Protein AF-0000000077760529 (afdb_homodimer)

Nearest PDB structures (foldseek):
  2b4e-assembly1_A  TM=4.637E-01  e=2.299E-03  Mus musculus
  4ozu-assembly1_A  TM=4.510E-01  e=1.031E-02  Toxoplasma gondii
  7kyx-assembly1_A  TM=4.317E-01  e=1.961E-02  Homo sapiens
  5nqx-assembly5_E  TM=1.651E-01  e=1.280E-01  Neisseria meningitidis MC58
  5nqx-assembly1_C  TM=1.772E-01  e=2.187E-01  Neisseria meningitidis MC58

Structure (mmCIF, N/CA/C/O backbone):
data_AF-0000000077760529-model_v1
#
loop_
_entity.id
_entity.type
_entity.pdbx_description
1 polymer 'Uncharacterized protein LOC108826072'
#
loop_
_atom_site.group_PDB
_atom_site.id
_atom_site.type_symbol
_atom_site.label_atom_id
_atom_site.label_alt_id
_atom_site.label_comp_id
_atom_site.label_asym_id
_atom_site.label_entity_id
_atom_site.label_seq_id
_atom_site.pdbx_PDB_ins_code
_atom_site.Cartn_x
_atom_site.Cartn_y
_atom_site.Cartn_z
_atom_site.occupancy
_atom_site.B_iso_or_equiv
_atom_site.auth_seq_id
_atom_site.auth_comp_id
_atom_site.auth_asym_id
_atom_site.auth_atom_id
_atom_site.pdbx_PDB_model_num
ATOM 1 N N . MET A 1 1 ? 47.781 -31.703 43.75 1 24.3 1 MET A N 1
ATOM 2 C CA . MET A 1 1 ? 47.531 -32.375 42.5 1 24.3 1 MET A CA 1
ATOM 3 C C . MET A 1 1 ? 46.219 -31.922 41.875 1 24.3 1 MET A C 1
ATOM 5 O O . MET A 1 1 ? 45.156 -32.25 42.406 1 24.3 1 MET A O 1
ATOM 9 N N . SER A 1 2 ? 46.125 -30.688 41.312 1 25.41 2 SER A N 1
ATOM 10 C CA . SER A 1 2 ? 45.25 -29.609 40.844 1 25.41 2 SER A CA 1
ATOM 11 C C . SER A 1 2 ? 44.469 -30.016 39.625 1 25.41 2 SER A C 1
ATOM 13 O O . SER A 1 2 ? 45.031 -30.109 38.531 1 25.41 2 SER A O 1
ATOM 15 N N . GLN A 1 3 ? 43.594 -31 39.656 1 25.06 3 GLN A N 1
ATOM 16 C CA . GLN A 1 3 ? 42.969 -31.719 38.562 1 25.06 3 GLN A CA 1
ATOM 17 C C . GLN A 1 3 ? 42.094 -30.766 37.719 1 25.06 3 GLN A C 1
ATOM 19 O O . GLN A 1 3 ? 41.188 -30.125 38.25 1 25.06 3 GLN A O 1
ATOM 24 N N . LEU A 1 4 ? 42.625 -30.125 36.594 1 24.73 4 LEU A N 1
ATOM 25 C CA . LEU A 1 4 ? 42.188 -29.25 35.5 1 24.73 4 LEU A CA 1
ATOM 26 C C . LEU A 1 4 ? 40.969 -29.828 34.781 1 24.73 4 LEU A C 1
ATOM 28 O O . LEU A 1 4 ? 41.094 -30.844 34.094 1 24.73 4 LEU A O 1
ATOM 32 N N . LEU A 1 5 ? 39.844 -29.891 35.312 1 23.36 5 LEU A N 1
ATOM 33 C CA . LEU A 1 5 ? 38.625 -30.5 34.781 1 23.36 5 LEU A CA 1
ATOM 34 C C . LEU A 1 5 ? 38.219 -29.828 33.469 1 23.36 5 LEU A C 1
ATOM 36 O O . LEU A 1 5 ? 37.938 -28.625 33.438 1 23.36 5 LEU A O 1
ATOM 40 N N . ILE A 1 6 ? 38.75 -30.203 32.25 1 23.33 6 ILE A N 1
ATOM 41 C CA . ILE A 1 6 ? 38.625 -29.828 30.844 1 23.33 6 ILE A CA 1
ATOM 42 C C . ILE A 1 6 ? 37.156 -29.984 30.406 1 23.33 6 ILE A C 1
ATOM 44 O O . ILE A 1 6 ? 36.625 -31.094 30.375 1 23.33 6 ILE A O 1
ATOM 48 N N . ARG A 1 7 ? 36.219 -29.219 30.875 1 22.81 7 ARG A N 1
ATOM 49 C CA . ARG A 1 7 ? 34.812 -29.375 30.5 1 22.81 7 ARG A CA 1
ATOM 50 C C . ARG A 1 7 ? 34.656 -29.328 28.984 1 22.81 7 ARG A C 1
ATOM 52 O O . ARG A 1 7 ? 35.125 -28.406 28.328 1 22.81 7 ARG A O 1
ATOM 59 N N . LEU A 1 8 ? 34.406 -30.375 28.188 1 22.08 8 LEU A N 1
ATOM 60 C CA . LEU A 1 8 ? 34.125 -30.75 26.812 1 22.08 8 LEU A CA 1
ATOM 61 C C . LEU A 1 8 ? 32.969 -29.922 26.234 1 22.08 8 LEU A C 1
ATOM 63 O O . LEU A 1 8 ? 31.875 -29.953 26.75 1 22.08 8 LEU A O 1
ATOM 67 N N . SER A 1 9 ? 33.188 -28.703 25.594 1 21.62 9 SER A N 1
ATOM 68 C CA . SER A 1 9 ? 32.375 -27.734 24.875 1 21.62 9 SER A CA 1
ATOM 69 C C . SER A 1 9 ? 31.641 -28.406 23.719 1 21.62 9 SER A C 1
ATOM 71 O O . SER A 1 9 ? 32.25 -28.859 22.75 1 21.62 9 SER A O 1
ATOM 73 N N . LYS A 1 10 ? 30.516 -29.234 23.812 1 25.27 10 LYS A N 1
ATOM 74 C CA . LYS A 1 10 ? 29.766 -29.953 22.797 1 25.27 10 LYS A CA 1
ATOM 75 C C . LYS A 1 10 ? 29.297 -29.031 21.688 1 25.27 10 LYS A C 1
ATOM 77 O O . LYS A 1 10 ? 28.578 -28.062 21.938 1 25.27 10 LYS A O 1
ATOM 82 N N . LEU A 1 11 ? 29.938 -28.875 20.469 1 24.3 11 LEU A N 1
ATOM 83 C CA . LEU A 1 11 ? 29.812 -28.281 19.125 1 24.3 11 LEU A CA 1
ATOM 84 C C . LEU A 1 11 ? 28.453 -28.594 18.516 1 24.3 11 LEU A C 1
ATOM 86 O O . LEU A 1 11 ? 28.094 -29.766 18.359 1 24.3 11 LEU A O 1
ATOM 90 N N . SER A 1 12 ? 27.422 -27.859 18.75 1 26.03 12 SER A N 1
ATOM 91 C CA . SER A 1 12 ? 26.047 -28 18.312 1 26.03 12 SER A CA 1
ATOM 92 C C . SER A 1 12 ? 25.953 -28.203 16.797 1 26.03 12 SER A C 1
ATOM 94 O O . SER A 1 12 ? 26.688 -27.562 16.047 1 26.03 12 SER A O 1
ATOM 96 N N . SER A 1 13 ? 25.547 -29.391 16.203 1 23.69 13 SER A N 1
ATOM 97 C CA . SER A 1 13 ? 25.344 -29.953 14.875 1 23.69 13 SER A CA 1
ATOM 98 C C . SER A 1 13 ? 24.578 -28.984 13.977 1 23.69 13 SER A C 1
ATOM 100 O O . SER A 1 13 ? 23.422 -28.641 14.258 1 23.69 13 SER A O 1
ATOM 102 N N . ARG A 1 14 ? 25.141 -28.062 13.289 1 28.81 14 ARG A N 1
ATOM 103 C CA . ARG A 1 14 ? 24.781 -27.281 12.109 1 28.81 14 ARG A CA 1
ATOM 104 C C . ARG A 1 14 ? 24.125 -28.172 11.062 1 28.81 14 ARG A C 1
ATOM 106 O O . ARG A 1 14 ? 24.797 -28.938 10.375 1 28.81 14 ARG A O 1
ATOM 113 N N . ASN A 1 15 ? 22.891 -28.812 11.273 1 26.55 15 ASN A N 1
ATOM 114 C CA . ASN A 1 15 ? 22.156 -29.672 10.352 1 26.55 15 ASN A CA 1
ATOM 115 C C . ASN A 1 15 ? 22.125 -29.078 8.938 1 26.55 15 ASN A C 1
ATOM 117 O O . ASN A 1 15 ? 21.5 -28.047 8.703 1 26.55 15 ASN A O 1
ATOM 121 N N . ASN A 1 16 ? 23.172 -29.219 8.125 1 29.41 16 ASN A N 1
ATOM 122 C CA . ASN A 1 16 ? 23.359 -29.078 6.684 1 29.41 16 ASN A CA 1
ATOM 123 C C . ASN A 1 16 ? 22.25 -29.781 5.902 1 29.41 16 ASN A C 1
ATOM 125 O O . ASN A 1 16 ? 22.359 -30.969 5.59 1 29.41 16 ASN A O 1
ATOM 129 N N . ASN A 1 17 ? 21.031 -29.641 6.184 1 32.75 17 ASN A N 1
ATOM 130 C CA . ASN A 1 17 ? 19.984 -30.281 5.406 1 32.75 17 ASN A CA 1
ATOM 131 C C . ASN A 1 17 ? 20.141 -30 3.914 1 32.75 17 ASN A C 1
ATOM 133 O O . ASN A 1 17 ? 19.938 -28.859 3.473 1 32.75 17 ASN A O 1
ATOM 137 N N . VAL A 1 18 ? 21.016 -30.719 3.195 1 32.78 18 VAL A N 1
ATOM 138 C CA . VAL A 1 18 ? 21.312 -30.812 1.769 1 32.78 18 VAL A CA 1
ATOM 139 C C . VAL A 1 18 ? 20.031 -31.047 0.987 1 32.78 18 VAL A C 1
ATOM 141 O O . VAL A 1 18 ? 19.25 -31.938 1.319 1 32.78 18 VAL A O 1
ATOM 144 N N . PHE A 1 19 ? 19.578 -30.156 0.242 1 35.62 19 PHE A N 1
ATOM 145 C CA . PHE A 1 19 ? 18.516 -30.281 -0.746 1 35.62 19 PHE A CA 1
ATOM 146 C C . PHE A 1 19 ? 18.797 -31.453 -1.686 1 35.62 19 PHE A C 1
ATOM 148 O O . PHE A 1 19 ? 19.922 -31.609 -2.178 1 35.62 19 PHE A O 1
ATOM 155 N N . ILE A 1 20 ? 18.25 -32.594 -1.57 1 35.22 20 ILE A N 1
ATOM 156 C CA . ILE A 1 20 ? 18.328 -33.719 -2.525 1 35.22 20 ILE A CA 1
ATOM 157 C C . ILE A 1 20 ? 17.859 -33.219 -3.898 1 35.22 20 ILE A C 1
ATOM 159 O O . ILE A 1 20 ? 16.734 -32.75 -4.047 1 35.22 20 ILE A O 1
ATOM 163 N N . HIS A 1 21 ? 18.703 -32.875 -4.785 1 34.34 21 HIS A N 1
ATOM 164 C CA . HIS A 1 21 ? 18.484 -32.594 -6.191 1 34.34 21 HIS A CA 1
ATOM 165 C C . HIS A 1 21 ? 18.109 -33.844 -6.969 1 34.34 21 HIS A C 1
ATOM 167 O O . HIS A 1 21 ? 18.844 -34.812 -6.965 1 34.34 21 HIS A O 1
ATOM 173 N N . GLN A 1 22 ? 16.984 -34.344 -7.02 1 36.97 22 GLN A N 1
ATOM 174 C CA . GLN A 1 22 ? 16.656 -35.469 -7.914 1 36.97 22 GLN A CA 1
ATOM 175 C C . GLN A 1 22 ? 16.406 -34.969 -9.336 1 36.97 22 GLN A C 1
ATOM 177 O O . GLN A 1 22 ? 15.633 -34.031 -9.539 1 36.97 22 GLN A O 1
ATOM 182 N N . CYS A 1 23 ? 17.281 -35.25 -10.312 1 35.38 23 CYS A N 1
ATOM 183 C CA . CYS A 1 23 ? 17.234 -34.969 -11.742 1 35.38 23 CYS A CA 1
ATOM 184 C C . CYS A 1 23 ? 15.898 -35.406 -12.336 1 35.38 23 CYS A C 1
ATOM 186 O O . CYS A 1 23 ? 15.234 -34.594 -13.008 1 35.38 23 CYS A O 1
ATOM 188 N N . SER A 1 24 ? 15.945 -36.688 -13.086 1 38.25 24 SER A N 1
ATOM 189 C CA . SER A 1 24 ? 15.148 -37.125 -14.234 1 38.25 24 SER A CA 1
ATOM 190 C C . SER A 1 24 ? 13.695 -37.375 -13.844 1 38.25 24 SER A C 1
ATOM 192 O O . SER A 1 24 ? 13.062 -38.281 -14.359 1 38.25 24 SER A O 1
ATOM 194 N N . ARG A 1 25 ? 13.172 -37.062 -12.781 1 42.62 25 ARG A N 1
ATOM 195 C CA . ARG A 1 25 ? 11.891 -37.656 -12.414 1 42.62 25 ARG A CA 1
ATOM 196 C C . ARG A 1 25 ? 10.773 -37.188 -13.32 1 42.62 25 ARG A C 1
ATOM 198 O O . ARG A 1 25 ? 10.867 -36.094 -13.914 1 42.62 25 ARG A O 1
ATOM 205 N N . LEU A 1 26 ? 9.914 -38.125 -13.688 1 46.47 26 LEU A N 1
ATOM 206 C CA . LEU A 1 26 ? 8.539 -38.031 -14.172 1 46.47 26 LEU A CA 1
ATOM 207 C C . LEU A 1 26 ? 7.816 -36.844 -13.539 1 46.47 26 LEU A C 1
ATOM 209 O O . LEU A 1 26 ? 7.648 -36.812 -12.312 1 46.47 26 LEU A O 1
ATOM 213 N N . PHE A 1 27 ? 8.109 -35.781 -14.133 1 53.56 27 PHE A N 1
ATOM 214 C CA . PHE A 1 27 ? 7.387 -34.594 -13.648 1 53.56 27 PHE A CA 1
ATOM 215 C C . PHE A 1 27 ? 5.914 -34.938 -13.414 1 53.56 27 PHE A C 1
ATOM 217 O O . PHE A 1 27 ? 5.277 -35.562 -14.258 1 53.56 27 PHE A O 1
ATOM 224 N N . SER A 1 28 ? 5.539 -35.094 -12.188 1 59.34 28 SER A N 1
ATOM 225 C CA . SER A 1 28 ? 4.137 -35.188 -11.797 1 59.34 28 SER A CA 1
ATOM 226 C C . SER A 1 28 ? 3.354 -33.938 -12.18 1 59.34 28 SER A C 1
ATOM 228 O O . SER A 1 28 ? 3.945 -32.906 -12.461 1 59.34 28 SER A O 1
ATOM 230 N N . THR A 1 29 ? 2.078 -34.094 -12.539 1 71.19 29 THR A N 1
ATOM 231 C CA . THR A 1 29 ? 1.087 -33.094 -12.938 1 71.19 29 THR A CA 1
ATOM 232 C C . THR A 1 29 ? 0.796 -32.156 -11.781 1 71.19 29 THR A C 1
ATOM 234 O O . THR A 1 29 ? -0.229 -31.453 -11.781 1 71.19 29 THR A O 1
ATOM 237 N N . GLY A 1 30 ? 1.779 -32.062 -10.836 1 82.88 30 GLY A N 1
ATOM 238 C CA . GLY A 1 30 ? 1.445 -31.219 -9.688 1 82.88 30 GLY A CA 1
ATOM 239 C C . GLY A 1 30 ? 1.939 -29.781 -9.828 1 82.88 30 GLY A C 1
ATOM 240 O O . GLY A 1 30 ? 2.504 -29.422 -10.859 1 82.88 30 GLY A O 1
ATOM 241 N N . PRO A 1 31 ? 1.653 -28.953 -8.852 1 91.56 31 PRO A N 1
ATOM 242 C CA . PRO A 1 31 ? 2.139 -27.578 -8.852 1 91.56 31 PRO A CA 1
ATOM 243 C C . PRO A 1 31 ? 3.639 -27.484 -8.586 1 91.56 31 PRO A C 1
ATOM 245 O O . PRO A 1 31 ? 4.203 -28.328 -7.887 1 91.56 31 PRO A O 1
ATOM 248 N N . TYR A 1 32 ? 4.312 -26.516 -9.211 1 92.19 32 TYR A N 1
ATOM 249 C CA . TYR A 1 32 ? 5.727 -26.25 -9 1 92.19 32 TYR A CA 1
ATOM 250 C C . TYR A 1 32 ? 5.961 -24.766 -8.734 1 92.19 32 TYR A C 1
ATOM 252 O O . TYR A 1 32 ? 5.125 -23.922 -9.07 1 92.19 32 TYR A O 1
ATOM 260 N N . LEU A 1 33 ? 7.043 -24.516 -8.07 1 93.12 33 LEU A N 1
ATOM 261 C CA . LEU A 1 33 ? 7.512 -23.141 -7.898 1 93.12 33 LEU A CA 1
ATOM 262 C C . LEU A 1 33 ? 8.727 -22.875 -8.781 1 93.12 33 LEU A C 1
ATOM 264 O O . LEU A 1 33 ? 9.68 -23.656 -8.789 1 93.12 33 LEU A O 1
ATOM 268 N N . THR A 1 34 ? 8.633 -21.781 -9.508 1 91.88 34 THR A N 1
ATOM 269 C CA . THR A 1 34 ? 9.781 -21.406 -10.328 1 91.88 34 THR A CA 1
ATOM 270 C C . THR A 1 34 ? 10.914 -20.875 -9.453 1 91.88 34 THR A C 1
ATOM 272 O O . THR A 1 34 ? 10.672 -20.078 -8.539 1 91.88 34 THR A O 1
ATOM 275 N N . LEU A 1 35 ? 12.094 -21.297 -9.742 1 88.38 35 LEU A N 1
ATOM 276 C CA . LEU A 1 35 ? 13.234 -20.828 -8.969 1 88.38 35 LEU A CA 1
ATOM 277 C C . LEU A 1 35 ? 14.227 -20.062 -9.859 1 88.38 35 LEU A C 1
ATOM 279 O O . LEU A 1 35 ? 15.07 -19.328 -9.359 1 88.38 35 LEU A O 1
ATOM 283 N N . GLY A 1 36 ? 14.117 -20.266 -11.07 1 86.38 36 GLY A N 1
ATOM 284 C CA . GLY A 1 36 ? 15 -19.562 -11.992 1 86.38 36 GLY A CA 1
ATOM 285 C C . GLY A 1 36 ? 15.711 -20.5 -12.961 1 86.38 36 GLY A C 1
ATOM 286 O O . GLY A 1 36 ? 15.281 -21.625 -13.164 1 86.38 36 GLY A O 1
ATOM 287 N N . THR A 1 37 ? 16.672 -19.906 -13.664 1 82.94 37 THR A N 1
ATOM 288 C CA . THR A 1 37 ? 17.469 -20.641 -14.641 1 82.94 37 THR A CA 1
ATOM 289 C C . THR A 1 37 ? 18.953 -20.562 -14.32 1 82.94 37 THR A C 1
ATOM 291 O O . THR A 1 37 ? 19.406 -19.594 -13.711 1 82.94 37 THR A O 1
ATOM 294 N N . ARG A 1 38 ? 19.594 -21.578 -14.609 1 81.25 38 ARG A N 1
ATOM 295 C CA . ARG A 1 38 ? 21.047 -21.609 -14.547 1 81.25 38 ARG A CA 1
ATOM 296 C C . ARG A 1 38 ? 21.656 -21.828 -15.938 1 81.25 38 ARG A C 1
ATOM 298 O O . ARG A 1 38 ? 21.484 -22.891 -16.531 1 81.25 38 ARG A O 1
ATOM 305 N N . VAL A 1 39 ? 22.312 -20.734 -16.391 1 79.25 39 VAL A N 1
ATOM 306 C CA . VAL A 1 39 ? 22.859 -20.797 -17.75 1 79.25 39 VAL A CA 1
ATOM 307 C C . VAL A 1 39 ? 24.109 -21.656 -17.75 1 79.25 39 VAL A C 1
ATOM 309 O O . VAL A 1 39 ? 24.969 -21.516 -16.875 1 79.25 39 VAL A O 1
ATOM 312 N N . GLN A 1 40 ? 24.219 -22.531 -18.766 1 75.69 40 GLN A N 1
ATOM 313 C CA . GLN A 1 40 ? 25.375 -23.406 -18.906 1 75.69 40 GLN A CA 1
ATOM 314 C C . GLN A 1 40 ? 26.234 -23.016 -20.109 1 75.69 40 GLN A C 1
ATOM 316 O O . GLN A 1 40 ? 27.469 -22.953 -20.016 1 75.69 40 GLN A O 1
ATOM 321 N N . GLU A 1 41 ? 25.562 -22.828 -21.234 1 77.12 41 GLU A N 1
ATOM 322 C CA . GLU A 1 41 ? 26.281 -22.531 -22.469 1 77.12 41 GLU A CA 1
ATOM 323 C C . GLU A 1 41 ? 25.578 -21.453 -23.281 1 77.12 41 GLU A C 1
ATOM 325 O O . GLU A 1 41 ? 24.344 -21.328 -23.219 1 77.12 41 GLU A O 1
ATOM 330 N N . VAL A 1 42 ? 26.469 -20.656 -23.922 1 76.5 42 VAL A N 1
ATOM 331 C CA . VAL A 1 42 ? 25.953 -19.672 -24.875 1 76.5 42 VAL A CA 1
ATOM 332 C C . VAL A 1 42 ? 26.344 -20.078 -26.297 1 76.5 42 VAL A C 1
ATOM 334 O O . VAL A 1 42 ? 27.531 -20.25 -26.594 1 76.5 42 VAL A O 1
ATOM 337 N N . SER A 1 43 ? 25.359 -20.375 -27.062 1 73.06 43 SER A N 1
ATOM 338 C CA . SER A 1 43 ? 25.625 -20.734 -28.453 1 73.06 43 SER A CA 1
ATOM 339 C C . SER A 1 43 ? 26.062 -19.531 -29.266 1 73.06 43 SER A C 1
ATOM 341 O O . SER A 1 43 ? 25.859 -18.375 -28.859 1 73.06 43 SER A O 1
ATOM 343 N N . PRO A 1 44 ? 26.641 -19.844 -30.406 1 72.12 44 PRO A N 1
ATOM 344 C CA . PRO A 1 44 ? 27.031 -18.766 -31.297 1 72.12 44 PRO A CA 1
ATOM 345 C C . PRO A 1 44 ? 25.844 -17.922 -31.75 1 72.12 44 PRO A C 1
ATOM 347 O O . PRO A 1 44 ? 26.031 -16.75 -32.094 1 72.12 44 PRO A O 1
ATOM 350 N N . SER A 1 45 ? 24.688 -18.562 -31.891 1 69.06 45 SER A N 1
ATOM 351 C CA . SER A 1 45 ? 23.5 -17.859 -32.344 1 69.06 45 SER A CA 1
ATOM 352 C C . SER A 1 45 ? 22.969 -16.922 -31.234 1 69.06 45 SER A C 1
ATOM 354 O O . SER A 1 45 ? 22.062 -16.109 -31.484 1 69.06 45 SER A O 1
ATOM 356 N N . GLY A 1 46 ? 23.531 -17.062 -30.031 1 68.25 46 GLY A N 1
ATOM 357 C CA . GLY A 1 46 ? 23.125 -16.188 -28.953 1 68.25 46 GLY A CA 1
ATOM 358 C C . GLY A 1 46 ? 22.141 -16.859 -28 1 68.25 46 GLY A C 1
ATOM 359 O O . GLY A 1 46 ? 21.828 -16.297 -26.938 1 68.25 46 GLY A O 1
ATOM 360 N N . CYS A 1 47 ? 21.703 -18.094 -28.453 1 72.44 47 CYS A N 1
ATOM 361 C CA . CYS A 1 47 ? 20.828 -18.828 -27.562 1 72.44 47 CYS A CA 1
ATOM 362 C C . CYS A 1 47 ? 21.609 -19.422 -26.391 1 72.44 47 CYS A C 1
ATOM 364 O O . CYS A 1 47 ? 22.781 -19.781 -26.547 1 72.44 47 CYS A O 1
ATOM 366 N N . LYS A 1 48 ? 20.984 -19.344 -25.297 1 82.12 48 LYS A N 1
ATOM 367 C CA . LYS A 1 48 ? 21.609 -19.953 -24.125 1 82.12 48 LYS A CA 1
ATOM 368 C C . LYS A 1 48 ? 20.969 -21.297 -23.781 1 82.12 48 LYS A C 1
ATOM 370 O O . LYS A 1 48 ? 19.781 -21.5 -24.062 1 82.12 48 LYS A O 1
ATOM 375 N N . THR A 1 49 ? 21.75 -22.188 -23.5 1 86.06 49 THR A N 1
ATOM 376 C CA . THR A 1 49 ? 21.25 -23.438 -22.938 1 86.06 49 THR A CA 1
ATOM 377 C C . THR A 1 49 ? 21.562 -23.516 -21.438 1 86.06 49 THR A C 1
ATOM 379 O O . THR A 1 49 ? 22.641 -23.141 -21.016 1 86.06 49 THR A O 1
ATOM 382 N N . GLY A 1 50 ? 20.516 -23.875 -20.719 1 88.06 50 GLY A N 1
ATOM 383 C CA . GLY A 1 50 ? 20.703 -23.969 -19.281 1 88.06 50 GLY A CA 1
ATOM 384 C C . GLY A 1 50 ? 19.672 -24.828 -18.594 1 88.06 50 GLY A C 1
ATOM 385 O O . GLY A 1 50 ? 18.906 -25.531 -19.25 1 88.06 50 GLY A O 1
ATOM 386 N N . ASP A 1 51 ? 19.797 -24.859 -17.297 1 88.44 51 ASP A N 1
ATOM 387 C CA . ASP A 1 51 ? 18.875 -25.625 -16.453 1 88.44 51 ASP A CA 1
ATOM 388 C C . ASP A 1 51 ? 17.766 -24.719 -15.906 1 88.44 51 ASP A C 1
ATOM 390 O O . ASP A 1 51 ? 18.016 -23.562 -15.578 1 88.44 51 ASP A O 1
ATOM 394 N N . VAL A 1 52 ? 16.594 -25.297 -15.977 1 88.06 52 VAL A N 1
ATOM 395 C CA . VAL A 1 52 ? 15.469 -24.656 -15.297 1 88.06 52 VAL A CA 1
ATOM 396 C C . VAL A 1 52 ? 15.242 -25.312 -13.938 1 88.06 52 VAL A C 1
ATOM 398 O O . VAL A 1 52 ? 15.156 -26.547 -13.852 1 88.06 52 VAL A O 1
ATOM 401 N N . LEU A 1 53 ? 15.211 -24.547 -12.93 1 88.62 53 LEU A N 1
ATOM 402 C CA . LEU A 1 53 ? 15.039 -25.047 -11.57 1 88.62 53 LEU A CA 1
ATOM 403 C C . LEU A 1 53 ? 13.617 -24.797 -11.07 1 88.62 53 LEU A C 1
ATOM 405 O O . LEU A 1 53 ? 13.102 -23.688 -11.172 1 88.62 53 LEU A O 1
ATOM 409 N N . LEU A 1 54 ? 13.031 -25.875 -10.547 1 90.38 54 LEU A N 1
ATOM 410 C CA . LEU A 1 54 ? 11.695 -25.828 -9.953 1 90.38 54 LEU A CA 1
ATOM 411 C C . LEU A 1 54 ? 11.711 -26.422 -8.547 1 90.38 54 LEU A C 1
ATOM 413 O O . LEU A 1 54 ? 12.609 -27.188 -8.195 1 90.38 54 LEU A O 1
ATOM 417 N N . PHE A 1 55 ? 10.836 -26.078 -7.727 1 91.81 55 PHE A N 1
ATOM 418 C CA . PHE A 1 55 ? 10.625 -26.672 -6.414 1 91.81 55 PHE A CA 1
ATOM 419 C C . PHE A 1 55 ? 9.32 -27.469 -6.387 1 91.81 55 PHE A C 1
ATOM 421 O O . PHE A 1 55 ? 8.266 -26.953 -6.773 1 91.81 55 PHE A O 1
ATOM 428 N N . ASP A 1 56 ? 9.391 -28.641 -6.008 1 91.44 56 ASP A N 1
ATOM 429 C CA . ASP A 1 56 ? 8.234 -29.516 -5.82 1 91.44 56 ASP A CA 1
ATOM 430 C C . ASP A 1 56 ? 7.762 -29.5 -4.371 1 91.44 56 ASP A C 1
ATOM 432 O O . ASP A 1 56 ? 8.406 -30.078 -3.492 1 91.44 56 ASP A O 1
ATOM 436 N N . PRO A 1 57 ? 6.68 -28.938 -4.117 1 93.81 57 PRO A N 1
ATOM 437 C CA . PRO A 1 57 ? 6.234 -28.828 -2.725 1 93.81 57 PRO A CA 1
ATOM 438 C C . PRO A 1 57 ? 5.789 -30.172 -2.15 1 93.81 57 PRO A C 1
ATOM 440 O O . PRO A 1 57 ? 5.805 -30.375 -0.932 1 93.81 57 PRO A O 1
ATOM 443 N N . ALA A 1 58 ? 5.316 -31.047 -3.021 1 92.62 58 ALA A N 1
ATOM 444 C CA . ALA A 1 58 ? 4.879 -32.375 -2.559 1 92.62 58 ALA A CA 1
ATOM 445 C C . ALA A 1 58 ? 6.047 -33.156 -1.992 1 92.62 58 ALA A C 1
ATOM 447 O O . ALA A 1 58 ? 5.898 -33.875 -0.993 1 92.62 58 ALA A O 1
ATOM 448 N N . LYS A 1 59 ? 7.141 -33 -2.559 1 91.31 59 LYS A N 1
ATOM 449 C CA . LYS A 1 59 ? 8.328 -33.75 -2.139 1 91.31 59 LYS A CA 1
ATOM 450 C C . LYS A 1 59 ? 9.305 -32.844 -1.387 1 91.31 59 LYS A C 1
ATOM 452 O O . LYS A 1 59 ? 10.289 -33.344 -0.828 1 91.31 59 LYS A O 1
ATOM 457 N N . GLU A 1 60 ? 9.086 -31.609 -1.45 1 91.62 60 GLU A N 1
ATOM 458 C CA . GLU A 1 60 ? 9.961 -30.594 -0.859 1 91.62 60 GLU A CA 1
ATOM 459 C C . GLU A 1 60 ? 11.375 -30.703 -1.418 1 91.62 60 GLU A C 1
ATOM 461 O O . GLU A 1 60 ? 12.352 -30.75 -0.66 1 91.62 60 GLU A O 1
ATOM 466 N N . GLN A 1 61 ? 11.375 -30.734 -2.717 1 89.62 61 GLN A N 1
ATOM 467 C CA . GLN A 1 61 ? 12.656 -30.906 -3.389 1 89.62 61 GLN A CA 1
ATOM 468 C C . GLN A 1 61 ? 12.758 -30 -4.613 1 89.62 61 GLN A C 1
ATOM 470 O O . GLN A 1 61 ? 11.742 -29.609 -5.195 1 89.62 61 GLN A O 1
ATOM 475 N N . ILE A 1 62 ? 14 -29.734 -4.926 1 88.5 62 ILE A N 1
ATOM 476 C CA . ILE A 1 62 ? 14.273 -29 -6.156 1 88.5 62 ILE A CA 1
ATOM 477 C C . ILE A 1 62 ? 14.32 -29.969 -7.336 1 88.5 62 ILE A C 1
ATOM 479 O O . ILE A 1 62 ? 14.938 -31.031 -7.246 1 88.5 62 ILE A O 1
ATOM 483 N N . VAL A 1 63 ? 13.633 -29.625 -8.305 1 88 63 VAL A N 1
ATOM 484 C CA . VAL A 1 63 ? 13.625 -30.375 -9.555 1 88 63 VAL A CA 1
ATOM 485 C C . VAL A 1 63 ? 14.336 -29.562 -10.641 1 88 63 VAL A C 1
ATOM 487 O O . VAL A 1 63 ? 14.07 -28.375 -10.805 1 88 63 VAL A O 1
ATOM 490 N N . THR A 1 64 ? 15.188 -30.219 -11.375 1 87.81 64 THR A N 1
ATOM 491 C CA . THR A 1 64 ? 15.945 -29.547 -12.43 1 87.81 64 THR A CA 1
ATOM 492 C C . THR A 1 64 ? 15.539 -30.062 -13.805 1 87.81 64 THR A C 1
ATOM 494 O O . THR A 1 64 ? 15.57 -31.266 -14.055 1 87.81 64 THR A O 1
ATOM 497 N N . LEU A 1 65 ? 15.062 -29.156 -14.586 1 87.94 65 LEU A N 1
ATOM 498 C CA . LEU A 1 65 ? 14.906 -29.453 -16 1 87.94 65 LEU A CA 1
ATOM 499 C C . LEU A 1 65 ? 16.188 -29.125 -16.766 1 87.94 65 LEU A C 1
ATOM 501 O O . LEU A 1 65 ? 16.5 -27.953 -17 1 87.94 65 LEU A O 1
ATOM 505 N N . GLN A 1 66 ? 16.781 -30.156 -17.281 1 88.19 66 GLN A N 1
ATOM 506 C CA . GLN A 1 66 ? 18.125 -29.969 -17.812 1 88.19 66 GLN A CA 1
ATOM 507 C C . GLN A 1 66 ? 18.094 -29.625 -19.297 1 88.19 66 GLN A C 1
ATOM 509 O O . GLN A 1 66 ? 17.234 -30.125 -20.031 1 88.19 66 GLN A O 1
ATOM 514 N N . GLY A 1 67 ? 19.062 -28.828 -19.641 1 86.62 67 GLY A N 1
ATOM 515 C CA . GLY A 1 67 ? 19.375 -28.578 -21.047 1 86.62 67 GLY A CA 1
ATOM 516 C C . GLY A 1 67 ? 18.281 -27.828 -21.766 1 86.62 67 GLY A C 1
ATOM 517 O O . GLY A 1 67 ? 18.016 -28.094 -22.953 1 86.62 67 GLY A O 1
ATOM 518 N N . LYS A 1 68 ? 17.594 -27 -21.141 1 88.75 68 LYS A N 1
ATOM 519 C CA . LYS A 1 68 ? 16.547 -26.203 -21.781 1 88.75 68 LYS A CA 1
ATOM 520 C C . LYS A 1 68 ? 17.156 -25.062 -22.594 1 88.75 68 LYS A C 1
ATOM 522 O O . LYS A 1 68 ? 18.109 -24.422 -22.156 1 88.75 68 LYS A O 1
ATOM 527 N N . THR A 1 69 ? 16.672 -24.969 -23.781 1 88.94 69 THR A N 1
ATOM 528 C CA . THR A 1 69 ? 17.094 -23.812 -24.578 1 88.94 69 THR A CA 1
ATOM 529 C C . THR A 1 69 ? 16.391 -22.547 -24.094 1 88.94 69 THR A C 1
ATOM 531 O O . THR A 1 69 ? 15.164 -22.5 -24 1 88.94 69 THR A O 1
ATOM 534 N N . ILE A 1 70 ? 17.125 -21.594 -23.797 1 88.5 70 ILE A N 1
ATOM 535 C CA . ILE A 1 70 ? 16.578 -20.297 -23.391 1 88.5 70 ILE A CA 1
ATOM 536 C C . ILE A 1 70 ? 16.562 -19.344 -24.578 1 88.5 70 ILE A C 1
ATOM 538 O O . ILE A 1 70 ? 17.625 -18.938 -25.078 1 88.5 70 ILE A O 1
ATOM 542 N N . PRO A 1 71 ? 15.383 -19.031 -24.984 1 87.56 71 PRO A N 1
ATOM 543 C CA . PRO A 1 71 ? 15.297 -18.156 -26.141 1 87.56 71 PRO A CA 1
ATOM 544 C C . PRO A 1 71 ? 16.062 -16.859 -25.953 1 87.56 71 PRO A C 1
ATOM 546 O O . PRO A 1 71 ? 16.094 -16.297 -24.859 1 87.56 71 PRO A O 1
ATOM 549 N N . LYS A 1 72 ? 16.641 -16.297 -26.984 1 84.69 72 LYS A N 1
ATOM 550 C CA . LYS A 1 72 ? 17.422 -15.07 -26.953 1 84.69 72 LYS A CA 1
ATOM 551 C C . LYS A 1 72 ? 16.578 -13.875 -26.547 1 84.69 72 LYS A C 1
ATOM 553 O O . LYS A 1 72 ? 17.078 -12.938 -25.922 1 84.69 72 LYS A O 1
ATOM 558 N N . GLU A 1 73 ? 15.305 -13.953 -26.922 1 86.38 73 GLU A N 1
ATOM 559 C CA . GLU A 1 73 ? 14.391 -12.852 -26.656 1 86.38 73 GLU A CA 1
ATOM 560 C C . GLU A 1 73 ? 14.203 -12.648 -25.156 1 86.38 73 GLU A C 1
ATOM 562 O O . GLU A 1 73 ? 13.812 -11.562 -24.719 1 86.38 73 GLU A O 1
ATOM 567 N N . LEU A 1 74 ? 14.438 -13.688 -24.453 1 87.56 74 LEU A N 1
ATOM 568 C CA . LEU A 1 74 ? 14.188 -13.617 -23.016 1 87.56 74 LEU A CA 1
ATOM 569 C C . LEU A 1 74 ? 15.469 -13.281 -22.266 1 87.56 74 LEU A C 1
ATOM 571 O O . LEU A 1 74 ? 15.445 -13.125 -21.031 1 87.56 74 LEU A O 1
ATOM 575 N N . LYS A 1 75 ? 16.422 -13.07 -23.125 1 75.69 75 LYS A N 1
ATOM 576 C CA . LYS A 1 75 ? 17.703 -12.797 -22.5 1 75.69 75 LYS A CA 1
ATOM 577 C C . LYS A 1 75 ? 17.688 -11.477 -21.734 1 75.69 75 LYS A C 1
ATOM 579 O O . LYS A 1 75 ? 17.219 -10.461 -22.25 1 75.69 75 LYS A O 1
ATOM 584 N N . ASP A 1 76 ? 17.938 -11.477 -20.438 1 74.12 76 ASP A N 1
ATOM 585 C CA . ASP A 1 76 ? 18.109 -10.305 -19.594 1 74.12 76 ASP A CA 1
ATOM 586 C C . ASP A 1 76 ? 16.75 -9.68 -19.25 1 74.12 76 ASP A C 1
ATOM 588 O O . ASP A 1 76 ? 16.672 -8.5 -18.922 1 74.12 76 ASP A O 1
ATOM 592 N N . GLU A 1 77 ? 15.688 -10.359 -19.641 1 81.62 77 GLU A N 1
ATOM 593 C CA . GLU A 1 77 ? 14.375 -9.82 -19.297 1 81.62 77 GLU A CA 1
ATOM 594 C C . GLU A 1 77 ? 14 -10.164 -17.859 1 81.62 77 GLU A C 1
ATOM 596 O O . GLU A 1 77 ? 14.477 -11.156 -17.297 1 81.62 77 GLU A O 1
ATOM 601 N N . GLU A 1 78 ? 13.234 -9.32 -17.375 1 85.31 78 GLU A N 1
ATOM 602 C CA . GLU A 1 78 ? 12.734 -9.5 -16.016 1 85.31 78 GLU A CA 1
ATOM 603 C C . GLU A 1 78 ? 11.422 -10.281 -16.016 1 85.31 78 GLU A C 1
ATOM 605 O O . GLU A 1 78 ? 10.484 -9.93 -16.734 1 85.31 78 GLU A O 1
ATOM 610 N N . MET A 1 79 ? 11.445 -11.383 -15.305 1 89.31 79 MET A N 1
ATOM 611 C CA . MET A 1 79 ? 10.18 -12.094 -15.141 1 89.31 79 MET A CA 1
ATOM 612 C C . MET A 1 79 ? 9.242 -11.312 -14.219 1 89.31 79 MET A C 1
ATOM 614 O O . MET A 1 79 ? 9.633 -10.93 -13.109 1 89.31 79 MET A O 1
ATOM 618 N N . ILE A 1 80 ? 7.98 -11.102 -14.641 1 89.69 80 ILE A N 1
ATOM 619 C CA . ILE A 1 80 ? 7.102 -10.227 -13.875 1 89.69 80 ILE A CA 1
ATOM 620 C C . ILE A 1 80 ? 5.883 -11.008 -13.391 1 89.69 80 ILE A C 1
ATOM 622 O O . ILE A 1 80 ? 5.047 -10.477 -12.656 1 89.69 80 ILE A O 1
ATOM 626 N N . GLY A 1 81 ? 5.809 -12.227 -13.828 1 91.06 81 GLY A N 1
ATOM 627 C CA . GLY A 1 81 ? 4.668 -13 -13.359 1 91.06 81 GLY A CA 1
ATOM 628 C C . GLY A 1 81 ? 4.547 -14.352 -14.039 1 91.06 81 GLY A C 1
ATOM 629 O O . GLY A 1 81 ? 5.352 -14.695 -14.906 1 91.06 81 GLY A O 1
ATOM 630 N N . ALA A 1 82 ? 3.568 -15.102 -13.555 1 91.38 82 ALA A N 1
ATOM 631 C CA . ALA A 1 82 ? 3.193 -16.375 -14.141 1 91.38 82 ALA A CA 1
ATOM 632 C C . ALA A 1 82 ? 1.701 -16.656 -13.969 1 91.38 82 ALA A C 1
ATOM 634 O O . ALA A 1 82 ? 1.1 -16.234 -12.977 1 91.38 82 ALA A O 1
ATOM 635 N N . SER A 1 83 ? 1.183 -17.234 -14.93 1 90.25 83 SER A N 1
ATOM 636 C CA . SER A 1 83 ? -0.23 -17.609 -14.906 1 90.25 83 SER A CA 1
ATOM 637 C C . SER A 1 83 ? -0.512 -18.781 -15.836 1 90.25 83 SER A C 1
ATOM 639 O O . SER A 1 83 ? -0.016 -18.812 -16.969 1 90.25 83 SER A O 1
ATOM 641 N N . HIS A 1 84 ? -1.171 -19.812 -15.375 1 85.75 84 HIS A N 1
ATOM 642 C CA . HIS A 1 84 ? -1.63 -20.953 -16.156 1 85.75 84 HIS A CA 1
ATOM 643 C C . HIS A 1 84 ? -0.471 -21.625 -16.891 1 85.75 84 HIS A C 1
ATOM 645 O O . HIS A 1 84 ? -0.588 -21.953 -18.078 1 85.75 84 HIS A O 1
ATOM 651 N N . GLY A 1 85 ? 0.639 -21.688 -16.281 1 83.44 85 GLY A N 1
ATOM 652 C CA . GLY A 1 85 ? 1.771 -22.422 -16.844 1 83.44 85 GLY A CA 1
ATOM 653 C C . GLY A 1 85 ? 2.656 -21.547 -17.719 1 83.44 85 GLY A C 1
ATOM 654 O O . GLY A 1 85 ? 3.66 -22.031 -18.266 1 83.44 85 GLY A O 1
ATOM 655 N N . TRP A 1 86 ? 2.285 -20.344 -17.828 1 90.94 86 TRP A N 1
ATOM 656 C CA . TRP A 1 86 ? 3.055 -19.422 -18.656 1 90.94 86 TRP A CA 1
ATOM 657 C C . TRP A 1 86 ? 3.742 -18.359 -17.797 1 90.94 86 TRP A C 1
ATOM 659 O O . TRP A 1 86 ? 3.205 -17.953 -16.766 1 90.94 86 TRP A O 1
ATOM 669 N N . SER A 1 87 ? 4.902 -17.984 -18.281 1 92.44 87 SER A N 1
ATOM 670 C CA . SER A 1 87 ? 5.66 -16.938 -17.609 1 92.44 87 SER A CA 1
ATOM 671 C C . SER A 1 87 ? 5.68 -15.656 -18.438 1 92.44 87 SER A C 1
ATOM 673 O O . SER A 1 87 ? 5.66 -15.703 -19.672 1 92.44 87 SER A O 1
ATOM 675 N N . PHE A 1 88 ? 5.742 -14.602 -17.75 1 93.69 88 PHE A N 1
ATOM 676 C CA . PHE A 1 88 ? 5.703 -13.289 -18.391 1 93.69 88 PHE A CA 1
ATOM 677 C C . PHE A 1 88 ? 6.992 -12.523 -18.125 1 93.69 88 PHE A C 1
ATOM 679 O O . PHE A 1 88 ? 7.449 -12.422 -16.984 1 93.69 88 PHE A O 1
ATOM 686 N N . PHE A 1 89 ? 7.516 -12 -19.203 1 92.81 89 PHE A N 1
ATOM 687 C CA . PHE A 1 89 ? 8.773 -11.273 -19.141 1 92.81 89 PHE A CA 1
ATOM 688 C C . PHE A 1 89 ? 8.602 -9.852 -19.672 1 92.81 89 PHE A C 1
ATOM 690 O O . PHE A 1 89 ? 7.891 -9.633 -20.656 1 92.81 89 PHE A O 1
ATOM 697 N N . TYR A 1 90 ? 9.234 -8.961 -18.969 1 90.19 90 TYR A N 1
ATOM 698 C CA . TYR A 1 90 ? 9.102 -7.551 -19.312 1 90.19 90 TYR A CA 1
ATOM 699 C C . TYR A 1 90 ? 10.469 -6.93 -19.578 1 90.19 90 TYR A C 1
ATOM 701 O O . TYR A 1 90 ? 11.367 -6.992 -18.734 1 90.19 90 TYR A O 1
ATOM 709 N N . ASP A 1 91 ? 10.602 -6.414 -20.766 1 86.25 91 ASP A N 1
ATOM 710 C CA . ASP A 1 91 ? 11.773 -5.621 -21.125 1 86.25 91 ASP A CA 1
ATOM 711 C C . ASP A 1 91 ? 11.516 -4.133 -20.906 1 86.25 91 ASP A C 1
ATOM 713 O O . ASP A 1 91 ? 10.805 -3.496 -21.688 1 86.25 91 ASP A O 1
ATOM 717 N N . ARG A 1 92 ? 12.109 -3.592 -19.969 1 76.5 92 ARG A N 1
ATOM 718 C CA . ARG A 1 92 ? 11.852 -2.207 -19.594 1 76.5 92 ARG A CA 1
ATOM 719 C C . ARG A 1 92 ? 12.422 -1.241 -20.625 1 76.5 92 ARG A C 1
ATOM 721 O O . ARG A 1 92 ? 11.945 -0.11 -20.75 1 76.5 92 ARG A O 1
ATOM 728 N N . ARG A 1 93 ? 13.344 -1.6 -21.453 1 77 93 ARG A N 1
ATOM 729 C CA . ARG A 1 93 ? 13.984 -0.73 -22.438 1 77 93 ARG A CA 1
ATOM 730 C C . ARG A 1 93 ? 13.031 -0.411 -23.578 1 77 93 ARG A C 1
ATOM 732 O O . ARG A 1 93 ? 12.945 0.736 -24.031 1 77 93 ARG A O 1
ATOM 739 N N . ASP A 1 94 ? 12.32 -1.327 -23.906 1 79.88 94 ASP A N 1
ATOM 740 C CA . ASP A 1 94 ? 11.422 -1.096 -25.031 1 79.88 94 ASP A CA 1
ATOM 741 C C . ASP A 1 94 ? 9.961 -1.294 -24.625 1 79.88 94 ASP A C 1
ATOM 743 O O . ASP A 1 94 ? 9.062 -1.212 -25.453 1 79.88 94 ASP A O 1
ATOM 747 N N . ARG A 1 95 ? 9.672 -1.684 -23.391 1 83.69 95 ARG A N 1
ATOM 748 C CA . ARG A 1 95 ? 8.352 -1.828 -22.781 1 83.69 95 ARG A CA 1
ATOM 749 C C . ARG A 1 95 ? 7.562 -2.951 -23.453 1 83.69 95 ARG A C 1
ATOM 751 O O . ARG A 1 95 ? 6.352 -2.836 -23.641 1 83.69 95 ARG A O 1
ATOM 758 N N . THR A 1 96 ? 8.266 -3.938 -23.812 1 89.75 96 THR A N 1
ATOM 759 C CA . THR A 1 96 ? 7.625 -5.09 -24.438 1 89.75 96 THR A CA 1
ATOM 760 C C . THR A 1 96 ? 7.461 -6.23 -23.438 1 89.75 96 THR A C 1
ATOM 762 O O . THR A 1 96 ? 8.359 -6.492 -22.641 1 89.75 96 THR A O 1
ATOM 765 N N . VAL A 1 97 ? 6.285 -6.816 -23.547 1 93.44 97 VAL A N 1
ATOM 766 C CA . VAL A 1 97 ? 6.012 -7.984 -22.703 1 93.44 97 VAL A CA 1
ATOM 767 C C . VAL A 1 97 ? 6.027 -9.242 -23.562 1 93.44 97 VAL A C 1
ATOM 769 O O . VAL A 1 97 ? 5.473 -9.258 -24.672 1 93.44 97 VAL A O 1
ATOM 772 N N . ARG A 1 98 ? 6.672 -10.266 -23.047 1 95.38 98 ARG A N 1
ATOM 773 C CA . ARG A 1 98 ? 6.723 -11.555 -23.719 1 95.38 98 ARG A CA 1
ATOM 774 C C . ARG A 1 98 ? 6.215 -12.672 -22.812 1 95.38 98 ARG A C 1
ATOM 776 O O . ARG A 1 98 ? 6.453 -12.656 -21.609 1 95.38 98 ARG A O 1
ATOM 783 N N . VAL A 1 99 ? 5.555 -13.625 -23.453 1 95.19 99 VAL A N 1
ATOM 784 C CA . VAL A 1 99 ? 4.988 -14.781 -22.766 1 95.19 99 VAL A CA 1
ATOM 785 C C . VAL A 1 99 ? 5.727 -16.047 -23.203 1 95.19 99 VAL A C 1
ATOM 787 O O . VAL A 1 99 ? 5.988 -16.25 -24.391 1 95.19 99 VAL A O 1
ATOM 790 N N . SER A 1 100 ? 6.094 -16.906 -22.188 1 94.38 100 SER A N 1
ATOM 791 C CA . SER A 1 100 ? 6.82 -18.109 -22.562 1 94.38 100 SER A CA 1
ATOM 792 C C . SER A 1 100 ? 6.449 -19.281 -21.656 1 94.38 100 SER A C 1
ATOM 794 O O . SER A 1 100 ? 6.129 -19.078 -20.484 1 94.38 100 SER A O 1
ATOM 796 N N . ASP A 1 101 ? 6.547 -20.484 -22.203 1 92.25 101 ASP A N 1
ATOM 797 C CA . ASP A 1 101 ? 6.301 -21.688 -21.438 1 92.25 101 ASP A CA 1
ATOM 798 C C . ASP A 1 101 ? 7.613 -22.328 -20.969 1 92.25 101 ASP A C 1
ATOM 800 O O . ASP A 1 101 ? 7.664 -23.516 -20.672 1 92.25 101 ASP A O 1
ATOM 804 N N . ILE A 1 102 ? 8.617 -21.578 -20.797 1 90.62 102 ILE A N 1
ATOM 805 C CA . ILE A 1 102 ? 9.969 -22.031 -20.516 1 90.62 102 ILE A CA 1
ATOM 806 C C . ILE A 1 102 ? 9.984 -22.828 -19.203 1 90.62 102 ILE A C 1
ATOM 808 O O . ILE A 1 102 ? 10.766 -23.766 -19.062 1 90.62 102 ILE A O 1
ATOM 812 N N . PHE A 1 103 ? 9.156 -22.531 -18.266 1 90.56 103 PHE A N 1
ATOM 813 C CA . PHE A 1 103 ? 9.18 -23.188 -16.969 1 90.56 103 PHE A CA 1
ATOM 814 C C . PHE A 1 103 ? 8.203 -24.359 -16.938 1 90.56 103 PHE A C 1
ATOM 816 O O . PHE A 1 103 ? 8.125 -25.078 -15.945 1 90.56 103 PHE A O 1
ATOM 823 N N . ASN A 1 104 ? 7.469 -24.484 -17.984 1 86.5 104 ASN A N 1
ATOM 824 C CA . ASN A 1 104 ? 6.562 -25.625 -18.078 1 86.5 104 ASN A CA 1
ATOM 825 C C . ASN A 1 104 ? 7.324 -26.922 -18.312 1 86.5 104 ASN A C 1
ATOM 827 O O . ASN A 1 104 ? 7.992 -27.078 -19.328 1 86.5 104 ASN A O 1
ATOM 831 N N . PRO A 1 105 ? 7.188 -27.797 -17.375 1 83.75 105 PRO A N 1
ATOM 832 C CA . PRO A 1 105 ? 7.926 -29.047 -17.531 1 83.75 105 PRO A CA 1
ATOM 833 C C . PRO A 1 105 ? 7.52 -29.828 -18.766 1 83.75 105 PRO A C 1
ATOM 835 O O . PRO A 1 105 ? 8.273 -30.688 -19.25 1 83.75 105 PRO A O 1
ATOM 838 N N . LEU A 1 106 ? 6.371 -29.531 -19.266 1 81.81 106 LEU A N 1
ATOM 839 C CA . LEU A 1 106 ? 5.867 -30.281 -20.406 1 81.81 106 LEU A CA 1
ATOM 840 C C . LEU A 1 106 ? 6.242 -29.594 -21.719 1 81.81 106 LEU A C 1
ATOM 842 O O . LEU A 1 106 ? 6.039 -30.141 -22.797 1 81.81 106 LEU A O 1
ATOM 846 N N . ALA A 1 107 ? 6.734 -28.469 -21.594 1 82 107 ALA A N 1
ATOM 847 C CA . ALA A 1 107 ? 7.102 -27.734 -22.797 1 82 107 ALA A CA 1
ATOM 848 C C . ALA A 1 107 ? 8.328 -28.344 -23.469 1 82 107 ALA A C 1
ATOM 850 O O . ALA A 1 107 ? 9.102 -29.047 -22.812 1 82 107 ALA A O 1
ATOM 851 N N . SER A 1 108 ? 8.398 -27.984 -24.734 1 82.69 108 SER A N 1
ATOM 852 C CA . SER A 1 108 ? 9.547 -28.453 -25.516 1 82.69 108 SER A CA 1
ATOM 853 C C . SER A 1 108 ? 10.859 -28 -24.875 1 82.69 108 SER A C 1
ATOM 855 O O . SER A 1 108 ? 10.977 -26.875 -24.406 1 82.69 108 SER A O 1
ATOM 857 N N . LYS A 1 109 ? 11.773 -28.922 -24.859 1 81.31 109 LYS A N 1
ATOM 858 C CA . LYS A 1 109 ? 13.094 -28.625 -24.297 1 81.31 109 LYS A CA 1
ATOM 859 C C . LYS A 1 109 ? 13.875 -27.688 -25.203 1 81.31 109 LYS A C 1
ATOM 861 O O . LYS A 1 109 ? 14.539 -26.766 -24.734 1 81.31 109 LYS A O 1
ATOM 866 N N . SER A 1 110 ? 13.805 -27.891 -26.406 1 84.81 110 SER A N 1
ATOM 867 C CA . SER A 1 110 ? 14.688 -27.234 -27.359 1 84.81 110 SER A CA 1
ATOM 868 C C . SER A 1 110 ? 14.055 -25.953 -27.891 1 84.81 110 SER A C 1
ATOM 870 O O . SER A 1 110 ? 14.758 -25.062 -28.375 1 84.81 110 SER A O 1
ATOM 872 N N . ASN A 1 111 ? 12.812 -25.938 -27.781 1 85.38 111 ASN A N 1
ATOM 873 C CA . ASN A 1 111 ? 12.156 -24.812 -28.422 1 85.38 111 ASN A CA 1
ATOM 874 C C . ASN A 1 111 ? 10.992 -24.281 -27.578 1 85.38 111 ASN A C 1
ATOM 876 O O . ASN A 1 111 ? 9.836 -24.359 -28 1 85.38 111 ASN A O 1
ATOM 880 N N . PRO A 1 112 ? 11.312 -23.719 -26.484 1 90.62 112 PRO A N 1
ATOM 881 C CA . PRO A 1 112 ? 10.219 -23.062 -25.75 1 90.62 112 PRO A CA 1
ATOM 882 C C . PRO A 1 112 ? 9.516 -21.984 -26.578 1 90.62 112 PRO A C 1
ATOM 884 O O . PRO A 1 112 ? 10.164 -21.297 -27.375 1 90.62 112 PRO A O 1
ATOM 887 N N . THR A 1 113 ? 8.234 -21.891 -26.406 1 92.62 113 THR A N 1
ATOM 888 C CA . THR A 1 113 ? 7.43 -20.938 -27.141 1 92.62 113 THR A CA 1
ATOM 889 C C . THR A 1 113 ? 7.605 -19.531 -26.578 1 92.62 113 THR A C 1
ATOM 891 O O . THR A 1 113 ? 7.676 -19.344 -25.359 1 92.62 113 THR A O 1
ATOM 894 N N . VAL A 1 114 ? 7.695 -18.531 -27.484 1 93.81 114 VAL A N 1
ATOM 895 C CA . VAL A 1 114 ? 7.734 -17.125 -27.078 1 93.81 114 VAL A CA 1
ATOM 896 C C . VAL A 1 114 ? 6.699 -16.328 -27.875 1 93.81 114 VAL A C 1
ATOM 898 O O . VAL A 1 114 ? 6.688 -16.375 -29.109 1 93.81 114 VAL A O 1
ATOM 901 N N . ILE A 1 115 ? 5.816 -15.734 -27.188 1 94.44 115 ILE A N 1
ATOM 902 C CA . ILE A 1 115 ? 4.824 -14.844 -27.766 1 94.44 115 ILE A CA 1
ATOM 903 C C . ILE A 1 115 ? 5.133 -13.398 -27.391 1 94.44 115 ILE A C 1
ATOM 905 O O . ILE A 1 115 ? 5.227 -13.07 -26.203 1 94.44 115 ILE A O 1
ATOM 909 N N . THR A 1 116 ? 5.262 -12.531 -28.344 1 94.31 116 THR A N 1
ATOM 910 C CA . THR A 1 116 ? 5.543 -11.125 -28.078 1 94.31 116 THR A CA 1
ATOM 911 C C . THR A 1 116 ? 4.258 -10.297 -28.125 1 94.31 116 THR A C 1
ATOM 913 O O . THR A 1 116 ? 3.521 -10.344 -29.109 1 94.31 116 THR A O 1
ATOM 916 N N . LEU A 1 117 ? 4.043 -9.617 -27.078 1 94.44 117 LEU A N 1
ATOM 917 C CA . LEU A 1 117 ? 2.885 -8.734 -27.016 1 94.44 117 LEU A CA 1
ATOM 918 C C . LEU A 1 117 ? 3.254 -7.32 -27.469 1 94.44 117 LEU A C 1
ATOM 920 O O . LEU A 1 117 ? 4.438 -7 -27.594 1 94.44 117 LEU A O 1
ATOM 924 N N . PRO A 1 118 ? 2.195 -6.512 -27.75 1 92.69 118 PRO A N 1
ATOM 925 C CA . PRO A 1 118 ? 2.5 -5.129 -28.141 1 92.69 118 PRO A CA 1
ATOM 926 C C . PRO A 1 118 ? 3.236 -4.363 -27.047 1 92.69 118 PRO A C 1
ATOM 928 O O . PRO A 1 118 ? 3.205 -4.762 -25.875 1 92.69 118 PRO A O 1
ATOM 931 N N . ARG A 1 119 ? 3.865 -3.332 -27.5 1 90.06 119 ARG A N 1
ATOM 932 C CA . ARG A 1 119 ? 4.547 -2.471 -26.547 1 90.06 119 ARG A CA 1
ATOM 933 C C . ARG A 1 119 ? 3.553 -1.82 -25.594 1 90.06 119 ARG A C 1
ATOM 935 O O . ARG A 1 119 ? 2.486 -1.367 -26 1 90.06 119 ARG A O 1
ATOM 942 N N . LEU A 1 120 ? 3.984 -1.938 -24.328 1 85.38 120 LEU A N 1
ATOM 943 C CA . LEU A 1 120 ? 3.146 -1.26 -23.344 1 85.38 120 LEU A CA 1
ATOM 944 C C . LEU A 1 120 ? 3.186 0.251 -23.547 1 85.38 120 LEU A C 1
ATOM 946 O O . LEU A 1 120 ? 4.262 0.837 -23.672 1 85.38 120 LEU A O 1
ATOM 950 N N . THR A 1 121 ? 2.082 0.897 -24.109 1 67.88 121 THR A N 1
ATOM 951 C CA . THR A 1 121 ? 2.031 2.32 -24.422 1 67.88 121 THR A CA 1
ATOM 952 C C . THR A 1 121 ? 1.85 3.148 -23.156 1 67.88 121 THR A C 1
ATOM 954 O O . THR A 1 121 ? 1.484 2.615 -22.109 1 67.88 121 THR A O 1
ATOM 957 N N . ASP A 1 122 ? 1.904 4.531 -23.188 1 59.06 122 ASP A N 1
ATOM 958 C CA . ASP A 1 122 ? 1.956 5.727 -22.344 1 59.06 122 ASP A CA 1
ATOM 959 C C . ASP A 1 122 ? 1.302 5.473 -20.984 1 59.06 122 ASP A C 1
ATOM 961 O O . ASP A 1 122 ? 0.136 5.816 -20.781 1 59.06 122 ASP A O 1
ATOM 965 N N . LEU A 1 123 ? 1.856 4.516 -20.359 1 58.5 123 LEU A N 1
ATOM 966 C CA . LEU A 1 123 ? 1.381 4.535 -18.984 1 58.5 123 LEU A CA 1
ATOM 967 C C . LEU A 1 123 ? 1.297 5.965 -18.453 1 58.5 123 LEU A C 1
ATOM 969 O O . LEU A 1 123 ? 2.129 6.809 -18.812 1 58.5 123 LEU A O 1
ATOM 973 N N . PRO A 1 124 ? 0.027 6.277 -18.203 1 54.19 124 PRO A N 1
ATOM 974 C CA . PRO A 1 124 ? -0.006 7.652 -17.688 1 54.19 124 PRO A CA 1
ATOM 975 C C . PRO A 1 124 ? 1.24 8.016 -16.891 1 54.19 124 PRO A C 1
ATOM 977 O O . PRO A 1 124 ? 1.884 7.141 -16.312 1 54.19 124 PRO A O 1
ATOM 980 N N . CYS A 1 125 ? 1.805 9.07 -17.281 1 47.53 125 CYS A N 1
ATOM 981 C CA . CYS A 1 125 ? 3.002 9.625 -16.656 1 47.53 125 CYS A CA 1
ATOM 982 C C . CYS A 1 125 ? 3.076 9.258 -15.18 1 47.53 125 CYS A C 1
ATOM 984 O O . CYS A 1 125 ? 4.168 9.133 -14.617 1 47.53 125 CYS A O 1
ATOM 986 N N . GLU A 1 126 ? 1.907 9.008 -14.609 1 49 126 GLU A N 1
ATOM 987 C CA . GLU A 1 126 ? 1.823 8.789 -13.172 1 49 126 GLU A CA 1
ATOM 988 C C . GLU A 1 126 ? 2.09 7.324 -12.828 1 49 126 GLU A C 1
ATOM 990 O O . GLU A 1 126 ? 1.991 6.93 -11.664 1 49 126 GLU A O 1
ATOM 995 N N . GLN A 1 127 ? 2.465 6.566 -13.898 1 53.28 127 GLN A N 1
ATOM 996 C CA . GLN A 1 127 ? 2.35 5.152 -13.562 1 53.28 127 GLN A CA 1
ATOM 997 C C . GLN A 1 127 ? 3.721 4.527 -13.32 1 53.28 127 GLN A C 1
ATOM 999 O O . GLN A 1 127 ? 4.691 4.867 -14 1 53.28 127 GLN A O 1
ATOM 1004 N N . ILE A 1 128 ? 3.879 3.877 -12.055 1 53.38 128 ILE A N 1
ATOM 1005 C CA . ILE A 1 128 ? 5.004 3.049 -11.641 1 53.38 128 ILE A CA 1
ATOM 1006 C C . ILE A 1 128 ? 5.055 1.782 -12.492 1 53.38 128 ILE A C 1
ATOM 1008 O O . ILE A 1 128 ? 4.039 1.116 -12.688 1 53.38 128 ILE A O 1
ATOM 1012 N N . GLU A 1 129 ? 6.121 1.645 -13.25 1 66.19 129 GLU A N 1
ATOM 1013 C CA . GLU A 1 129 ? 6.23 0.412 -14.023 1 66.19 129 GLU A CA 1
ATOM 1014 C C . GLU A 1 129 ? 6.547 -0.778 -13.117 1 66.19 129 GLU A C 1
ATOM 1016 O O . GLU A 1 129 ? 7.328 -1.655 -13.492 1 66.19 129 GLU A O 1
ATOM 1021 N N . GLN A 1 130 ? 6.137 -0.704 -11.898 1 76.88 130 GLN A N 1
ATOM 1022 C CA . GLN A 1 130 ? 6.227 -1.869 -11.023 1 76.88 130 GLN A CA 1
ATOM 1023 C C . GLN A 1 130 ? 4.98 -2.742 -11.141 1 76.88 130 GLN A C 1
ATOM 1025 O O . GLN A 1 130 ? 3.859 -2.26 -10.969 1 76.88 130 GLN A O 1
ATOM 1030 N N . VAL A 1 131 ? 5.301 -3.947 -11.406 1 85.69 131 VAL A N 1
ATOM 1031 C CA . VAL A 1 131 ? 4.203 -4.879 -11.633 1 85.69 131 VAL A CA 1
ATOM 1032 C C . VAL A 1 131 ? 3.826 -5.562 -10.32 1 85.69 131 VAL A C 1
ATOM 1034 O O . VAL A 1 131 ? 4.695 -6.027 -9.586 1 85.69 131 VAL A O 1
ATOM 1037 N N . CYS A 1 132 ? 2.562 -5.508 -10.086 1 88.5 132 CYS A N 1
ATOM 1038 C CA . CYS A 1 132 ? 2.064 -6.301 -8.969 1 88.5 132 CYS A CA 1
ATOM 1039 C C . CYS A 1 132 ? 1.958 -7.773 -9.344 1 88.5 132 CYS A C 1
ATOM 1041 O O . CYS A 1 132 ? 2.553 -8.633 -8.695 1 88.5 132 CYS A O 1
ATOM 1043 N N . ASN A 1 133 ? 1.192 -7.961 -10.359 1 92.5 133 ASN A N 1
ATOM 1044 C CA . ASN A 1 133 ? 1.127 -9.328 -10.859 1 92.5 133 ASN A CA 1
ATOM 1045 C C . ASN A 1 133 ? 0.482 -9.398 -12.242 1 92.5 133 ASN A C 1
ATOM 1047 O O . ASN A 1 133 ? 0.161 -8.359 -12.828 1 92.5 133 ASN A O 1
ATOM 1051 N N . VAL A 1 134 ? 0.401 -10.656 -12.727 1 94 134 VAL A N 1
ATOM 1052 C CA . VAL A 1 134 ? -0.16 -10.914 -14.047 1 94 134 VAL A CA 1
ATOM 1053 C C . VAL A 1 134 ? -1.187 -12.047 -13.961 1 94 134 VAL A C 1
ATOM 1055 O O . VAL A 1 134 ? -0.996 -13.008 -13.219 1 94 134 VAL A O 1
ATOM 1058 N N . ALA A 1 135 ? -2.26 -11.852 -14.711 1 94.44 135 ALA A N 1
ATOM 1059 C CA . ALA A 1 135 ? -3.266 -12.906 -14.836 1 94.44 135 ALA A CA 1
ATOM 1060 C C . ALA A 1 135 ? -3.627 -13.148 -16.297 1 94.44 135 ALA A C 1
ATOM 1062 O O . ALA A 1 135 ? -3.625 -12.211 -17.109 1 94.44 135 ALA A O 1
ATOM 1063 N N . MET A 1 136 ? -3.902 -14.367 -16.562 1 93.38 136 MET A N 1
ATOM 1064 C CA . MET A 1 136 ? -4.324 -14.742 -17.906 1 93.38 136 MET A CA 1
ATOM 1065 C C . MET A 1 136 ? -5.648 -15.5 -17.875 1 93.38 136 MET A C 1
ATOM 1067 O O . MET A 1 136 ? -5.887 -16.297 -16.969 1 93.38 136 MET A O 1
ATOM 1071 N N . SER A 1 137 ? -6.465 -15.367 -18.922 1 91.56 137 SER A N 1
ATOM 1072 C CA . SER A 1 137 ? -7.816 -15.914 -18.906 1 91.56 137 SER A CA 1
ATOM 1073 C C . SER A 1 137 ? -7.844 -17.344 -19.438 1 91.56 137 SER A C 1
ATOM 1075 O O . SER A 1 137 ? -8.852 -18.031 -19.312 1 91.56 137 SER A O 1
ATOM 1077 N N . SER A 1 138 ? -6.738 -17.703 -20.016 1 87.94 138 SER A N 1
ATOM 1078 C CA . SER A 1 138 ? -6.699 -19.047 -20.594 1 87.94 138 SER A CA 1
ATOM 1079 C C . SER A 1 138 ? -5.289 -19.625 -20.547 1 87.94 138 SER A C 1
ATOM 1081 O O . SER A 1 138 ? -4.305 -18.891 -20.531 1 87.94 138 SER A O 1
ATOM 1083 N N . SER A 1 139 ? -5.258 -20.969 -20.516 1 84.5 139 SER A N 1
ATOM 1084 C CA . SER A 1 139 ? -3.967 -21.656 -20.531 1 84.5 139 SER A CA 1
ATOM 1085 C C . SER A 1 139 ? -3.486 -21.875 -21.969 1 84.5 139 SER A C 1
ATOM 1087 O O . SER A 1 139 ? -2.416 -22.453 -22.188 1 84.5 139 SER A O 1
ATOM 1089 N N . SER A 1 140 ? -4.293 -21.406 -22.906 1 86.44 140 SER A N 1
ATOM 1090 C CA . SER A 1 140 ? -3.949 -21.609 -24.297 1 86.44 140 SER A CA 1
ATOM 1091 C C . SER A 1 140 ? -3.893 -20.266 -25.047 1 86.44 140 SER A C 1
ATOM 1093 O O . SER A 1 140 ? -4.777 -19.969 -25.859 1 86.44 140 SER A O 1
ATOM 1095 N N . PRO A 1 141 ? -2.818 -19.625 -24.875 1 88.19 141 PRO A N 1
ATOM 1096 C CA . PRO A 1 141 ? -2.744 -18.297 -25.484 1 88.19 141 PRO A CA 1
ATOM 1097 C C . PRO A 1 141 ? -2.75 -18.344 -27 1 88.19 141 PRO A C 1
ATOM 1099 O O . PRO A 1 141 ? -3.074 -17.344 -27.656 1 88.19 141 PRO A O 1
ATOM 1102 N N . LEU A 1 142 ? -2.406 -19.391 -27.625 1 84.81 142 LEU A N 1
ATOM 1103 C CA . LEU A 1 142 ? -2.377 -19.5 -29.078 1 84.81 142 LEU A CA 1
ATOM 1104 C C . LEU A 1 142 ? -3.568 -20.312 -29.594 1 84.81 142 LEU A C 1
ATOM 1106 O O . LEU A 1 142 ? -3.66 -20.594 -30.781 1 84.81 142 LEU A O 1
ATOM 1110 N N . GLY A 1 143 ? -4.398 -20.594 -28.656 1 81.38 143 GLY A N 1
ATOM 1111 C CA . GLY A 1 143 ? -5.535 -21.406 -29.062 1 81.38 143 GLY A CA 1
ATOM 1112 C C . GLY A 1 143 ? -6.645 -20.609 -29.719 1 81.38 143 GLY A C 1
ATOM 1113 O O . GLY A 1 143 ? -6.457 -19.453 -30.062 1 81.38 143 GLY A O 1
ATOM 1114 N N . GLU A 1 144 ? -7.707 -21.297 -29.922 1 75.25 144 GLU A N 1
ATOM 1115 C CA . GLU A 1 144 ? -8.859 -20.734 -30.625 1 75.25 144 GLU A CA 1
ATOM 1116 C C . GLU A 1 144 ? -9.633 -19.781 -29.719 1 75.25 144 GLU A C 1
ATOM 1118 O O . GLU A 1 144 ? -10.266 -18.828 -30.203 1 75.25 144 GLU A O 1
ATOM 1123 N N . GLN A 1 145 ? -9.531 -20.047 -28.484 1 75.88 145 GLN A N 1
ATOM 1124 C CA . GLN A 1 145 ? -10.273 -19.203 -27.547 1 75.88 145 GLN A CA 1
ATOM 1125 C C . GLN A 1 145 ? -9.516 -17.922 -27.25 1 75.88 145 GLN A C 1
ATOM 1127 O O . GLN A 1 145 ? -8.281 -17.906 -27.234 1 75.88 145 GLN A O 1
ATOM 1132 N N . ASP A 1 146 ? -10.32 -16.938 -27.109 1 81.69 146 ASP A N 1
ATOM 1133 C CA . ASP A 1 146 ? -9.727 -15.656 -26.734 1 81.69 146 ASP A CA 1
ATOM 1134 C C . ASP A 1 146 ? -8.992 -15.766 -25.406 1 81.69 146 ASP A C 1
ATOM 1136 O O . ASP A 1 146 ? -9.461 -16.438 -24.484 1 81.69 146 ASP A O 1
ATOM 1140 N N . CYS A 1 147 ? -7.793 -15.281 -25.438 1 91.44 147 CYS A N 1
ATOM 1141 C CA . CYS A 1 147 ? -6.977 -15.211 -24.234 1 91.44 147 CYS A CA 1
ATOM 1142 C C . CYS A 1 147 ? -6.602 -13.773 -23.906 1 91.44 147 CYS A C 1
ATOM 1144 O O . CYS A 1 147 ? -6.008 -13.078 -24.734 1 91.44 147 CYS A O 1
ATOM 1146 N N . VAL A 1 148 ? -7.055 -13.375 -22.766 1 93 148 VAL A N 1
ATOM 1147 C CA . VAL A 1 148 ? -6.742 -12.016 -22.328 1 93 148 VAL A CA 1
ATOM 1148 C C . VAL A 1 148 ? -5.66 -12.055 -21.266 1 93 148 VAL A C 1
ATOM 1150 O O . VAL A 1 148 ? -5.742 -12.844 -20.312 1 93 148 VAL A O 1
ATOM 1153 N N . VAL A 1 149 ? -4.652 -11.234 -21.453 1 94.56 149 VAL A N 1
ATOM 1154 C CA . VAL A 1 149 ? -3.617 -11.008 -20.453 1 94.56 149 VAL A CA 1
ATOM 1155 C C . VAL A 1 149 ? -3.895 -9.711 -19.703 1 94.56 149 VAL A C 1
ATOM 1157 O O . VAL A 1 149 ? -4.168 -8.68 -20.312 1 94.56 149 VAL A O 1
ATOM 1160 N N . ALA A 1 150 ? -3.855 -9.812 -18.391 1 94.56 150 ALA A N 1
ATOM 1161 C CA . ALA A 1 150 ? -4.012 -8.633 -17.547 1 94.56 150 ALA A CA 1
ATOM 1162 C C . ALA A 1 150 ? -2.762 -8.398 -16.703 1 94.56 150 ALA A C 1
ATOM 1164 O O . ALA A 1 150 ? -2.275 -9.32 -16.031 1 94.56 150 ALA A O 1
ATOM 1165 N N . ILE A 1 151 ? -2.234 -7.211 -16.734 1 93.12 151 ILE A N 1
ATOM 1166 C CA . ILE A 1 151 ? -1.124 -6.812 -15.867 1 93.12 151 ILE A CA 1
ATOM 1167 C C . ILE A 1 151 ? -1.59 -5.73 -14.891 1 93.12 151 ILE A C 1
ATOM 1169 O O . ILE A 1 151 ? -2.064 -4.672 -15.312 1 93.12 151 ILE A O 1
ATOM 1173 N N . LYS A 1 152 ? -1.494 -6.027 -13.672 1 91.81 152 LYS A N 1
ATOM 1174 C CA . LYS A 1 152 ? -1.756 -5.031 -12.641 1 91.81 152 LYS A CA 1
ATOM 1175 C C . LYS A 1 152 ? -0.461 -4.367 -12.172 1 91.81 152 LYS A C 1
ATOM 1177 O O . LYS A 1 152 ? 0.422 -5.031 -11.633 1 91.81 152 LYS A O 1
ATOM 1182 N N . PHE A 1 153 ? -0.393 -3.115 -12.359 1 85.19 153 PHE A N 1
ATOM 1183 C CA . PHE A 1 153 ? 0.758 -2.344 -11.906 1 85.19 153 PHE A CA 1
ATOM 1184 C C . PHE A 1 153 ? 0.508 -1.76 -10.523 1 85.19 153 PHE A C 1
ATOM 1186 O O . PHE A 1 153 ? -0.638 -1.684 -10.07 1 85.19 153 PHE A O 1
ATOM 1193 N N . SER A 1 154 ? 1.62 -1.506 -9.891 1 81.94 154 SER A N 1
ATOM 1194 C CA . SER A 1 154 ? 1.461 -0.732 -8.664 1 81.94 154 SER A CA 1
ATOM 1195 C C . SER A 1 154 ? 0.692 0.56 -8.922 1 81.94 154 SER A C 1
ATOM 1197 O O . SER A 1 154 ? 0.836 1.174 -9.984 1 81.94 154 SER A O 1
ATOM 1199 N N . GLY A 1 155 ? -0.145 0.931 -8.008 1 78.38 155 GLY A N 1
ATOM 1200 C CA . GLY A 1 155 ? -1.039 2.057 -8.219 1 78.38 155 GLY A CA 1
ATOM 1201 C C . GLY A 1 155 ? -2.381 1.653 -8.797 1 78.38 155 GLY A C 1
ATOM 1202 O O . GLY A 1 155 ? -2.939 0.62 -8.422 1 78.38 155 GLY A O 1
ATOM 1203 N N . ARG A 1 156 ? -2.883 2.439 -9.742 1 80.19 156 ARG A N 1
ATOM 1204 C CA . ARG A 1 156 ? -4.258 2.244 -10.188 1 80.19 156 ARG A CA 1
ATOM 1205 C C . ARG A 1 156 ? -4.305 1.619 -11.578 1 80.19 156 ARG A C 1
ATOM 1207 O O . ARG A 1 156 ? -5.383 1.331 -12.102 1 80.19 156 ARG A O 1
ATOM 1214 N N . GLN A 1 157 ? -3.27 1.313 -12.18 1 83.69 157 GLN A N 1
ATOM 1215 C CA . GLN A 1 157 ? -3.238 0.937 -13.594 1 83.69 157 GLN A CA 1
ATOM 1216 C C . GLN A 1 157 ? -3.447 -0.565 -13.766 1 83.69 157 GLN A C 1
ATOM 1218 O O . GLN A 1 157 ? -2.758 -1.371 -13.133 1 83.69 157 GLN A O 1
ATOM 1223 N N . LEU A 1 158 ? -4.371 -0.852 -14.594 1 89.5 158 LEU A N 1
ATOM 1224 C CA . LEU A 1 158 ? -4.625 -2.191 -15.109 1 89.5 158 LEU A CA 1
ATOM 1225 C C . LEU A 1 158 ? -4.562 -2.209 -16.625 1 89.5 158 LEU A C 1
ATOM 1227 O O . LEU A 1 158 ? -5.25 -1.426 -17.297 1 89.5 158 LEU A O 1
ATOM 1231 N N . SER A 1 159 ? -3.721 -3.047 -17.172 1 90.56 159 SER A N 1
ATOM 1232 C CA . SER A 1 159 ? -3.578 -3.127 -18.609 1 90.56 159 SER A CA 1
ATOM 1233 C C . SER A 1 159 ? -4.004 -4.496 -19.141 1 90.56 159 SER A C 1
ATOM 1235 O O . SER A 1 159 ? -3.629 -5.523 -18.578 1 90.56 159 SER A O 1
ATOM 1237 N N . LEU A 1 160 ? -4.754 -4.5 -20.219 1 92.56 160 LEU A N 1
ATOM 1238 C CA . LEU A 1 160 ? -5.27 -5.734 -20.812 1 92.56 160 LEU A CA 1
ATOM 1239 C C . LEU A 1 160 ? -4.812 -5.871 -22.266 1 92.56 160 LEU A C 1
ATOM 1241 O O . LEU A 1 160 ? -4.688 -4.875 -22.969 1 92.56 160 LEU A O 1
ATOM 1245 N N . CYS A 1 161 ? -4.621 -7.07 -22.609 1 93 161 CYS A N 1
ATOM 1246 C CA . CYS A 1 161 ? -4.254 -7.379 -24 1 93 161 CYS A CA 1
ATOM 1247 C C . CYS A 1 161 ? -4.773 -8.75 -24.406 1 93 161 CYS A C 1
ATOM 1249 O O . CYS A 1 161 ? -4.566 -9.734 -23.688 1 93 161 CYS A O 1
ATOM 1251 N N . LYS A 1 162 ? -5.402 -8.742 -25.547 1 91.31 162 LYS A N 1
ATOM 1252 C CA . LYS A 1 162 ? -5.91 -10.008 -26.078 1 91.31 162 LYS A CA 1
ATOM 1253 C C . LYS A 1 162 ? -4.871 -10.695 -26.953 1 91.31 162 LYS A C 1
ATOM 1255 O O . LYS A 1 162 ? -4.203 -10.047 -27.766 1 91.31 162 LYS A O 1
ATOM 1260 N N . LEU A 1 163 ? -4.805 -12.031 -26.703 1 90.94 163 LEU A N 1
ATOM 1261 C CA . LEU A 1 163 ? -3.963 -12.891 -27.516 1 90.94 163 LEU A CA 1
ATOM 1262 C C . LEU A 1 163 ? -4.809 -13.734 -28.469 1 90.94 163 LEU A C 1
ATOM 1264 O O . LEU A 1 163 ? -6.039 -13.719 -28.391 1 90.94 163 LEU A O 1
ATOM 1268 N N . GLY A 1 164 ? -4.125 -14.445 -29.375 1 79.88 164 GLY A N 1
ATOM 1269 C CA . GLY A 1 164 ? -4.812 -15.352 -30.281 1 79.88 164 GLY A CA 1
ATOM 1270 C C . GLY A 1 164 ? -5.035 -14.766 -31.656 1 79.88 164 GLY A C 1
ATOM 1271 O O . GLY A 1 164 ? -4.242 -13.945 -32.125 1 79.88 164 GLY A O 1
ATOM 1272 N N . ARG A 1 165 ? -6.156 -15.289 -32.281 1 77.5 165 ARG A N 1
ATOM 1273 C CA . ARG A 1 165 ? -6.438 -14.938 -33.656 1 77.5 165 ARG A CA 1
ATOM 1274 C C . ARG A 1 165 ? -6.809 -13.461 -33.781 1 77.5 165 ARG A C 1
ATOM 1276 O O . ARG A 1 165 ? -6.34 -12.773 -34.688 1 77.5 165 ARG A O 1
ATOM 1283 N N . ASP A 1 166 ? -7.629 -12.961 -32.844 1 81.69 166 ASP A N 1
ATOM 1284 C CA . ASP A 1 166 ? -8.047 -11.555 -32.844 1 81.69 166 ASP A CA 1
ATOM 1285 C C . ASP A 1 166 ? -7.266 -10.758 -31.797 1 81.69 166 ASP A C 1
ATOM 1287 O O . ASP A 1 166 ? -7.859 -10.047 -30.984 1 81.69 166 ASP A O 1
ATOM 1291 N N . ARG A 1 167 ? -5.941 -10.898 -31.953 1 87.81 167 ARG A N 1
ATOM 1292 C CA . ARG A 1 167 ? -5.082 -10.281 -30.953 1 87.81 167 ARG A CA 1
ATOM 1293 C C . ARG A 1 167 ? -5.137 -8.766 -31.047 1 87.81 167 ARG A C 1
ATOM 1295 O O . ARG A 1 167 ? -5.316 -8.203 -32.125 1 87.81 167 ARG A O 1
ATOM 1302 N N . ASP A 1 168 ? -4.98 -8.141 -29.953 1 89.62 168 ASP A N 1
ATOM 1303 C CA . ASP A 1 168 ? -4.922 -6.688 -29.891 1 89.62 168 ASP A CA 1
ATOM 1304 C C . ASP A 1 168 ? -3.578 -6.168 -30.391 1 89.62 168 ASP A C 1
ATOM 1306 O O . ASP A 1 168 ? -2.543 -6.801 -30.188 1 89.62 168 ASP A O 1
ATOM 1310 N N . LEU A 1 169 ? -3.678 -5.043 -30.969 1 90.88 169 LEU A N 1
ATOM 1311 C CA . LEU A 1 169 ? -2.453 -4.402 -31.438 1 90.88 169 LEU A CA 1
ATOM 1312 C C . LEU A 1 169 ? -1.906 -3.441 -30.375 1 90.88 169 LEU A C 1
ATOM 1314 O O . LEU A 1 169 ? -0.754 -3.012 -30.469 1 90.88 169 LEU A O 1
ATOM 1318 N N . GLU A 1 170 ? -2.783 -3.146 -29.484 1 90.25 170 GLU A N 1
ATOM 1319 C CA . GLU A 1 170 ? -2.383 -2.275 -28.375 1 90.25 170 GLU A CA 1
ATOM 1320 C C . GLU A 1 170 ? -3.031 -2.709 -27.062 1 90.25 170 GLU A C 1
ATOM 1322 O O . GLU A 1 170 ? -4.059 -3.389 -27.078 1 90.25 170 GLU A O 1
ATOM 1327 N N . TRP A 1 171 ? -2.412 -2.271 -26.016 1 90.69 171 TRP A N 1
ATOM 1328 C CA . TRP A 1 171 ? -2.971 -2.562 -24.703 1 90.69 171 TRP A CA 1
ATOM 1329 C C . TRP A 1 171 ? -4.152 -1.646 -24.406 1 90.69 171 TRP A C 1
ATOM 1331 O O . TRP A 1 171 ? -4.152 -0.475 -24.797 1 90.69 171 TRP A O 1
ATOM 1341 N N . THR A 1 172 ? -5.105 -2.191 -23.781 1 88.12 172 THR A N 1
ATOM 1342 C CA . THR A 1 172 ? -6.156 -1.386 -23.172 1 88.12 172 THR A CA 1
ATOM 1343 C C . THR A 1 172 ? -5.801 -1.024 -21.734 1 88.12 172 THR A C 1
ATOM 1345 O O . THR A 1 172 ? -5.688 -1.903 -20.875 1 88.12 172 THR A O 1
ATOM 1348 N N . ASN A 1 173 ? -5.66 0.245 -21.5 1 85.94 173 ASN A N 1
ATOM 1349 C CA . ASN A 1 173 ? -5.289 0.712 -20.156 1 85.94 173 ASN A CA 1
ATOM 1350 C C . ASN A 1 173 ? -6.508 1.193 -19.375 1 85.94 173 ASN A C 1
ATOM 1352 O O . ASN A 1 173 ? -7.277 2.025 -19.875 1 85.94 173 ASN A O 1
ATOM 1356 N N . ILE A 1 174 ? -6.625 0.634 -18.188 1 84.88 174 ILE A N 1
ATOM 1357 C CA . ILE A 1 174 ? -7.738 0.968 -17.297 1 84.88 174 ILE A CA 1
ATOM 1358 C C . ILE A 1 174 ? -7.203 1.585 -16.016 1 84.88 174 ILE A C 1
ATOM 1360 O O . ILE A 1 174 ? -6.246 1.076 -15.422 1 84.88 174 ILE A O 1
ATOM 1364 N N . LEU A 1 175 ? -7.797 2.672 -15.602 1 80.44 175 LEU A N 1
ATOM 1365 C CA . LEU A 1 175 ? -7.512 3.23 -14.281 1 80.44 175 LEU A CA 1
ATOM 1366 C C . LEU A 1 175 ? -8.57 2.803 -13.273 1 80.44 175 LEU A C 1
ATOM 1368 O O . LEU A 1 175 ? -9.75 3.119 -13.43 1 80.44 175 LEU A O 1
ATOM 1372 N N . THR A 1 176 ? -8.133 2.09 -12.352 1 79.75 176 THR A N 1
ATOM 1373 C CA . THR A 1 176 ? -9.062 1.605 -11.344 1 79.75 176 THR A CA 1
ATOM 1374 C C . THR A 1 176 ? -9.633 2.768 -10.531 1 79.75 176 THR A C 1
ATOM 1376 O O . THR A 1 176 ? -8.906 3.709 -10.195 1 79.75 176 THR A O 1
ATOM 1379 N N . THR A 1 177 ? -10.859 2.754 -10.242 1 72.12 177 THR A N 1
ATOM 1380 C CA . THR A 1 177 ? -11.57 3.869 -9.625 1 72.12 177 THR A CA 1
ATOM 1381 C C . THR A 1 177 ? -11.406 3.832 -8.109 1 72.12 177 THR A C 1
ATOM 1383 O O . THR A 1 177 ? -11.539 4.859 -7.438 1 72.12 177 THR A O 1
ATOM 1386 N N . LEU A 1 178 ? -11.219 2.631 -7.559 1 74.88 178 LEU A N 1
ATOM 1387 C CA . LEU A 1 178 ? -11.133 2.527 -6.105 1 74.88 178 LEU A CA 1
ATOM 1388 C C . LEU A 1 178 ? -9.688 2.598 -5.637 1 74.88 178 LEU A C 1
ATOM 1390 O O . LEU A 1 178 ? -8.883 1.725 -5.969 1 74.88 178 LEU A O 1
ATOM 1394 N N . HIS A 1 179 ? -9.414 3.545 -4.828 1 71.62 179 HIS A N 1
ATOM 1395 C CA . HIS A 1 179 ? -8.062 3.75 -4.324 1 71.62 179 HIS A CA 1
ATOM 1396 C C . HIS A 1 179 ? -7.613 2.576 -3.457 1 71.62 179 HIS A C 1
ATOM 1398 O O . HIS A 1 179 ? -6.422 2.266 -3.395 1 71.62 179 HIS A O 1
ATOM 1404 N N . CYS A 1 180 ? -8.586 1.926 -2.947 1 73.56 180 CYS A N 1
ATOM 1405 C CA . CYS A 1 180 ? -8.242 0.839 -2.041 1 73.56 180 CYS A CA 1
ATOM 1406 C C . CYS A 1 180 ? -7.754 -0.381 -2.814 1 73.56 180 CYS A C 1
ATOM 1408 O O . CYS A 1 180 ? -7.227 -1.326 -2.225 1 73.56 180 CYS A O 1
ATOM 1410 N N . CYS A 1 181 ? -7.781 -0.253 -4.117 1 79.75 181 CYS A N 1
ATOM 1411 C CA . CYS A 1 181 ? -7.309 -1.368 -4.93 1 79.75 181 CYS A CA 1
ATOM 1412 C C . CYS A 1 181 ? -6 -1.019 -5.629 1 79.75 181 CYS A C 1
ATOM 1414 O O . CYS A 1 181 ? -5.566 -1.729 -6.539 1 79.75 181 CYS A O 1
ATOM 1416 N N . GLU A 1 182 ? -5.359 -0.002 -5.34 1 76.19 182 GLU A N 1
ATOM 1417 C CA . GLU A 1 182 ? -4.16 0.485 -6.023 1 76.19 182 GLU A CA 1
ATOM 1418 C C . GLU A 1 182 ? -3.053 -0.563 -6.008 1 76.19 182 GLU A C 1
ATOM 1420 O O . GLU A 1 182 ? -2.322 -0.717 -6.988 1 76.19 182 GLU A O 1
ATOM 1425 N N . ASN A 1 183 ? -2.863 -1.359 -5.113 1 79.38 183 ASN A N 1
ATOM 1426 C CA . ASN A 1 183 ? -1.798 -2.354 -5.047 1 79.38 183 ASN A CA 1
ATOM 1427 C C . ASN A 1 183 ? -2.352 -3.754 -4.801 1 79.38 183 ASN A C 1
ATOM 1429 O O . ASN A 1 183 ? -1.72 -4.562 -4.117 1 79.38 183 ASN A O 1
ATOM 1433 N N . SER A 1 184 ? -3.436 -3.887 -5.477 1 89.12 184 SER A N 1
ATOM 1434 C CA . SER A 1 184 ? -4.062 -5.199 -5.363 1 89.12 184 SER A CA 1
ATOM 1435 C C . SER A 1 184 ? -3.562 -6.148 -6.445 1 89.12 184 SER A C 1
ATOM 1437 O O . SER A 1 184 ? -3.025 -5.707 -7.465 1 89.12 184 SER A O 1
ATOM 1439 N N . TYR A 1 185 ? -3.746 -7.398 -6.168 1 91.94 185 TYR A N 1
ATOM 1440 C CA . TYR A 1 185 ? -3.461 -8.414 -7.176 1 91.94 185 TYR A CA 1
ATOM 1441 C C . TYR A 1 185 ? -4.68 -8.664 -8.055 1 91.94 185 TYR A C 1
ATOM 1443 O O . TYR A 1 185 ? -5.809 -8.688 -7.57 1 91.94 185 TYR A O 1
ATOM 1451 N N . VAL A 1 186 ? -4.406 -8.844 -9.305 1 94.69 186 VAL A N 1
ATOM 1452 C CA . VAL A 1 186 ? -5.488 -9.188 -10.227 1 94.69 186 VAL A CA 1
ATOM 1453 C C . VAL A 1 186 ? -5.641 -10.703 -10.305 1 94.69 186 VAL A C 1
ATOM 1455 O O . VAL A 1 186 ? -4.645 -11.43 -10.312 1 94.69 186 VAL A O 1
ATOM 1458 N N . MET A 1 187 ? -6.887 -11.117 -10.32 1 94.06 187 MET A N 1
ATOM 1459 C CA . MET A 1 187 ? -7.234 -12.531 -10.461 1 94.06 187 MET A CA 1
ATOM 1460 C C . MET A 1 187 ? -8.289 -12.719 -11.547 1 94.06 187 MET A C 1
ATOM 1462 O O . MET A 1 187 ? -9.219 -11.914 -11.664 1 94.06 187 MET A O 1
ATOM 1466 N N . TYR A 1 188 ? -8.156 -13.781 -12.266 1 92.88 188 TYR A N 1
ATOM 1467 C CA . TYR A 1 188 ? -9.18 -14.133 -13.242 1 92.88 188 TYR A CA 1
ATOM 1468 C C . TYR A 1 188 ? -10.008 -15.32 -12.766 1 92.88 188 TYR A C 1
ATOM 1470 O O . TYR A 1 188 ? -9.461 -16.312 -12.266 1 92.88 188 TYR A O 1
ATOM 1478 N N . SER A 1 189 ? -11.281 -15.117 -12.945 1 91.69 189 SER A N 1
ATOM 1479 C CA . SER A 1 189 ? -12.203 -16.219 -12.703 1 91.69 189 SER A CA 1
ATOM 1480 C C . SER A 1 189 ? -12.75 -16.781 -14.016 1 91.69 189 SER A C 1
ATOM 1482 O O . SER A 1 189 ? -13.5 -16.109 -14.719 1 91.69 189 SER A O 1
ATOM 1484 N N . LYS A 1 190 ? -12.438 -17.969 -14.211 1 86.19 190 LYS A N 1
ATOM 1485 C CA . LYS A 1 190 ? -12.969 -18.609 -15.406 1 86.19 190 LYS A CA 1
ATOM 1486 C C . LYS A 1 190 ? -14.477 -18.812 -15.297 1 86.19 190 LYS A C 1
ATOM 1488 O O . LYS A 1 190 ? -15.203 -18.672 -16.281 1 86.19 190 LYS A O 1
ATOM 1493 N N . ARG A 1 191 ? -14.922 -19.125 -14.18 1 86.44 191 ARG A N 1
ATOM 1494 C CA . ARG A 1 191 ? -16.328 -19.391 -13.938 1 86.44 191 ARG A CA 1
ATOM 1495 C C . ARG A 1 191 ? -17.188 -18.188 -14.273 1 86.44 191 ARG A C 1
ATOM 1497 O O . ARG A 1 191 ? -18.266 -18.328 -14.867 1 86.44 191 ARG A O 1
ATOM 1504 N N . TYR A 1 192 ? -16.703 -17.062 -13.945 1 88.38 192 TYR A N 1
ATOM 1505 C CA . TYR A 1 192 ? -17.516 -15.867 -14.133 1 88.38 192 TYR A CA 1
ATOM 1506 C C . TYR A 1 192 ? -17 -15.023 -15.297 1 88.38 192 TYR A C 1
ATOM 1508 O O . TYR A 1 192 ? -17.578 -14 -15.648 1 88.38 192 TYR A O 1
ATOM 1516 N N . GLU A 1 193 ? -15.844 -15.484 -15.836 1 89.44 193 GLU A N 1
ATOM 1517 C CA . GLU A 1 193 ? -15.203 -14.781 -16.938 1 89.44 193 GLU A CA 1
ATOM 1518 C C . GLU A 1 193 ? -14.969 -13.312 -16.594 1 89.44 193 GLU A C 1
ATOM 1520 O O . GLU A 1 193 ? -15.32 -12.422 -17.375 1 89.44 193 GLU A O 1
ATOM 1525 N N . ARG A 1 194 ? -14.398 -13.141 -15.406 1 92.69 194 ARG A N 1
ATOM 1526 C CA . ARG A 1 194 ? -14.156 -11.789 -14.906 1 92.69 194 ARG A CA 1
ATOM 1527 C C . ARG A 1 194 ? -12.773 -11.68 -14.281 1 92.69 194 ARG A C 1
ATOM 1529 O O . ARG A 1 194 ? -12.242 -12.656 -13.758 1 92.69 194 ARG A O 1
ATOM 1536 N N . LEU A 1 195 ? -12.258 -10.484 -14.383 1 94.12 195 LEU A N 1
ATOM 1537 C CA . LEU A 1 195 ? -11.102 -10.109 -13.586 1 94.12 195 LEU A CA 1
ATOM 1538 C C . LEU A 1 195 ? -11.523 -9.484 -12.266 1 94.12 195 LEU A C 1
ATOM 1540 O O . LEU A 1 195 ? -12.477 -8.703 -12.219 1 94.12 195 LEU A O 1
ATOM 1544 N N . TYR A 1 196 ? -10.805 -9.836 -11.289 1 94.69 196 TYR A N 1
ATOM 1545 C CA . TYR A 1 196 ? -11.141 -9.328 -9.961 1 94.69 196 TYR A CA 1
ATOM 1546 C C . TYR A 1 196 ? -9.945 -8.617 -9.336 1 94.69 196 TYR A C 1
ATOM 1548 O O . TYR A 1 196 ? -8.805 -9.055 -9.484 1 94.69 196 TYR A O 1
ATOM 1556 N N . LEU A 1 197 ? -10.211 -7.527 -8.625 1 94.75 197 LEU A N 1
ATOM 1557 C CA . LEU A 1 197 ? -9.273 -6.848 -7.738 1 94.75 197 LEU A CA 1
ATOM 1558 C C . LEU A 1 197 ? -9.82 -6.789 -6.316 1 94.75 197 LEU A C 1
ATOM 1560 O O . LEU A 1 197 ? -10.914 -6.27 -6.086 1 94.75 197 LEU A O 1
ATOM 1564 N N . LEU A 1 198 ? -9.07 -7.34 -5.48 1 93.69 198 LEU A N 1
ATOM 1565 C CA . LEU A 1 198 ? -9.445 -7.32 -4.07 1 93.69 198 LEU A CA 1
ATOM 1566 C C . LEU A 1 198 ? -8.805 -6.145 -3.35 1 93.69 198 LEU A C 1
ATOM 1568 O O . LEU A 1 198 ? -7.59 -5.934 -3.457 1 93.69 198 LEU A O 1
ATOM 1572 N N . SER A 1 199 ? -9.633 -5.395 -2.602 1 90.38 199 SER A N 1
ATOM 1573 C CA . SER A 1 199 ? -9.133 -4.223 -1.888 1 90.38 199 SER A CA 1
ATOM 1574 C C . SER A 1 199 ? -8.258 -4.629 -0.708 1 90.38 199 SER A C 1
ATOM 1576 O O . SER A 1 199 ? -8.328 -5.762 -0.232 1 90.38 199 SER A O 1
ATOM 1578 N N . ARG A 1 200 ? -7.477 -3.643 -0.27 1 83.25 200 ARG A N 1
ATOM 1579 C CA . ARG A 1 200 ? -6.793 -3.816 1.008 1 83.25 200 ARG A CA 1
ATOM 1580 C C . ARG A 1 200 ? -7.793 -4.023 2.141 1 83.25 200 ARG A C 1
ATOM 1582 O O . ARG A 1 200 ? -8.82 -3.346 2.201 1 83.25 200 ARG A O 1
ATOM 1589 N N . GLY A 1 201 ? -7.562 -4.969 2.99 1 83.5 201 GLY A N 1
ATOM 1590 C CA . GLY A 1 201 ? -8.5 -5.359 4.031 1 83.5 201 GLY A CA 1
ATOM 1591 C C . GLY A 1 201 ? -9.422 -6.488 3.609 1 83.5 201 GLY A C 1
ATOM 1592 O O . GLY A 1 201 ? -9.977 -7.191 4.457 1 83.5 201 GLY A O 1
ATOM 1593 N N . GLY A 1 202 ? -9.664 -6.523 2.27 1 89.75 202 GLY A N 1
ATOM 1594 C CA . GLY A 1 202 ? -10.422 -7.645 1.73 1 89.75 202 GLY A CA 1
ATOM 1595 C C . GLY A 1 202 ? -11.922 -7.422 1.759 1 89.75 202 GLY A C 1
ATOM 1596 O O . GLY A 1 202 ? -12.695 -8.375 1.649 1 89.75 202 GLY A O 1
ATOM 1597 N N . ASN A 1 203 ? -12.383 -6.211 1.87 1 90.88 203 ASN A N 1
ATOM 1598 C CA . ASN A 1 203 ? -13.805 -5.961 2.061 1 90.88 203 ASN A CA 1
ATOM 1599 C C . ASN A 1 203 ? -14.492 -5.594 0.747 1 90.88 203 ASN A C 1
ATOM 1601 O O . ASN A 1 203 ? -15.719 -5.625 0.651 1 90.88 203 ASN A O 1
ATOM 1605 N N . HIS A 1 204 ? -13.68 -5.184 -0.165 1 91.31 204 HIS A N 1
ATOM 1606 C CA . HIS A 1 204 ? -14.242 -4.742 -1.437 1 91.31 204 HIS A CA 1
ATOM 1607 C C . HIS A 1 204 ? -13.617 -5.496 -2.605 1 91.31 204 HIS A C 1
ATOM 1609 O O . HIS A 1 204 ? -12.406 -5.734 -2.619 1 91.31 204 HIS A O 1
ATOM 1615 N N . LEU A 1 205 ? -14.469 -5.789 -3.475 1 92.44 205 LEU A N 1
ATOM 1616 C CA . LEU A 1 205 ? -14.07 -6.5 -4.688 1 92.44 205 LEU A CA 1
ATOM 1617 C C . LEU A 1 205 ? -14.555 -5.762 -5.93 1 92.44 205 LEU A C 1
ATOM 1619 O O . LEU A 1 205 ? -15.742 -5.438 -6.043 1 92.44 205 LEU A O 1
ATOM 1623 N N . LEU A 1 206 ? -13.594 -5.445 -6.785 1 92.12 206 LEU A N 1
ATOM 1624 C CA . LEU A 1 206 ? -13.938 -4.926 -8.109 1 92.12 206 LEU A CA 1
ATOM 1625 C C . LEU A 1 206 ? -13.859 -6.031 -9.156 1 92.12 206 LEU A C 1
ATOM 1627 O O . LEU A 1 206 ? -12.945 -6.855 -9.133 1 92.12 206 LEU A O 1
ATOM 1631 N N . SER A 1 207 ? -14.82 -6.031 -10.047 1 92.94 207 SER A N 1
ATOM 1632 C CA . SER A 1 207 ? -14.781 -7.027 -11.117 1 92.94 207 SER A CA 1
ATOM 1633 C C . SER A 1 207 ? -14.977 -6.379 -12.484 1 92.94 207 SER A C 1
ATOM 1635 O O . SER A 1 207 ? -15.75 -5.43 -12.617 1 92.94 207 SER A O 1
ATOM 1637 N N . TYR A 1 208 ? -14.281 -6.895 -13.438 1 91.12 208 TYR A N 1
ATOM 1638 C CA . TYR A 1 208 ? -14.328 -6.445 -14.828 1 91.12 208 TYR A CA 1
ATOM 1639 C C . TYR A 1 208 ? -14.758 -7.578 -15.75 1 91.12 208 TYR A C 1
ATOM 1641 O O . TYR A 1 208 ? -14.195 -8.672 -15.703 1 91.12 208 TYR A O 1
ATOM 1649 N N . HIS A 1 209 ? -15.719 -7.273 -16.547 1 88.38 209 HIS A N 1
ATOM 1650 C CA . HIS A 1 209 ? -16.078 -8.242 -17.578 1 88.38 209 HIS A CA 1
ATOM 1651 C C . HIS A 1 209 ? -15.141 -8.141 -18.781 1 88.38 209 HIS A C 1
ATOM 1653 O O . HIS A 1 209 ? -14.867 -7.039 -19.266 1 88.38 209 HIS A O 1
ATOM 1659 N N . LEU A 1 210 ? -14.594 -9.18 -19.266 1 80.31 210 LEU A N 1
ATOM 1660 C CA . LEU A 1 210 ? -13.633 -9.172 -20.359 1 80.31 210 LEU A CA 1
ATOM 1661 C C . LEU A 1 210 ? -14.32 -8.828 -21.672 1 80.31 210 LEU A C 1
ATOM 1663 O O . LEU A 1 210 ? -13.688 -8.273 -22.578 1 80.31 210 LEU A O 1
ATOM 1667 N N . ASN A 1 211 ? -15.516 -9.195 -21.906 1 70.12 211 ASN A N 1
ATOM 1668 C CA . ASN A 1 211 ? -16.203 -9 -23.172 1 70.12 211 ASN A CA 1
ATOM 1669 C C . ASN A 1 211 ? -16.875 -7.629 -23.25 1 70.12 211 ASN A C 1
ATOM 1671 O O . ASN A 1 211 ? -17.516 -7.297 -24.234 1 70.12 211 ASN A O 1
ATOM 1675 N N . SER A 1 212 ? -16.672 -6.875 -22.203 1 57.28 212 SER A N 1
ATOM 1676 C CA . SER A 1 212 ? -17.422 -5.625 -22.234 1 57.28 212 SER A CA 1
ATOM 1677 C C . SER A 1 212 ? -16.594 -4.496 -22.844 1 57.28 212 SER A C 1
ATOM 1679 O O . SER A 1 212 ? -15.367 -4.461 -22.703 1 57.28 212 SER A O 1
ATOM 1681 N N . THR A 1 213 ? -17.016 -3.939 -23.891 1 54.84 213 THR A N 1
ATOM 1682 C CA . THR A 1 213 ? -16.469 -2.699 -24.422 1 54.84 213 THR A CA 1
ATOM 1683 C C . THR A 1 213 ? -16.234 -1.687 -23.312 1 54.84 213 THR A C 1
ATOM 1685 O O . THR A 1 213 ? -15.516 -0.7 -23.5 1 54.84 213 THR A O 1
ATOM 1688 N N . THR A 1 214 ? -16.828 -1.956 -22.266 1 55.56 214 THR A N 1
ATOM 1689 C CA . THR A 1 214 ? -16.875 -0.918 -21.25 1 55.56 214 THR A CA 1
ATOM 1690 C C . THR A 1 214 ? -15.984 -1.289 -20.062 1 55.56 214 THR A C 1
ATOM 1692 O O . THR A 1 214 ? -16.469 -1.446 -18.938 1 55.56 214 THR A O 1
ATOM 1695 N N . TYR A 1 215 ? -14.688 -1.7 -20.312 1 58.84 215 TYR A N 1
ATOM 1696 C CA . TYR A 1 215 ? -13.781 -1.904 -19.188 1 58.84 215 TYR A CA 1
ATOM 1697 C C . TYR A 1 215 ? -13.859 -0.741 -18.203 1 58.84 215 TYR A C 1
ATOM 1699 O O . TYR A 1 215 ? -13.344 -0.831 -17.078 1 58.84 215 TYR A O 1
ATOM 1707 N N . VAL A 1 216 ? -14.641 0.241 -18.578 1 63.31 216 VAL A N 1
ATOM 1708 C CA . VAL A 1 216 ? -14.539 1.521 -17.891 1 63.31 216 VAL A CA 1
ATOM 1709 C C . VAL A 1 216 ? -15.375 1.491 -16.609 1 63.31 216 VAL A C 1
ATOM 1711 O O . VAL A 1 216 ? -15.078 2.193 -15.641 1 63.31 216 VAL A O 1
ATOM 1714 N N . ASN A 1 217 ? -16.328 0.475 -16.531 1 73.5 217 ASN A N 1
ATOM 1715 C CA . ASN A 1 217 ? -17.156 0.546 -15.336 1 73.5 217 ASN A CA 1
ATOM 1716 C C . ASN A 1 217 ? -17.125 -0.769 -14.562 1 73.5 217 ASN A C 1
ATOM 1718 O O . ASN A 1 217 ? -17.984 -1.634 -14.766 1 73.5 217 ASN A O 1
ATOM 1722 N N . PRO A 1 218 ? -16.188 -0.892 -13.75 1 85.19 218 PRO A N 1
ATOM 1723 C CA . PRO A 1 218 ? -16.156 -2.127 -12.961 1 85.19 218 PRO A CA 1
ATOM 1724 C C . PRO A 1 218 ? -17.344 -2.273 -12.031 1 85.19 218 PRO A C 1
ATOM 1726 O O . PRO A 1 218 ? -17.984 -1.278 -11.68 1 85.19 218 PRO A O 1
ATOM 1729 N N . MET A 1 219 ? -17.719 -3.498 -11.797 1 88.25 219 MET A N 1
ATOM 1730 C CA . MET A 1 219 ? -18.719 -3.791 -10.773 1 88.25 219 MET A CA 1
ATOM 1731 C C . MET A 1 219 ? -18.078 -3.869 -9.391 1 88.25 219 MET A C 1
ATOM 1733 O O . MET A 1 219 ? -16.984 -4.441 -9.242 1 88.25 219 MET A O 1
ATOM 1737 N N . HIS A 1 220 ? -18.766 -3.318 -8.477 1 89.81 220 HIS A N 1
ATOM 1738 C CA . HIS A 1 220 ? -18.281 -3.344 -7.098 1 89.81 220 HIS A CA 1
ATOM 1739 C C . HIS A 1 220 ? -19.062 -4.367 -6.273 1 89.81 220 HIS A C 1
ATOM 1741 O O . HIS A 1 220 ? -20.281 -4.426 -6.336 1 89.81 220 HIS A O 1
ATOM 1747 N N . HIS A 1 221 ? -18.328 -5.219 -5.547 1 90.06 221 HIS A N 1
ATOM 1748 C CA . HIS A 1 221 ? -18.891 -6.18 -4.605 1 90.06 221 HIS A CA 1
ATOM 1749 C C . HIS A 1 221 ? -18.359 -5.945 -3.195 1 90.06 221 HIS A C 1
ATOM 1751 O O . HIS A 1 221 ? -17.156 -5.891 -2.984 1 90.06 221 HIS A O 1
ATOM 1757 N N . GLN A 1 222 ? -19.281 -5.781 -2.283 1 90.81 222 GLN A N 1
ATOM 1758 C CA . GLN A 1 222 ? -18.859 -5.707 -0.887 1 90.81 222 GLN A CA 1
ATOM 1759 C C . GLN A 1 222 ? -18.859 -7.09 -0.24 1 90.81 222 GLN A C 1
ATOM 1761 O O . GLN A 1 222 ? -19.844 -7.824 -0.332 1 90.81 222 GLN A O 1
ATOM 1766 N N . LEU A 1 223 ? -17.812 -7.387 0.347 1 92.62 223 LEU A N 1
ATOM 1767 C CA . LEU A 1 223 ? -17.719 -8.656 1.063 1 92.62 223 LEU A CA 1
ATOM 1768 C C . LEU A 1 223 ? -18.031 -8.469 2.543 1 92.62 223 LEU A C 1
ATOM 1770 O O . LEU A 1 223 ? -17.516 -7.551 3.184 1 92.62 223 LEU A O 1
ATOM 1774 N N . VAL A 1 224 ? -18.891 -9.352 3.014 1 91.69 224 VAL A N 1
ATOM 1775 C CA . VAL A 1 224 ? -19.297 -9.297 4.418 1 91.69 224 VAL A CA 1
ATOM 1776 C C . VAL A 1 224 ? -18.766 -10.531 5.148 1 91.69 224 VAL A C 1
ATOM 1778 O O . VAL A 1 224 ? -18.906 -11.656 4.676 1 91.69 224 VAL A O 1
ATOM 1781 N N . TYR A 1 225 ? -18.203 -10.289 6.273 1 92.62 225 TYR A N 1
ATOM 1782 C CA . TYR A 1 225 ? -17.516 -11.359 6.996 1 92.62 225 TYR A CA 1
ATOM 1783 C C . TYR A 1 225 ? -18.297 -11.766 8.242 1 92.62 225 TYR A C 1
ATOM 1785 O O . TYR A 1 225 ? -18.922 -10.922 8.883 1 92.62 225 TYR A O 1
ATOM 1793 N N . ARG A 1 226 ? -18.219 -13.078 8.469 1 89.62 226 ARG A N 1
ATOM 1794 C CA . ARG A 1 226 ? -18.812 -13.656 9.672 1 89.62 226 ARG A CA 1
ATOM 1795 C C . ARG A 1 226 ? -17.875 -14.672 10.312 1 89.62 226 ARG A C 1
ATOM 1797 O O . ARG A 1 226 ? -16.953 -15.156 9.664 1 89.62 226 ARG A O 1
ATOM 1804 N N . ASP A 1 227 ? -18.062 -14.914 11.625 1 87.56 227 ASP A N 1
ATOM 1805 C CA . ASP A 1 227 ? -17.391 -15.969 12.367 1 87.56 227 ASP A CA 1
ATOM 1806 C C . ASP A 1 227 ? -15.867 -15.781 12.352 1 87.56 227 ASP A C 1
ATOM 1808 O O . ASP A 1 227 ? -15.125 -16.703 12 1 87.56 227 ASP A O 1
ATOM 1812 N N . HIS A 1 228 ? -15.445 -14.711 12.836 1 89.81 228 HIS A N 1
ATOM 1813 C CA . HIS A 1 228 ? -14.016 -14.453 12.906 1 89.81 228 HIS A CA 1
ATOM 1814 C C . HIS A 1 228 ? -13.336 -15.398 13.891 1 89.81 228 HIS A C 1
ATOM 1816 O O . HIS A 1 228 ? -13.984 -15.953 14.781 1 89.81 228 HIS A O 1
ATOM 1822 N N . PRO A 1 229 ? -12.086 -15.617 13.648 1 91.81 229 PRO A N 1
ATOM 1823 C CA . PRO A 1 229 ? -11.391 -16.5 14.594 1 91.81 229 PRO A CA 1
ATOM 1824 C C . PRO A 1 229 ? -11.406 -15.953 16.016 1 91.81 229 PRO A C 1
ATOM 1826 O O . PRO A 1 229 ? -11.352 -14.734 16.219 1 91.81 229 PRO A O 1
ATOM 1829 N N . GLU A 1 230 ? -11.422 -16.875 16.938 1 90.94 230 GLU A N 1
ATOM 1830 C CA . GLU A 1 230 ? -11.312 -16.484 18.344 1 90.94 230 GLU A CA 1
ATOM 1831 C C . GLU A 1 230 ? -9.852 -16.391 18.781 1 90.94 230 GLU A C 1
ATOM 1833 O O . GLU A 1 230 ? -9.172 -17.406 18.906 1 90.94 230 GLU A O 1
ATOM 1838 N N . LEU A 1 231 ? -9.445 -15.219 18.984 1 92.75 231 LEU A N 1
ATOM 1839 C CA . LEU A 1 231 ? -8.07 -14.961 19.391 1 92.75 231 LEU A CA 1
ATOM 1840 C C . LEU A 1 231 ? -8.031 -14.18 20.703 1 92.75 231 LEU A C 1
ATOM 1842 O O . LEU A 1 231 ? -8.938 -13.391 20.984 1 92.75 231 LEU A O 1
ATOM 1846 N N . ASP A 1 232 ? -7.043 -14.469 21.438 1 90.88 232 ASP A N 1
ATOM 1847 C CA . ASP A 1 232 ? -6.918 -13.688 22.656 1 90.88 232 ASP A CA 1
ATOM 1848 C C . ASP A 1 232 ? -6.242 -12.344 22.391 1 90.88 232 ASP A C 1
ATOM 1850 O O . ASP A 1 232 ? -5.844 -12.062 21.266 1 90.88 232 ASP A O 1
ATOM 1854 N N . GLN A 1 233 ? -6.148 -11.57 23.453 1 89.44 233 GLN A N 1
ATOM 1855 C CA . GLN A 1 233 ? -5.625 -10.211 23.344 1 89.44 233 GLN A CA 1
ATOM 1856 C C . GLN A 1 233 ? -4.191 -10.211 22.828 1 89.44 233 GLN A C 1
ATOM 1858 O O . GLN A 1 233 ? -3.848 -9.414 21.953 1 89.44 233 GLN A O 1
ATOM 1863 N N . SER A 1 234 ? -3.406 -11 23.281 1 90.94 234 SER A N 1
ATOM 1864 C CA . SER A 1 234 ? -2 -11.055 22.891 1 90.94 234 SER A CA 1
ATOM 1865 C C . SER A 1 234 ? -1.845 -11.438 21.422 1 90.94 234 SER A C 1
ATOM 1867 O O . SER A 1 234 ? -0.976 -10.906 20.719 1 90.94 234 SER A O 1
ATOM 1869 N N . GLU A 1 235 ? -2.654 -12.328 20.953 1 92.31 235 GLU A N 1
ATOM 1870 C CA . GLU A 1 235 ? -2.615 -12.734 19.547 1 92.31 235 GLU A CA 1
ATOM 1871 C C . GLU A 1 235 ? -3.01 -11.594 18.625 1 92.31 235 GLU A C 1
ATOM 1873 O O . GLU A 1 235 ? -2.357 -11.352 17.609 1 92.31 235 GLU A O 1
ATOM 1878 N N . TRP A 1 236 ? -3.998 -10.914 19.062 1 91 236 TRP A N 1
ATOM 1879 C CA . TRP A 1 236 ? -4.438 -9.773 18.266 1 91 236 TRP A CA 1
ATOM 1880 C C . TRP A 1 236 ? -3.377 -8.68 18.25 1 91 236 TRP A C 1
ATOM 1882 O O . TRP A 1 236 ? -3.176 -8.023 17.219 1 91 236 TRP A O 1
ATOM 1892 N N . GLU A 1 237 ? -2.752 -8.508 19.312 1 88.5 237 GLU A N 1
ATOM 1893 C CA . GLU A 1 237 ? -1.685 -7.52 19.375 1 88.5 237 GLU A CA 1
ATOM 1894 C C . GLU A 1 237 ? -0.57 -7.836 18.391 1 88.5 237 GLU A C 1
ATOM 1896 O O . GLU A 1 237 ? -0.087 -6.949 17.688 1 88.5 237 GLU A O 1
ATOM 1901 N N . ILE A 1 238 ? -0.225 -9.039 18.344 1 89.81 238 ILE A N 1
ATOM 1902 C CA . ILE A 1 238 ? 0.819 -9.469 17.406 1 89.81 238 ILE A CA 1
ATOM 1903 C C . ILE A 1 238 ? 0.37 -9.211 15.977 1 89.81 238 ILE A C 1
ATOM 1905 O O . ILE A 1 238 ? 1.135 -8.688 15.164 1 89.81 238 ILE A O 1
ATOM 1909 N N . LEU A 1 239 ? -0.862 -9.57 15.672 1 91.25 239 LEU A N 1
ATOM 1910 C CA . LEU A 1 239 ? -1.374 -9.406 14.312 1 91.25 239 LEU A CA 1
ATOM 1911 C C . LEU A 1 239 ? -1.449 -7.93 13.938 1 91.25 239 LEU A C 1
ATOM 1913 O O . LEU A 1 239 ? -1.244 -7.574 12.773 1 91.25 239 LEU A O 1
ATOM 1917 N N . SER A 1 240 ? -1.699 -7.094 14.922 1 86.88 240 SER A N 1
ATOM 1918 C CA . SER A 1 240 ? -1.801 -5.66 14.664 1 86.88 240 SER A CA 1
ATOM 1919 C C . SER A 1 240 ? -0.445 -5.066 14.297 1 86.88 240 SER A C 1
ATOM 1921 O O . SER A 1 240 ? -0.371 -3.957 13.766 1 86.88 240 SER A O 1
ATOM 1923 N N . LEU A 1 241 ? 0.609 -5.793 14.531 1 86.69 241 LEU A N 1
ATOM 1924 C CA . LEU A 1 241 ? 1.958 -5.34 14.211 1 86.69 241 LEU A CA 1
ATOM 1925 C C . LEU A 1 241 ? 2.445 -5.965 12.906 1 86.69 241 LEU A C 1
ATOM 1927 O O . LEU A 1 241 ? 3.525 -5.625 12.414 1 86.69 241 LEU A O 1
ATOM 1931 N N . CYS A 1 242 ? 1.62 -6.793 12.328 1 90.25 242 CYS A N 1
ATOM 1932 C CA . CYS A 1 242 ? 2.004 -7.504 11.117 1 90.25 242 CYS A CA 1
ATOM 1933 C C . CYS A 1 242 ? 1.602 -6.723 9.867 1 90.25 242 CYS A C 1
ATOM 1935 O O . CYS A 1 242 ? 0.651 -5.941 9.906 1 90.25 242 CYS A O 1
ATOM 1937 N N . SER A 1 243 ? 2.414 -6.922 8.891 1 86.38 243 SER A N 1
ATOM 1938 C CA . SER A 1 243 ? 1.892 -6.629 7.562 1 86.38 243 SER A CA 1
ATOM 1939 C C . SER A 1 243 ? 0.827 -7.641 7.152 1 86.38 243 SER A C 1
ATOM 1941 O O . SER A 1 243 ? 0.894 -8.812 7.535 1 86.38 243 SER A O 1
ATOM 1943 N N . ARG A 1 244 ? -0.107 -7.16 6.43 1 89.56 244 ARG A N 1
ATOM 1944 C CA . ARG A 1 244 ? -1.195 -8.031 5.996 1 89.56 244 ARG A CA 1
ATOM 1945 C C . ARG A 1 244 ? -1.409 -7.93 4.492 1 89.56 244 ARG A C 1
ATOM 1947 O O . ARG A 1 244 ? -1.373 -6.832 3.924 1 89.56 244 ARG A O 1
ATOM 1954 N N . ARG A 1 245 ? -1.603 -9.039 3.85 1 89.19 245 ARG A N 1
ATOM 1955 C CA . ARG A 1 245 ? -1.953 -9.109 2.436 1 89.19 245 ARG A CA 1
ATOM 1956 C C . ARG A 1 245 ? -3.174 -10 2.221 1 89.19 245 ARG A C 1
ATOM 1958 O O . ARG A 1 245 ? -3.342 -11.008 2.908 1 89.19 245 ARG A O 1
ATOM 1965 N N . GLU A 1 246 ? -3.955 -9.625 1.277 1 93.25 246 GLU A N 1
ATOM 1966 C CA . GLU A 1 246 ? -5.172 -10.375 0.985 1 93.25 246 GLU A CA 1
ATOM 1967 C C . GLU A 1 246 ? -5.109 -11.008 -0.4 1 93.25 246 GLU A C 1
ATOM 1969 O O . GLU A 1 246 ? -4.598 -10.406 -1.345 1 93.25 246 GLU A O 1
ATOM 1974 N N . TYR A 1 247 ? -5.691 -12.172 -0.481 1 95.19 247 TYR A N 1
ATOM 1975 C CA . TYR A 1 247 ? -5.75 -12.906 -1.739 1 95.19 247 TYR A CA 1
ATOM 1976 C C . TYR A 1 247 ? -7.148 -13.469 -1.978 1 95.19 247 TYR A C 1
ATOM 1978 O O . TYR A 1 247 ? -7.789 -13.969 -1.051 1 95.19 247 TYR A O 1
ATOM 1986 N N . LEU A 1 248 ? -7.543 -13.289 -3.174 1 95.56 248 LEU A N 1
ATOM 1987 C CA . LEU A 1 248 ? -8.703 -14.047 -3.639 1 95.56 248 LEU A CA 1
ATOM 1988 C C . LEU A 1 248 ? -8.273 -15.352 -4.293 1 95.56 248 LEU A C 1
ATOM 1990 O O . LEU A 1 248 ? -7.398 -15.359 -5.164 1 95.56 248 LEU A O 1
ATOM 1994 N N . VAL A 1 249 ? -8.836 -16.438 -3.801 1 95.44 249 VAL A N 1
ATOM 1995 C CA . VAL A 1 249 ? -8.469 -17.766 -4.301 1 95.44 249 VAL A CA 1
ATOM 1996 C C . VAL A 1 249 ? -9.711 -18.484 -4.816 1 95.44 249 VAL A C 1
ATOM 1998 O O . VAL A 1 249 ? -10.75 -18.5 -4.152 1 95.44 249 VAL A O 1
ATOM 2001 N N . GLU A 1 250 ? -9.547 -19.047 -5.941 1 91.38 250 GLU A N 1
ATOM 2002 C CA . GLU A 1 250 ? -10.648 -19.812 -6.516 1 91.38 250 GLU A CA 1
ATOM 2003 C C . GLU A 1 250 ? -10.18 -21.172 -7.02 1 91.38 250 GLU A C 1
ATOM 2005 O O . GLU A 1 250 ? -9.086 -21.297 -7.582 1 91.38 250 GLU A O 1
ATOM 2010 N N . SER A 1 251 ? -11.008 -22.078 -6.73 1 87.06 251 SER A N 1
ATOM 2011 C CA . SER A 1 251 ? -10.742 -23.406 -7.277 1 87.06 251 SER A CA 1
ATOM 2012 C C . SER A 1 251 ? -11.164 -23.5 -8.742 1 87.06 251 SER A C 1
ATOM 2014 O O . SER A 1 251 ? -12.203 -22.953 -9.125 1 87.06 251 SER A O 1
ATOM 2016 N N . SER A 1 252 ? -10.312 -24.125 -9.461 1 75.69 252 SER A N 1
ATOM 2017 C CA . SER A 1 252 ? -10.68 -24.328 -10.859 1 75.69 252 SER A CA 1
ATOM 2018 C C . SER A 1 252 ? -11.617 -25.531 -11 1 75.69 252 SER A C 1
ATOM 2020 O O . SER A 1 252 ? -12.312 -25.672 -12.008 1 75.69 252 SER A O 1
ATOM 2022 N N . SER A 1 253 ? -11.656 -26.344 -10.039 1 76.31 253 SER A N 1
ATOM 2023 C CA . SER A 1 253 ? -12.367 -27.625 -10.172 1 76.31 253 SER A CA 1
ATOM 2024 C C . SER A 1 253 ? -13.664 -27.625 -9.367 1 76.31 253 SER A C 1
ATOM 2026 O O . SER A 1 253 ? -14.539 -28.453 -9.594 1 76.31 253 SER A O 1
ATOM 2028 N N . SER A 1 254 ? -13.703 -26.766 -8.461 1 81.38 254 SER A N 1
ATOM 2029 C CA . SER A 1 254 ? -14.883 -26.734 -7.609 1 81.38 254 SER A CA 1
ATOM 2030 C C . SER A 1 254 ? -15.43 -25.312 -7.488 1 81.38 254 SER A C 1
ATOM 2032 O O . SER A 1 254 ? -14.938 -24.391 -8.148 1 81.38 254 SER A O 1
ATOM 2034 N N . ASP A 1 255 ? -16.484 -25.156 -6.738 1 81.25 255 ASP A N 1
ATOM 2035 C CA . ASP A 1 255 ? -17.109 -23.859 -6.559 1 81.25 255 ASP A CA 1
ATOM 2036 C C . ASP A 1 255 ? -16.547 -23.125 -5.348 1 81.25 255 ASP A C 1
ATOM 2038 O O . ASP A 1 255 ? -17.062 -22.078 -4.949 1 81.25 255 ASP A O 1
ATOM 2042 N N . GLU A 1 256 ? -15.492 -23.656 -4.945 1 88.62 256 GLU A N 1
ATOM 2043 C CA . GLU A 1 256 ? -14.945 -23.078 -3.725 1 88.62 256 GLU A CA 1
ATOM 2044 C C . GLU A 1 256 ? -14.203 -21.781 -4.023 1 88.62 256 GLU A C 1
ATOM 2046 O O . GLU A 1 256 ? -13.484 -21.672 -5.02 1 88.62 256 GLU A O 1
ATOM 2051 N N . ARG A 1 257 ? -14.469 -20.828 -3.191 1 93.06 257 ARG A N 1
ATOM 2052 C CA . ARG A 1 257 ? -13.805 -19.531 -3.236 1 93.06 257 ARG A CA 1
ATOM 2053 C C . ARG A 1 257 ? -13.406 -19.062 -1.837 1 93.06 257 ARG A C 1
ATOM 2055 O O . ARG A 1 257 ? -14.18 -19.219 -0.885 1 93.06 257 ARG A O 1
ATOM 2062 N N . TYR A 1 258 ? -12.203 -18.547 -1.774 1 96.56 258 TYR A N 1
ATOM 2063 C CA . TYR A 1 258 ? -11.688 -18.141 -0.471 1 96.56 258 TYR A CA 1
ATOM 2064 C C . TYR A 1 258 ? -11.102 -16.734 -0.532 1 96.56 258 TYR A C 1
ATOM 2066 O O . TYR A 1 258 ? -10.609 -16.312 -1.579 1 96.56 258 TYR A O 1
ATOM 2074 N N . VAL A 1 259 ? -11.211 -16.031 0.501 1 96.62 259 VAL A N 1
ATOM 2075 C CA . VAL A 1 259 ? -10.328 -14.898 0.784 1 96.62 259 VAL A CA 1
ATOM 2076 C C . VAL A 1 259 ? -9.297 -15.297 1.84 1 96.62 259 VAL A C 1
ATOM 2078 O O . VAL A 1 259 ? -9.656 -15.82 2.896 1 96.62 259 VAL A O 1
ATOM 2081 N N . VAL A 1 260 ? -8.094 -15.109 1.515 1 97.12 260 VAL A N 1
ATOM 2082 C CA . VAL A 1 260 ? -7.008 -15.43 2.438 1 97.12 260 VAL A CA 1
ATOM 2083 C C . VAL A 1 260 ? -6.336 -14.148 2.912 1 97.12 260 VAL A C 1
ATOM 2085 O O . VAL A 1 260 ? -5.992 -13.281 2.102 1 97.12 260 VAL A O 1
ATOM 2088 N N . LYS A 1 261 ? -6.203 -13.984 4.184 1 95 261 LYS A N 1
ATOM 2089 C CA . LYS A 1 261 ? -5.426 -12.906 4.785 1 95 261 LYS A CA 1
ATOM 2090 C C . LYS A 1 261 ? -4.117 -13.43 5.367 1 95 261 LYS A C 1
ATOM 2092 O O . LYS A 1 261 ? -4.125 -14.328 6.215 1 95 261 LYS A O 1
ATOM 2097 N N . TRP A 1 262 ? -3.049 -12.891 4.906 1 95.62 262 TRP A N 1
ATOM 2098 C CA . TRP A 1 262 ? -1.711 -13.32 5.293 1 95.62 262 TRP A CA 1
ATOM 2099 C C . TRP A 1 262 ? -1.054 -12.297 6.211 1 95.62 262 TRP A C 1
ATOM 2101 O O . TRP A 1 262 ? -0.731 -11.188 5.781 1 95.62 262 TRP A O 1
ATOM 2111 N N . TYR A 1 263 ? -0.782 -12.711 7.48 1 94.12 263 TYR A N 1
ATOM 2112 C CA . TYR A 1 263 ? -0.116 -11.867 8.461 1 94.12 263 TYR A CA 1
ATOM 2113 C C . TYR A 1 263 ? 1.348 -12.258 8.617 1 94.12 263 TYR A C 1
ATOM 2115 O O . TYR A 1 263 ? 1.655 -13.391 9 1 94.12 263 TYR A O 1
ATOM 2123 N N . ALA A 1 264 ? 2.225 -11.305 8.359 1 92.94 264 ALA A N 1
ATOM 2124 C CA . ALA A 1 264 ? 3.656 -11.562 8.492 1 92.94 264 ALA A CA 1
ATOM 2125 C C . ALA A 1 264 ? 4.332 -10.461 9.305 1 92.94 264 ALA A C 1
ATOM 2127 O O . ALA A 1 264 ? 4.059 -9.273 9.109 1 92.94 264 ALA A O 1
ATOM 2128 N N . HIS A 1 265 ? 5.141 -10.883 10.203 1 91.56 265 HIS A N 1
ATOM 2129 C CA . HIS A 1 265 ? 5.879 -9.938 11.031 1 91.56 265 HIS A CA 1
ATOM 2130 C C . HIS A 1 265 ? 7.277 -9.688 10.477 1 91.56 265 HIS A C 1
ATOM 2132 O O . HIS A 1 265 ? 8.016 -10.633 10.195 1 91.56 265 HIS A O 1
ATOM 2138 N N . GLY A 1 266 ? 7.586 -8.445 10.297 1 87.31 266 GLY A N 1
ATOM 2139 C CA . GLY A 1 266 ? 8.898 -8.07 9.797 1 87.31 266 GLY A CA 1
ATOM 2140 C C . GLY A 1 266 ? 9.867 -7.656 10.891 1 87.31 266 GLY A C 1
ATOM 2141 O O . GLY A 1 266 ? 9.492 -6.926 11.805 1 87.31 266 GLY A O 1
ATOM 2142 N N . SER A 1 267 ? 11.086 -8.195 10.781 1 86.19 267 SER A N 1
ATOM 2143 C CA . SER A 1 267 ? 12.172 -7.777 11.648 1 86.19 267 SER A CA 1
ATOM 2144 C C . SER A 1 267 ? 13.43 -7.445 10.844 1 86.19 267 SER A C 1
ATOM 2146 O O . SER A 1 267 ? 13.695 -8.07 9.82 1 86.19 267 SER A O 1
ATOM 2148 N N . TYR A 1 268 ? 14.086 -6.523 11.273 1 82 268 TYR A N 1
ATOM 2149 C CA . TYR A 1 268 ? 15.289 -6.133 10.547 1 82 268 TYR A CA 1
ATOM 2150 C C . TYR A 1 268 ? 16.359 -7.211 10.648 1 82 268 TYR A C 1
ATOM 2152 O O . TYR A 1 268 ? 16.594 -7.766 11.727 1 82 268 TYR A O 1
ATOM 2160 N N . SER A 1 269 ? 16.922 -7.527 9.578 1 82 269 SER A N 1
ATOM 2161 C CA . SER A 1 269 ? 18.031 -8.469 9.477 1 82 269 SER A CA 1
ATOM 2162 C C . SER A 1 269 ? 19.281 -7.797 8.914 1 82 269 SER A C 1
ATOM 2164 O O . SER A 1 269 ? 19.266 -7.305 7.781 1 82 269 SER A O 1
ATOM 2166 N N . SER A 1 270 ? 20.266 -7.754 9.617 1 77.88 270 SER A N 1
ATOM 2167 C CA . SER A 1 270 ? 21.516 -7.18 9.156 1 77.88 270 SER A CA 1
ATOM 2168 C C . SER A 1 270 ? 22.109 -7.996 8.008 1 77.88 270 SER A C 1
ATOM 2170 O O . SER A 1 270 ? 22.766 -7.441 7.121 1 77.88 270 SER A O 1
ATOM 2172 N N . VAL A 1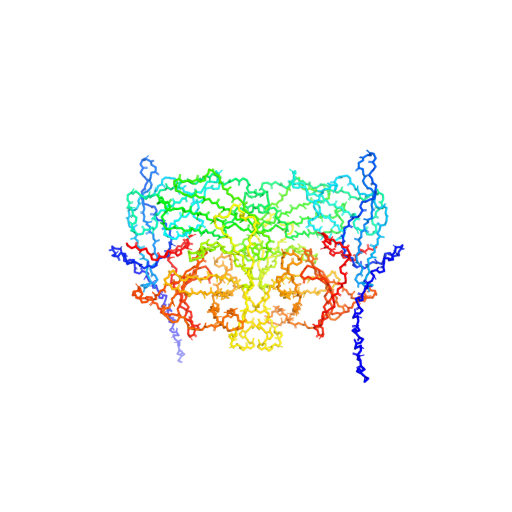 271 ? 21.922 -9.297 8.078 1 74.38 271 VA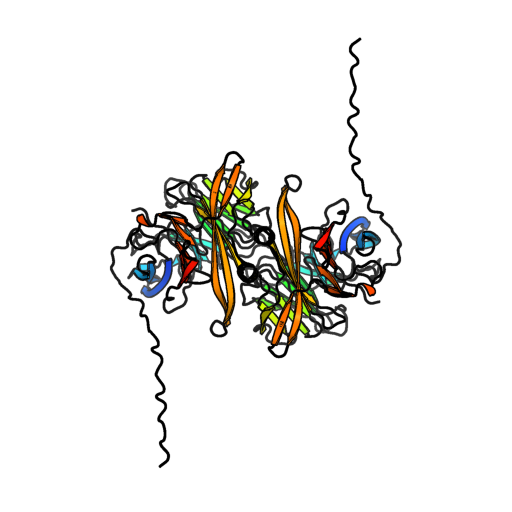L A N 1
ATOM 2173 C CA . VAL A 1 271 ? 22.422 -10.188 7.039 1 74.38 271 VAL A CA 1
ATOM 2174 C C . VAL A 1 271 ? 21.797 -9.82 5.695 1 74.38 271 VAL A C 1
ATOM 2176 O O . VAL A 1 271 ? 22.484 -9.773 4.676 1 74.38 271 VAL A O 1
ATOM 2179 N N . LEU A 1 272 ? 20.594 -9.492 5.746 1 73.31 272 LEU A N 1
ATOM 2180 C CA . LEU A 1 272 ? 19.859 -9.172 4.516 1 73.31 272 LEU A CA 1
ATOM 2181 C C . LEU A 1 272 ? 19.922 -7.672 4.227 1 73.31 272 LEU A C 1
ATOM 2183 O O . LEU A 1 272 ? 19.531 -7.23 3.148 1 73.31 272 LEU A O 1
ATOM 2187 N N . ASN A 1 273 ? 20.438 -6.992 5.23 1 74.56 273 ASN A N 1
ATOM 2188 C CA . ASN A 1 273 ? 20.359 -5.535 5.156 1 74.56 273 ASN A CA 1
ATOM 2189 C C . ASN A 1 273 ? 18.953 -5.07 4.781 1 74.56 273 ASN A C 1
ATOM 2191 O O . ASN A 1 273 ? 18.781 -4.273 3.854 1 74.56 273 ASN A O 1
ATOM 2195 N N . GLY A 1 274 ? 18.016 -5.727 5.41 1 79.19 274 GLY A N 1
ATOM 2196 C CA . GLY A 1 274 ? 16.609 -5.461 5.137 1 79.19 274 GLY A CA 1
ATOM 2197 C C . GLY A 1 274 ? 15.68 -6.145 6.113 1 79.19 274 GLY A C 1
ATOM 2198 O O . GLY A 1 274 ? 16.078 -6.516 7.219 1 79.19 274 GLY A O 1
ATOM 2199 N N . ILE A 1 275 ? 14.492 -6.141 5.719 1 83.69 275 ILE A N 1
ATOM 2200 C CA . ILE A 1 275 ? 13.484 -6.707 6.609 1 83.69 275 ILE A CA 1
ATOM 2201 C C . ILE A 1 275 ? 13.289 -8.188 6.285 1 83.69 275 ILE A C 1
ATOM 2203 O O . ILE A 1 275 ? 13.141 -8.555 5.117 1 83.69 275 ILE A O 1
ATOM 2207 N N . ASP A 1 276 ? 13.359 -8.93 7.344 1 86.25 276 ASP A N 1
ATOM 2208 C CA . ASP A 1 276 ? 13.016 -10.344 7.258 1 86.25 276 ASP A CA 1
ATOM 2209 C C . ASP A 1 276 ? 11.602 -10.602 7.789 1 86.25 276 ASP A C 1
ATOM 2211 O O . ASP A 1 276 ? 11.297 -10.266 8.938 1 86.25 276 ASP A O 1
ATOM 2215 N N . TYR A 1 277 ? 10.867 -11.172 6.926 1 87.62 277 TYR A N 1
ATOM 2216 C CA . TYR A 1 277 ? 9.484 -11.422 7.312 1 87.62 277 TYR A CA 1
ATOM 2217 C C . TYR A 1 277 ? 9.289 -12.867 7.738 1 87.62 277 TYR A C 1
ATOM 2219 O O . TYR A 1 277 ? 9.859 -13.781 7.141 1 87.62 277 TYR A O 1
ATOM 2227 N N . LYS A 1 278 ? 8.477 -13 8.758 1 90.38 278 LYS A N 1
ATOM 2228 C CA . LYS A 1 278 ? 8.039 -14.32 9.219 1 90.38 278 LYS A CA 1
ATOM 2229 C C . LYS A 1 278 ? 6.52 -14.414 9.258 1 90.38 278 LYS A C 1
ATOM 2231 O O . LYS A 1 278 ? 5.855 -13.539 9.82 1 90.38 278 LYS A O 1
ATOM 2236 N N . THR A 1 279 ? 6.055 -15.43 8.672 1 94.06 279 THR A N 1
ATOM 2237 C CA . THR A 1 279 ? 4.613 -15.648 8.695 1 94.06 279 THR A CA 1
ATOM 2238 C C . THR A 1 279 ? 4.125 -15.906 10.117 1 94.06 279 THR A C 1
ATOM 2240 O O . THR A 1 279 ? 4.68 -16.75 10.828 1 94.06 279 THR A O 1
ATOM 2243 N N . LYS A 1 280 ? 3.104 -15.211 10.516 1 94.31 280 LYS A N 1
ATOM 2244 C CA . LYS A 1 280 ? 2.539 -15.398 11.852 1 94.31 280 LYS A CA 1
ATOM 2245 C C . LYS A 1 280 ? 1.2 -16.125 11.781 1 94.31 280 LYS A C 1
ATOM 2247 O O . LYS A 1 280 ? 0.906 -16.969 12.625 1 94.31 280 LYS A O 1
ATOM 2252 N N . ARG A 1 281 ? 0.442 -15.773 10.758 1 95.69 281 ARG A N 1
ATOM 2253 C CA . ARG A 1 281 ? -0.876 -16.391 10.688 1 95.69 281 ARG A CA 1
ATOM 2254 C C . ARG A 1 281 ? -1.483 -16.219 9.297 1 95.69 281 ARG A C 1
ATOM 2256 O O . ARG A 1 281 ? -1.304 -15.172 8.664 1 95.69 281 ARG A O 1
ATOM 2263 N N . PHE A 1 282 ? -2.221 -17.219 8.914 1 97 282 PHE A N 1
ATOM 2264 C CA . PHE A 1 282 ? -3.164 -17.125 7.805 1 97 282 PHE A CA 1
ATOM 2265 C C . PHE A 1 282 ? -4.598 -17.219 8.305 1 97 282 PHE A C 1
ATOM 2267 O O . PHE A 1 282 ? -4.91 -18.062 9.148 1 97 282 PHE A O 1
ATOM 2274 N N . MET A 1 283 ? -5.414 -16.359 7.848 1 96.44 283 MET A N 1
ATOM 2275 C CA . MET A 1 283 ? -6.859 -16.5 8.023 1 96.44 283 MET A CA 1
ATOM 2276 C C . MET A 1 283 ? -7.547 -16.781 6.695 1 96.44 283 MET A C 1
ATOM 2278 O O . MET A 1 283 ? -7.34 -16.047 5.719 1 96.44 283 MET A O 1
ATOM 2282 N N . VAL A 1 284 ? -8.305 -17.766 6.699 1 97.62 284 VAL A N 1
ATOM 2283 C CA . VAL A 1 284 ? -9.008 -18.141 5.48 1 97.62 284 VAL A CA 1
ATOM 2284 C C . VAL A 1 284 ? -10.516 -18 5.691 1 97.62 284 VAL A C 1
ATOM 2286 O O . VAL A 1 284 ? -11.047 -18.438 6.715 1 97.62 284 VAL A O 1
ATOM 2289 N N . PHE A 1 285 ? -11.141 -17.406 4.73 1 97.12 285 PHE A N 1
ATOM 2290 C CA . PHE A 1 285 ? -12.586 -17.234 4.742 1 97.12 285 PHE A CA 1
ATOM 2291 C C . PHE A 1 285 ? -13.227 -17.859 3.508 1 97.12 285 PHE A C 1
ATOM 2293 O O . PHE A 1 285 ? -12.805 -17.594 2.381 1 97.12 285 PHE A O 1
ATOM 2300 N N . SER A 1 286 ? -14.188 -18.656 3.746 1 96.12 286 SER A N 1
ATOM 2301 C CA . SER A 1 286 ? -14.914 -19.297 2.652 1 96.12 286 SER A CA 1
ATOM 2302 C C . SER A 1 286 ? -16.266 -18.625 2.412 1 96.12 286 SER A C 1
ATOM 2304 O O . SER A 1 286 ? -16.859 -18.078 3.338 1 96.12 286 SER A O 1
ATOM 2306 N N . VAL A 1 287 ? -16.672 -18.734 1.181 1 92.94 287 VAL A N 1
ATOM 2307 C CA . VAL A 1 287 ? -17.984 -18.188 0.832 1 92.94 287 VAL A CA 1
ATOM 2308 C C . VAL A 1 287 ? -19.078 -19.125 1.308 1 92.94 287 VAL A C 1
ATOM 2310 O O . VAL A 1 287 ? -19.047 -20.328 1.013 1 92.94 287 VAL A O 1
ATOM 2313 N N . GLU A 1 288 ? -19.984 -18.531 2.035 1 91.38 288 GLU A N 1
ATOM 2314 C CA . GLU A 1 288 ? -21.172 -19.266 2.432 1 91.38 288 GLU A CA 1
ATOM 2315 C C . GLU A 1 288 ? -22.438 -18.531 1.979 1 91.38 288 GLU A C 1
ATOM 2317 O O . GLU A 1 288 ? -22.609 -17.344 2.24 1 91.38 288 GLU A O 1
ATOM 2322 N N . GLU A 1 289 ? -23.234 -19.219 1.385 1 89.62 289 GLU A N 1
ATOM 2323 C CA . GLU A 1 289 ? -24.531 -18.672 0.965 1 89.62 289 GLU A CA 1
ATOM 2324 C C . GLU A 1 289 ? -25.625 -19.047 1.955 1 89.62 289 GLU A C 1
ATOM 2326 O O . GLU A 1 289 ? -25.859 -20.219 2.229 1 89.62 289 GLU A O 1
ATOM 2331 N N . THR A 1 290 ? -26.188 -18.016 2.445 1 90.69 290 THR A N 1
ATOM 2332 C CA . THR A 1 290 ? -27.297 -18.203 3.361 1 90.69 290 THR A CA 1
ATOM 2333 C C . THR A 1 290 ? -28.547 -17.5 2.842 1 90.69 290 THR A C 1
ATOM 2335 O O . THR A 1 290 ? -28.516 -16.859 1.786 1 90.69 290 THR A O 1
ATOM 2338 N N . THR A 1 291 ? -29.625 -17.562 3.57 1 91.19 291 THR A N 1
ATOM 2339 C CA . THR A 1 291 ? -30.859 -16.859 3.232 1 91.19 291 THR A CA 1
ATOM 2340 C C . THR A 1 291 ? -30.672 -15.352 3.34 1 91.19 291 THR A C 1
ATOM 2342 O O . THR A 1 291 ? -31.359 -14.586 2.662 1 91.19 291 THR A O 1
ATOM 2345 N N . GLU A 1 292 ? -29.812 -14.977 4.18 1 89.31 292 GLU A N 1
ATOM 2346 C CA . GLU A 1 292 ? -29.562 -13.555 4.414 1 89.31 292 GLU A CA 1
ATOM 2347 C C . GLU A 1 292 ? -28.609 -12.977 3.369 1 89.31 292 GLU A C 1
ATOM 2349 O O . GLU A 1 292 ? -28.5 -11.758 3.227 1 89.31 292 GLU A O 1
ATOM 2354 N N . GLY A 1 293 ? -28.016 -13.867 2.668 1 90.06 293 GLY A N 1
ATOM 2355 C CA . GLY A 1 293 ? -27.078 -13.406 1.661 1 90.06 293 GLY A CA 1
ATOM 2356 C C . GLY A 1 293 ? -25.781 -14.211 1.637 1 90.06 293 GLY A C 1
ATOM 2357 O O . GLY A 1 293 ? -25.75 -15.344 2.123 1 90.06 293 GLY A O 1
ATOM 2358 N N . LYS A 1 294 ? -24.797 -13.688 0.905 1 90.25 294 LYS A N 1
ATOM 2359 C CA . LYS A 1 294 ? -23.484 -14.312 0.806 1 90.25 294 LYS A CA 1
ATOM 2360 C C . LYS A 1 294 ? -22.516 -13.719 1.829 1 90.25 294 LYS A C 1
ATOM 2362 O O . LYS A 1 294 ? -22.406 -12.5 1.964 1 90.25 294 LYS A O 1
ATOM 2367 N N . PHE A 1 295 ? -21.828 -14.633 2.57 1 94.62 295 PHE A N 1
ATOM 2368 C CA . PHE A 1 295 ? -20.891 -14.203 3.609 1 94.62 295 PHE A CA 1
ATOM 2369 C C . PHE A 1 295 ? -19.547 -14.891 3.449 1 94.62 295 PHE A C 1
ATOM 2371 O O . PHE A 1 295 ? -19.469 -16 2.934 1 94.62 295 PHE A O 1
ATOM 2378 N N . MET A 1 296 ? -18.578 -14.125 3.814 1 95 296 MET A N 1
ATOM 2379 C CA . MET A 1 296 ? -17.266 -14.727 4.004 1 95 296 MET A CA 1
ATOM 2380 C C . MET A 1 296 ? -17.109 -15.25 5.43 1 95 296 MET A C 1
ATOM 2382 O O . MET A 1 296 ? -17.062 -14.461 6.379 1 95 296 MET A O 1
ATOM 2386 N N . CYS A 1 297 ? -16.969 -16.578 5.547 1 96.12 297 CYS A N 1
ATOM 2387 C CA . CYS A 1 297 ? -16.922 -17.188 6.875 1 96.12 297 CYS A CA 1
ATOM 2388 C C . CYS A 1 297 ? -15.539 -17.781 7.152 1 96.12 297 CYS A C 1
ATOM 2390 O O . CYS A 1 297 ? -15 -18.516 6.328 1 96.12 297 CYS A O 1
ATOM 2392 N N . TYR A 1 298 ? -15.062 -17.438 8.344 1 96.5 298 TYR A N 1
ATOM 2393 C CA . TYR A 1 298 ? -13.758 -17.953 8.75 1 96.5 298 TYR A CA 1
ATOM 2394 C C . TYR A 1 298 ? -13.766 -19.484 8.797 1 96.5 298 TYR A C 1
ATOM 2396 O O . TYR A 1 298 ? -14.734 -20.078 9.258 1 96.5 298 TYR A O 1
ATOM 2404 N N . THR A 1 299 ? -12.695 -20.078 8.312 1 96.44 299 THR A N 1
ATOM 2405 C CA . THR A 1 299 ? -12.578 -21.531 8.359 1 96.44 299 THR A CA 1
ATOM 2406 C C . THR A 1 299 ? -11.148 -21.938 8.664 1 96.44 299 THR A C 1
ATOM 2408 O O . THR A 1 299 ? -10.195 -21.297 8.203 1 96.44 299 THR A O 1
ATOM 2411 N N . GLU A 1 300 ? -10.961 -22.984 9.391 1 96.19 300 GLU A N 1
ATOM 2412 C CA . GLU A 1 300 ? -9.656 -23.578 9.664 1 96.19 300 GLU A CA 1
ATOM 2413 C C . GLU A 1 300 ? -9.492 -24.906 8.938 1 96.19 300 GLU A C 1
ATOM 2415 O O . GLU A 1 300 ? -8.547 -25.656 9.195 1 96.19 300 GLU A O 1
ATOM 2420 N N . ASP A 1 301 ? -10.445 -25.125 8.156 1 95.31 301 ASP A N 1
ATOM 2421 C CA . ASP A 1 301 ? -10.484 -26.391 7.41 1 95.31 301 ASP A CA 1
ATOM 2422 C C . ASP A 1 301 ? -11.039 -26.172 6.004 1 95.31 301 ASP A C 1
ATOM 2424 O O . ASP A 1 301 ? -12.234 -25.906 5.832 1 95.31 301 ASP A O 1
ATOM 2428 N N . THR A 1 302 ? -10.227 -26.438 5.074 1 96.12 302 THR A N 1
ATOM 2429 C CA . THR A 1 302 ? -10.656 -26.281 3.688 1 96.12 302 THR A CA 1
ATOM 2430 C C . THR A 1 302 ? -10.875 -27.656 3.047 1 96.12 302 THR A C 1
ATOM 2432 O O . THR A 1 302 ? -10.852 -27.781 1.82 1 96.12 302 THR A O 1
ATOM 2435 N N . GLY A 1 303 ? -11 -28.609 3.912 1 94.62 303 GLY A N 1
ATOM 2436 C CA . GLY A 1 303 ? -11.195 -29.969 3.42 1 94.62 303 GLY A CA 1
ATOM 2437 C C . GLY A 1 303 ? -9.992 -30.516 2.672 1 94.62 303 GLY A C 1
ATOM 2438 O O . GLY A 1 303 ? -8.875 -30.5 3.188 1 94.62 303 GLY A O 1
ATOM 2439 N N . ASP A 1 304 ? -10.258 -30.906 1.445 1 94.94 304 ASP A N 1
ATOM 2440 C CA . ASP A 1 304 ? -9.211 -31.516 0.619 1 94.94 304 ASP A CA 1
ATOM 2441 C C . ASP A 1 304 ? -8.43 -30.438 -0.138 1 94.94 304 ASP A C 1
ATOM 2443 O O . ASP A 1 304 ? -7.438 -30.75 -0.808 1 94.94 304 ASP A O 1
ATOM 2447 N N . MET A 1 305 ? -8.781 -29.234 0.017 1 95.5 305 MET A N 1
ATOM 2448 C CA . MET A 1 305 ? -8.164 -28.188 -0.785 1 95.5 305 MET A CA 1
ATOM 2449 C C . MET A 1 305 ? -6.875 -27.688 -0.137 1 95.5 305 MET A C 1
ATOM 2451 O O . MET A 1 305 ? -6.812 -27.531 1.083 1 95.5 305 MET A O 1
ATOM 2455 N N . CYS A 1 306 ? -5.871 -27.5 -0.914 1 96.56 306 CYS A N 1
ATOM 2456 C CA . CYS A 1 306 ? -4.68 -26.766 -0.508 1 96.56 306 CYS A CA 1
ATOM 2457 C C . CYS A 1 306 ? -4.504 -25.516 -1.359 1 96.56 306 CYS A C 1
ATOM 2459 O O . CYS A 1 306 ? -4.875 -25.5 -2.533 1 96.56 306 CYS A O 1
ATOM 2461 N N . ILE A 1 307 ? -3.973 -24.516 -0.771 1 97.06 307 ILE A N 1
ATOM 2462 C CA . ILE A 1 307 ? -3.91 -23.203 -1.395 1 97.06 307 ILE A CA 1
ATOM 2463 C C . ILE A 1 307 ? -2.457 -22.844 -1.681 1 97.06 307 ILE A C 1
ATOM 2465 O O . ILE A 1 307 ? -1.565 -23.141 -0.882 1 97.06 307 ILE A O 1
ATOM 2469 N N . PHE A 1 308 ? -2.191 -22.203 -2.805 1 96.38 308 PHE A N 1
ATOM 2470 C CA . PHE A 1 308 ? -0.865 -21.734 -3.186 1 96.38 308 PHE A CA 1
ATOM 2471 C C . PHE A 1 308 ? -0.847 -20.219 -3.316 1 96.38 308 PHE A C 1
ATOM 2473 O O . PHE A 1 308 ? -1.613 -19.641 -4.098 1 96.38 308 PHE A O 1
ATOM 2480 N N . ILE A 1 309 ? 0.026 -19.609 -2.549 1 95.56 309 ILE A N 1
ATOM 2481 C CA . ILE A 1 309 ? 0.065 -18.156 -2.504 1 95.56 309 ILE A CA 1
ATOM 2482 C C . ILE A 1 309 ? 1.485 -17.672 -2.783 1 95.56 309 ILE A C 1
ATOM 2484 O O . ILE A 1 309 ? 2.441 -18.141 -2.162 1 95.56 309 ILE A O 1
ATOM 2488 N N . ALA A 1 310 ? 1.633 -16.766 -3.674 1 92.81 310 ALA A N 1
ATOM 2489 C CA . ALA A 1 310 ? 2.83 -16.016 -4.016 1 92.81 310 ALA A CA 1
ATOM 2490 C C . ALA A 1 310 ? 2.463 -14.641 -4.59 1 92.81 310 ALA A C 1
ATOM 2492 O O . ALA A 1 310 ? 1.432 -14.07 -4.23 1 92.81 310 ALA A O 1
ATOM 2493 N N . THR A 1 311 ? 3.355 -14.062 -5.352 1 86.06 311 THR A N 1
ATOM 2494 C CA . THR A 1 311 ? 3.055 -12.773 -5.969 1 86.06 311 THR A CA 1
ATOM 2495 C C . THR A 1 311 ? 2.211 -12.961 -7.227 1 86.06 311 THR A C 1
ATOM 2497 O O . THR A 1 311 ? 1.706 -11.984 -7.789 1 86.06 311 THR A O 1
ATOM 2500 N N . ASN A 1 312 ? 2.078 -14.141 -7.641 1 88.38 312 ASN A N 1
ATOM 2501 C CA . ASN A 1 312 ? 1.2 -14.367 -8.781 1 88.38 312 ASN A CA 1
ATOM 2502 C C . ASN A 1 312 ? -0.198 -14.789 -8.344 1 88.38 312 ASN A C 1
ATOM 2504 O O . ASN A 1 312 ? -0.506 -14.789 -7.152 1 88.38 312 ASN A O 1
ATOM 2508 N N . GLU A 1 313 ? -1.005 -15.062 -9.312 1 89.19 313 GLU A N 1
ATOM 2509 C CA . GLU A 1 313 ? -2.387 -15.43 -9.023 1 89.19 313 GLU A CA 1
ATOM 2510 C C . GLU A 1 313 ? -2.451 -16.625 -8.086 1 89.19 313 GLU A C 1
ATOM 2512 O O . GLU A 1 313 ? -1.848 -17.672 -8.359 1 89.19 313 GLU A O 1
ATOM 2517 N N . ALA A 1 314 ? -3.133 -16.422 -6.996 1 92.62 314 ALA A N 1
ATOM 2518 C CA . ALA A 1 314 ? -3.32 -17.516 -6.055 1 92.62 314 ALA A CA 1
ATOM 2519 C C . ALA A 1 314 ? -4.332 -18.531 -6.586 1 92.62 314 ALA A C 1
ATOM 2521 O O . ALA A 1 314 ? -5.234 -18.172 -7.344 1 92.62 314 ALA A O 1
ATOM 2522 N N . PHE A 1 315 ? -4.129 -19.797 -6.188 1 92.06 315 PHE A N 1
ATOM 2523 C CA . PHE A 1 315 ? -5.047 -20.859 -6.605 1 92.06 315 PHE A CA 1
ATOM 2524 C C . PHE A 1 315 ? -5.094 -21.969 -5.57 1 92.06 315 PHE A C 1
ATOM 2526 O O . PHE A 1 315 ? -4.305 -21.984 -4.621 1 92.06 315 PHE A O 1
ATOM 2533 N N . CYS A 1 316 ? -6.078 -22.797 -5.746 1 94.69 316 CYS A N 1
ATOM 2534 C CA . CYS A 1 316 ? -6.188 -23.969 -4.875 1 94.69 316 CYS A CA 1
ATOM 2535 C C . CYS A 1 316 ? -6.527 -25.219 -5.68 1 94.69 316 CYS A C 1
ATOM 2537 O O . CYS A 1 316 ? -7.164 -25.125 -6.734 1 94.69 316 CYS A O 1
ATOM 2539 N N . ILE A 1 317 ? -6.051 -26.297 -5.215 1 92.31 317 ILE A N 1
ATOM 2540 C CA . ILE A 1 317 ? -6.305 -27.594 -5.832 1 92.31 317 ILE A CA 1
ATOM 2541 C C . ILE A 1 317 ? -6.562 -28.641 -4.75 1 92.31 317 ILE A C 1
ATOM 2543 O O . ILE A 1 317 ? -6.141 -28.469 -3.602 1 92.31 317 ILE A O 1
ATOM 2547 N N . PRO A 1 318 ? -7.262 -29.672 -5.172 1 93.5 318 PRO A N 1
ATOM 2548 C CA . PRO A 1 318 ? -7.375 -30.766 -4.215 1 93.5 318 PRO A CA 1
ATOM 2549 C C . PRO A 1 318 ? -6.035 -31.453 -3.941 1 93.5 318 PRO A C 1
ATOM 2551 O O . PRO A 1 318 ? -5.32 -31.812 -4.879 1 93.5 318 PRO A O 1
ATOM 2554 N N . ALA A 1 319 ? -5.754 -31.578 -2.656 1 94.12 319 ALA A N 1
ATOM 2555 C CA . ALA A 1 319 ? -4.516 -32.25 -2.279 1 94.12 319 ALA A CA 1
ATOM 2556 C C . ALA A 1 319 ? -4.48 -33.688 -2.826 1 94.12 319 ALA A C 1
ATOM 2558 O O . ALA A 1 319 ? -3.414 -34.188 -3.186 1 94.12 319 ALA A O 1
ATOM 2559 N N . SER A 1 320 ? -5.598 -34.25 -2.883 1 92.38 320 SER A N 1
ATOM 2560 C CA . SER A 1 320 ? -5.707 -35.656 -3.336 1 92.38 320 SER A CA 1
ATOM 2561 C C . SER A 1 320 ? -5.305 -35.781 -4.801 1 92.38 320 SER A C 1
ATOM 2563 O O . SER A 1 320 ? -5.008 -36.875 -5.27 1 92.38 320 SER A O 1
ATOM 2565 N N . SER A 1 321 ? -5.316 -34.688 -5.516 1 87.88 321 SER A N 1
ATOM 2566 C CA . SER A 1 321 ? -4.957 -34.719 -6.93 1 87.88 321 SER A CA 1
ATOM 2567 C C . SER A 1 321 ? -3.449 -34.875 -7.113 1 87.88 321 SER A C 1
ATOM 2569 O O . SER A 1 321 ? -2.982 -35.219 -8.203 1 87.88 321 SER A O 1
ATOM 2571 N N . CYS A 1 322 ? -2.699 -34.625 -6.133 1 89.81 322 CYS A N 1
ATOM 2572 C CA . CYS A 1 322 ? -1.245 -34.719 -6.18 1 89.81 322 CYS A CA 1
ATOM 2573 C C . CYS A 1 322 ? -0.7 -35.312 -4.887 1 89.81 322 CYS A C 1
ATOM 2575 O O . CYS A 1 322 ? -0.576 -34.625 -3.879 1 89.81 322 CYS A O 1
ATOM 2577 N N . PRO A 1 323 ? -0.279 -36.594 -5.066 1 90.19 323 PRO A N 1
ATOM 2578 C CA . PRO A 1 323 ? 0.241 -37.219 -3.854 1 90.19 323 PRO A CA 1
ATOM 2579 C C . PRO A 1 323 ? 1.407 -36.469 -3.238 1 90.19 323 PRO A C 1
ATOM 2581 O O . PRO A 1 323 ? 2.328 -36.062 -3.949 1 90.19 323 PRO A O 1
ATOM 2584 N N . GLY A 1 324 ? 1.36 -36.25 -1.918 1 93.06 324 GLY A N 1
ATOM 2585 C CA . GLY A 1 324 ? 2.393 -35.5 -1.206 1 93.06 324 GLY A CA 1
ATOM 2586 C C . GLY A 1 324 ? 1.914 -34.156 -0.682 1 93.06 324 GLY A C 1
ATOM 2587 O O . GLY A 1 324 ? 2.463 -33.625 0.288 1 93.06 324 GLY A O 1
ATOM 2588 N N . LEU A 1 325 ? 0.957 -33.625 -1.384 1 95.62 325 LEU A N 1
ATOM 2589 C CA . LEU A 1 325 ? 0.373 -32.406 -0.896 1 95.62 325 LEU A CA 1
ATOM 2590 C C . LEU A 1 325 ? -0.535 -32.656 0.302 1 95.62 325 LEU A C 1
ATOM 2592 O O . LEU A 1 325 ? -1.11 -33.75 0.428 1 95.62 325 LEU A O 1
ATOM 2596 N N . LYS A 1 326 ? -0.641 -31.719 1.095 1 97 326 LYS A N 1
ATOM 2597 C CA . LYS A 1 326 ? -1.419 -31.875 2.32 1 97 326 LYS A CA 1
ATOM 2598 C C . LYS A 1 326 ? -2.709 -31.062 2.258 1 97 326 LYS A C 1
ATOM 2600 O O . LYS A 1 326 ? -2.703 -29.906 1.819 1 97 326 LYS A O 1
ATOM 2605 N N . PRO A 1 327 ? -3.836 -31.734 2.684 1 96.94 327 PRO A N 1
ATOM 2606 C CA . PRO A 1 327 ? -5.094 -30.984 2.742 1 96.94 327 PRO A CA 1
ATOM 2607 C C . PRO A 1 327 ? -5.066 -29.875 3.781 1 96.94 327 PRO A C 1
ATOM 2609 O O . PRO A 1 327 ? -4.281 -29.922 4.73 1 96.94 327 PRO A O 1
ATOM 2612 N N . SER A 1 328 ? -5.918 -28.859 3.631 1 97.81 328 SER A N 1
ATOM 2613 C CA . SER A 1 328 ? -6.055 -27.734 4.551 1 97.81 328 SER A CA 1
ATOM 2614 C C . SER A 1 328 ? -4.703 -27.078 4.836 1 97.81 328 SER A C 1
ATOM 2616 O O . SER A 1 328 ? -4.383 -26.781 5.988 1 97.81 328 SER A O 1
ATOM 2618 N N . THR A 1 329 ? -3.969 -26.953 3.721 1 98.44 329 THR A N 1
ATOM 2619 C CA . THR A 1 329 ? -2.629 -26.391 3.83 1 98.44 329 THR A CA 1
ATOM 2620 C C . THR A 1 329 ? -2.439 -25.25 2.828 1 98.44 329 THR A C 1
ATOM 2622 O O . THR A 1 329 ? -2.943 -25.328 1.704 1 98.44 329 THR A O 1
ATOM 2625 N N . ILE A 1 330 ? -1.765 -24.219 3.277 1 98.31 330 ILE A N 1
ATOM 2626 C CA . ILE A 1 330 ? -1.373 -23.141 2.389 1 98.31 330 ILE A CA 1
ATOM 2627 C C . ILE A 1 330 ? 0.122 -23.219 2.092 1 98.31 330 ILE A C 1
ATOM 2629 O O . ILE A 1 330 ? 0.945 -23.219 3.012 1 98.31 330 ILE A O 1
ATOM 2633 N N . TYR A 1 331 ? 0.521 -23.375 0.87 1 97.56 331 TYR A N 1
ATOM 2634 C CA . TYR A 1 331 ? 1.903 -23.25 0.421 1 97.56 331 TYR A CA 1
ATOM 2635 C C . TYR A 1 331 ? 2.215 -21.828 -0.008 1 97.56 331 TYR A C 1
ATOM 2637 O O . TYR A 1 331 ? 1.543 -21.266 -0.884 1 97.56 331 TYR A O 1
ATOM 2645 N N . PHE A 1 332 ? 3.232 -21.281 0.627 1 96.19 332 PHE A N 1
ATOM 2646 C CA . PHE A 1 332 ? 3.42 -19.844 0.414 1 96.19 332 PHE A CA 1
ATOM 2647 C C . PHE A 1 332 ? 4.883 -19.531 0.128 1 96.19 332 PHE A C 1
ATOM 2649 O O . PHE A 1 332 ? 5.777 -20.25 0.566 1 96.19 332 PHE A O 1
ATOM 2656 N N . VAL A 1 333 ? 5.102 -18.516 -0.687 1 93.06 333 VAL A N 1
ATOM 2657 C CA . VAL A 1 333 ? 6.418 -17.938 -0.904 1 93.06 333 VAL A CA 1
ATOM 2658 C C . VAL A 1 333 ? 6.297 -16.406 -0.977 1 93.06 333 VAL A C 1
ATOM 2660 O O . VAL A 1 333 ? 5.32 -15.883 -1.518 1 93.06 333 VAL A O 1
ATOM 2663 N N . GLY A 1 334 ? 7.301 -15.688 -0.457 1 87.06 334 GLY A N 1
ATOM 2664 C CA . GLY A 1 334 ? 7.336 -14.242 -0.297 1 87.06 334 GLY A CA 1
ATOM 2665 C C . GLY A 1 334 ? 7.852 -13.805 1.061 1 87.06 334 GLY A C 1
ATOM 2666 O O . GLY A 1 334 ? 9.062 -13.797 1.299 1 87.06 334 GLY A O 1
ATOM 2667 N N . HIS A 1 335 ? 6.855 -13.586 1.979 1 84.38 335 HIS A N 1
ATOM 2668 C CA . HIS A 1 335 ? 7.23 -13.328 3.363 1 84.38 335 HIS A CA 1
ATOM 2669 C C . HIS A 1 335 ? 7.562 -14.625 4.098 1 84.38 335 HIS A C 1
ATOM 2671 O O . HIS A 1 335 ? 7.074 -14.859 5.207 1 84.38 335 HIS A O 1
ATOM 2677 N N . GLY A 1 336 ? 8.438 -15.297 3.41 1 84.06 336 GLY A N 1
ATOM 2678 C CA . GLY A 1 336 ? 8.797 -16.641 3.842 1 84.06 336 GLY A CA 1
ATOM 2679 C C . GLY A 1 336 ? 8.586 -17.688 2.77 1 84.06 336 GLY A C 1
ATOM 2680 O O . GLY A 1 336 ? 8.039 -17.391 1.702 1 84.06 336 GLY A O 1
ATOM 2681 N N . PHE A 1 337 ? 9.055 -18.797 3.049 1 91.38 337 PHE A N 1
ATOM 2682 C CA . PHE A 1 337 ? 8.93 -19.938 2.15 1 91.38 337 PHE A CA 1
ATOM 2683 C C . PHE A 1 337 ? 8.617 -21.203 2.93 1 91.38 337 PHE A C 1
ATOM 2685 O O . PHE A 1 337 ? 9.453 -21.688 3.701 1 91.38 337 PHE A O 1
ATOM 2692 N N . GLY A 1 338 ? 7.305 -21.641 2.691 1 95.19 338 GLY A N 1
ATOM 2693 C CA . GLY A 1 338 ? 6.914 -22.781 3.484 1 95.19 338 GLY A CA 1
ATOM 2694 C C . GLY A 1 338 ? 5.461 -23.188 3.283 1 95.19 338 GLY A C 1
ATOM 2695 O O . GLY A 1 338 ? 4.859 -22.844 2.264 1 95.19 338 GLY A O 1
ATOM 2696 N N . SER A 1 339 ? 5.039 -24.016 4.188 1 97.62 339 SER A N 1
ATOM 2697 C CA . SER A 1 339 ? 3.643 -24.422 4.238 1 97.62 339 SER A CA 1
ATOM 2698 C C . SER A 1 339 ? 3.027 -24.125 5.602 1 97.62 339 SER A C 1
ATOM 2700 O O . SER A 1 339 ? 3.727 -24.125 6.617 1 97.62 339 SER A O 1
ATOM 2702 N N . TYR A 1 340 ? 1.795 -23.844 5.578 1 98.12 340 TYR A N 1
ATOM 2703 C CA . TYR A 1 340 ? 1.017 -23.5 6.762 1 98.12 340 TYR A CA 1
ATOM 2704 C C . TYR A 1 340 ? -0.18 -24.438 6.918 1 98.12 340 TYR A C 1
ATOM 2706 O O . TYR A 1 340 ? -1.042 -24.5 6.039 1 98.12 340 TYR A O 1
ATOM 2714 N N . ASP A 1 341 ? -0.181 -25.094 8.047 1 98.06 341 ASP A N 1
ATOM 2715 C CA . ASP A 1 341 ? -1.303 -25.969 8.344 1 98.06 341 ASP A CA 1
ATOM 2716 C C . ASP A 1 341 ? -2.465 -25.203 8.969 1 98.06 341 ASP A C 1
ATOM 2718 O O . ASP A 1 341 ? -2.357 -24.703 10.086 1 98.06 341 ASP A O 1
ATOM 2722 N N . LEU A 1 342 ? -3.564 -25.203 8.32 1 97.5 342 LEU A N 1
ATOM 2723 C CA . LEU A 1 342 ? -4.703 -24.391 8.758 1 97.5 342 LEU A CA 1
ATOM 2724 C C . LEU A 1 342 ? -5.305 -24.969 10.039 1 97.5 342 LEU A C 1
ATOM 2726 O O . LEU A 1 342 ? -5.855 -24.234 10.859 1 97.5 342 LEU A O 1
ATOM 2730 N N . THR A 1 343 ? -5.227 -26.203 10.242 1 95.19 343 THR A N 1
ATOM 2731 C CA . THR A 1 343 ? -5.867 -26.875 11.367 1 95.19 343 THR A CA 1
ATOM 2732 C C . THR A 1 343 ? -5.078 -26.641 12.648 1 95.19 343 THR A C 1
ATOM 2734 O O . THR A 1 343 ? -5.656 -26.344 13.695 1 95.19 343 THR A O 1
ATOM 2737 N N . THR A 1 344 ? -3.82 -26.719 12.539 1 94.75 344 THR A N 1
ATOM 2738 C CA . THR A 1 344 ? -3.002 -26.609 13.742 1 94.75 344 THR A CA 1
ATOM 2739 C C . THR A 1 344 ? -2.459 -25.203 13.898 1 94.75 344 THR A C 1
ATOM 2741 O O . THR A 1 344 ? -2.096 -24.781 15.008 1 94.75 344 THR A O 1
ATOM 2744 N N . GLY A 1 345 ? -2.348 -24.531 12.82 1 93.94 345 GLY A N 1
ATOM 2745 C CA . GLY A 1 345 ? -1.738 -23.219 12.852 1 93.94 345 GLY A CA 1
ATOM 2746 C C . GLY A 1 345 ? -0.224 -23.25 12.781 1 93.94 345 GLY A C 1
ATOM 2747 O O . GLY A 1 345 ? 0.436 -22.219 12.891 1 93.94 345 GLY A O 1
ATOM 2748 N N . ASP A 1 346 ? 0.322 -24.344 12.469 1 95.31 346 ASP A N 1
ATOM 2749 C CA . ASP A 1 346 ? 1.772 -24.5 12.445 1 95.31 346 ASP A CA 1
ATOM 2750 C C . ASP A 1 346 ? 2.334 -24.156 11.062 1 95.31 346 ASP A C 1
ATOM 2752 O O . ASP A 1 346 ? 1.726 -24.484 10.047 1 95.31 346 ASP A O 1
ATOM 2756 N N . THR A 1 347 ? 3.51 -23.609 11.172 1 95.81 347 THR A N 1
ATOM 2757 C CA . THR A 1 347 ? 4.227 -23.281 9.938 1 95.81 347 THR A CA 1
ATOM 2758 C C . THR A 1 347 ? 5.438 -24.188 9.766 1 95.81 347 THR A C 1
ATOM 2760 O O . THR A 1 347 ? 6.195 -24.406 10.711 1 95.81 347 THR A O 1
ATOM 2763 N N . HIS A 1 348 ? 5.582 -24.75 8.609 1 95.38 348 HIS A N 1
ATOM 2764 C CA . HIS A 1 348 ? 6.762 -25.5 8.195 1 95.38 348 HIS A CA 1
ATOM 2765 C C . HIS A 1 348 ? 7.539 -24.75 7.121 1 95.38 348 HIS A C 1
ATOM 2767 O O . HIS A 1 348 ? 7.066 -24.609 5.992 1 95.38 348 HIS A O 1
ATOM 2773 N N . TYR A 1 349 ? 8.75 -24.328 7.469 1 91.81 349 TYR A N 1
ATOM 2774 C CA . TYR A 1 349 ? 9.547 -23.578 6.512 1 91.81 349 TYR A CA 1
ATOM 2775 C C . TYR A 1 349 ? 10.43 -24.5 5.684 1 91.81 349 TYR A C 1
ATOM 2777 O O . TYR A 1 349 ? 11 -25.453 6.211 1 91.81 349 TYR A O 1
ATOM 2785 N N . PHE A 1 350 ? 10.43 -24.188 4.426 1 91.25 350 PHE A N 1
ATOM 2786 C CA . PHE A 1 350 ? 11.281 -24.953 3.521 1 91.25 350 PHE A CA 1
ATOM 2787 C C . PHE A 1 350 ? 12.688 -24.375 3.486 1 91.25 350 PHE A C 1
ATOM 2789 O O . PHE A 1 350 ? 12.891 -23.203 3.781 1 91.25 350 PHE A O 1
ATOM 2796 N N . LYS A 1 351 ? 13.609 -25.156 3.172 1 79.94 351 LYS A N 1
ATOM 2797 C CA . LYS A 1 351 ? 14.977 -24.672 2.975 1 79.94 351 LYS A CA 1
ATOM 2798 C C . LYS A 1 351 ? 15.117 -23.984 1.626 1 79.94 351 LYS A C 1
ATOM 2800 O O . LYS A 1 351 ? 14.695 -24.5 0.598 1 79.94 351 LYS A O 1
ATOM 2805 N N . ALA A 1 352 ? 15.508 -22.719 1.75 1 70.5 352 ALA A N 1
ATOM 2806 C CA . ALA A 1 352 ? 15.711 -21.984 0.505 1 70.5 352 ALA A CA 1
ATOM 2807 C C . ALA A 1 352 ? 16.891 -22.547 -0.283 1 70.5 352 ALA A C 1
ATOM 2809 O O . ALA A 1 352 ? 17.891 -22.953 0.302 1 70.5 352 ALA A O 1
ATOM 2810 N N . PRO A 1 353 ? 16.656 -22.875 -1.568 1 64 353 PRO A N 1
ATOM 2811 C CA . PRO A 1 353 ? 17.828 -23.297 -2.338 1 64 353 PRO A CA 1
ATOM 2812 C C . PRO A 1 353 ? 18.984 -22.297 -2.256 1 64 353 PRO A C 1
ATOM 2814 O O . PRO A 1 353 ? 18.766 -21.109 -2.01 1 64 353 PRO A O 1
ATOM 2817 N N . GLY A 1 354 ? 20.172 -22.922 -2.045 1 58.59 354 GLY A N 1
ATOM 2818 C CA . GLY A 1 354 ? 21.328 -22.047 -2.111 1 58.59 354 GLY A CA 1
ATOM 2819 C C . GLY A 1 354 ? 21.25 -21.047 -3.254 1 58.59 354 GLY A C 1
ATOM 2820 O O . GLY A 1 354 ? 20.859 -21.406 -4.367 1 58.59 354 GLY A O 1
ATOM 2821 N N . GLY A 1 355 ? 21.109 -19.844 -2.99 1 56.44 355 GLY A N 1
ATOM 2822 C CA . GLY A 1 355 ? 21.094 -18.766 -3.955 1 56.44 355 GLY A CA 1
ATOM 2823 C C . GLY A 1 355 ? 19.797 -17.969 -3.928 1 56.44 355 GLY A C 1
ATOM 2824 O O . GLY A 1 355 ? 18.891 -18.266 -3.152 1 56.44 355 GLY A O 1
ATOM 2825 N N . ILE A 1 356 ? 19.75 -16.938 -4.695 1 53.38 356 ILE A N 1
ATOM 2826 C CA . ILE A 1 356 ? 18.703 -15.93 -4.688 1 53.38 356 ILE A CA 1
ATOM 2827 C C . ILE A 1 356 ? 17.484 -16.438 -5.465 1 53.38 356 ILE A C 1
ATOM 2829 O O . ILE A 1 356 ? 17.609 -16.844 -6.625 1 53.38 356 ILE A O 1
ATOM 2833 N N . ILE A 1 357 ? 16.531 -17.062 -4.762 1 59.59 357 ILE A N 1
ATOM 2834 C CA . ILE A 1 357 ? 15.242 -17.219 -5.414 1 59.59 357 ILE A CA 1
ATOM 2835 C C . ILE A 1 357 ? 14.828 -15.883 -6.047 1 59.59 357 ILE A C 1
ATOM 2837 O O . ILE A 1 357 ? 14.555 -14.914 -5.34 1 59.59 357 ILE A O 1
ATOM 2841 N N . THR A 1 358 ? 14.984 -15.75 -7.344 1 59.84 358 THR A N 1
ATOM 2842 C CA . THR A 1 358 ? 14.812 -14.453 -7.988 1 59.84 358 THR A CA 1
ATOM 2843 C C . THR A 1 358 ? 13.367 -14.273 -8.453 1 59.84 358 THR A C 1
ATOM 2845 O O . THR A 1 358 ? 12.883 -13.141 -8.547 1 59.84 358 THR A O 1
ATOM 2848 N N . THR A 1 359 ? 12.711 -15.391 -8.633 1 67.19 359 THR A N 1
ATOM 2849 C CA . THR A 1 359 ? 11.422 -15.211 -9.305 1 67.19 359 THR A CA 1
ATOM 2850 C C . THR A 1 359 ? 10.422 -16.266 -8.844 1 67.19 359 THR A C 1
ATOM 2852 O O . THR A 1 359 ? 10 -17.109 -9.641 1 67.19 359 THR A O 1
ATOM 2855 N N . PRO A 1 360 ? 10.078 -16.188 -7.684 1 85.69 360 PRO A N 1
ATOM 2856 C CA . PRO A 1 360 ? 9.258 -17.312 -7.223 1 85.69 360 PRO A CA 1
ATOM 2857 C C . PRO A 1 360 ? 7.777 -17.141 -7.555 1 85.69 360 PRO A C 1
ATOM 2859 O O . PRO A 1 360 ? 7.113 -16.266 -6.992 1 85.69 360 PRO A O 1
ATOM 2862 N N . TYR A 1 361 ? 7.348 -17.984 -8.586 1 92.69 361 TYR A N 1
ATOM 2863 C CA . TYR A 1 361 ? 5.934 -18.062 -8.953 1 92.69 361 TYR A CA 1
ATOM 2864 C C . TYR A 1 361 ? 5.434 -19.5 -8.93 1 92.69 361 TYR A C 1
ATOM 2866 O O . TYR A 1 361 ? 6.117 -20.406 -9.406 1 92.69 361 TYR A O 1
ATOM 2874 N N . TRP A 1 362 ? 4.281 -19.656 -8.359 1 92.88 362 TRP A N 1
ATOM 2875 C CA . TRP A 1 362 ? 3.674 -20.984 -8.398 1 92.88 362 TRP A CA 1
ATOM 2876 C C . TRP A 1 362 ? 3.086 -21.281 -9.773 1 92.88 362 TRP A C 1
ATOM 2878 O O . TRP A 1 362 ? 2.395 -20.438 -10.352 1 92.88 362 TRP A O 1
ATOM 2888 N N . LEU A 1 363 ? 3.338 -22.469 -10.234 1 90.25 363 LEU A N 1
ATOM 2889 C CA . LEU A 1 363 ? 2.721 -23 -11.445 1 90.25 363 LEU A CA 1
ATOM 2890 C C . LEU A 1 363 ? 1.64 -24.016 -11.109 1 90.25 363 LEU A C 1
ATOM 2892 O O . LEU A 1 363 ? 1.923 -25.047 -10.5 1 90.25 363 LEU A O 1
ATOM 2896 N N . PRO A 1 364 ? 0.422 -23.672 -11.5 1 86.06 364 PRO A N 1
ATOM 2897 C CA . PRO A 1 364 ? -0.598 -24.703 -11.281 1 86.06 364 PRO A CA 1
ATOM 2898 C C . PRO A 1 364 ? -0.319 -25.984 -12.055 1 86.06 364 PRO A C 1
ATOM 2900 O O . PRO A 1 364 ? 0.537 -26 -12.945 1 86.06 364 PRO A O 1
ATOM 2903 N N . PRO A 1 365 ? -1.048 -27.047 -11.578 1 80.94 365 PRO A N 1
ATOM 2904 C CA . PRO A 1 365 ? -0.852 -28.297 -12.305 1 80.94 365 PRO A CA 1
ATOM 2905 C C . PRO A 1 365 ? -1.149 -28.172 -13.797 1 80.94 365 PRO A C 1
ATOM 2907 O O . PRO A 1 365 ? -2.043 -27.422 -14.188 1 80.94 365 PRO A O 1
ATOM 2910 N N . PHE A 1 366 ? -0.246 -28.719 -14.477 1 64.94 366 PHE A N 1
ATOM 2911 C CA . PHE A 1 366 ? -0.402 -28.703 -15.93 1 64.94 366 PHE A CA 1
ATOM 2912 C C . PHE A 1 366 ? -1.323 -29.828 -16.375 1 64.94 366 PHE A C 1
ATOM 2914 O O . PHE A 1 366 ? -1.314 -30.922 -15.805 1 64.94 366 PHE A O 1
ATOM 2921 N N . SER A 1 367 ? -2.588 -29.562 -16.781 1 49.25 367 SER A N 1
ATOM 2922 C CA . SER A 1 367 ? -3.375 -30.656 -17.344 1 49.25 367 SER A CA 1
ATOM 2923 C C . SER A 1 367 ? -2.695 -31.266 -18.562 1 49.25 367 SER A C 1
ATOM 2925 O O . SER A 1 367 ? -2.111 -30.547 -19.375 1 49.25 367 SER A O 1
ATOM 2927 N N . MET A 1 368 ? -2.213 -32.469 -18.406 1 36.66 368 MET A N 1
ATOM 2928 C CA . MET A 1 368 ? -1.904 -33.25 -19.594 1 36.66 368 MET A CA 1
ATOM 2929 C C . MET A 1 368 ? -3.084 -33.25 -20.562 1 36.66 368 MET A C 1
ATOM 2931 O O . MET A 1 368 ? -4.238 -33.344 -20.141 1 36.66 368 MET A O 1
ATOM 2935 N N . MET B 1 1 ? -69.625 3.967 11.578 1 23.91 1 MET B N 1
ATOM 2936 C CA . MET B 1 1 ? -69.062 5.273 11.867 1 23.91 1 MET B CA 1
ATOM 2937 C C . MET B 1 1 ? -67.5 5.191 11.891 1 23.91 1 MET B C 1
ATOM 2939 O O . MET B 1 1 ? -66.938 4.691 12.852 1 23.91 1 MET B O 1
ATOM 2943 N N . SER B 1 2 ? -66.812 4.918 10.797 1 24.97 2 SER B N 1
ATOM 2944 C CA . SER B 1 2 ? -65.562 4.344 10.258 1 24.97 2 SER B CA 1
ATOM 2945 C C . SER B 1 2 ? -64.438 5.301 10.422 1 24.97 2 SER B C 1
ATOM 2947 O O . SER B 1 2 ? -64.375 6.332 9.75 1 24.97 2 SER B O 1
ATOM 2949 N N . GLN B 1 3 ? -63.938 5.609 11.68 1 24.44 3 GLN B N 1
ATOM 2950 C CA . GLN B 1 3 ? -63.062 6.707 12.07 1 24.44 3 GLN B CA 1
ATOM 2951 C C . GLN B 1 3 ? -61.688 6.605 11.375 1 24.44 3 GLN B C 1
ATOM 2953 O O . GLN B 1 3 ? -61 5.586 11.477 1 24.44 3 GLN B O 1
ATOM 2958 N N . LEU B 1 4 ? -61.438 7.27 10.195 1 24.45 4 LEU B N 1
ATOM 2959 C CA . LEU B 1 4 ? -60.344 7.508 9.242 1 24.45 4 LEU B CA 1
ATOM 2960 C C . LEU B 1 4 ? -59.125 8.078 9.945 1 24.45 4 LEU B C 1
ATOM 2962 O O . LEU B 1 4 ? -59.125 9.219 10.414 1 24.45 4 LEU B O 1
ATOM 2966 N N . LEU B 1 5 ? -58.438 7.359 10.805 1 23.83 5 LEU B N 1
ATOM 2967 C CA . LEU B 1 5 ? -57.344 7.82 11.641 1 23.83 5 LEU B CA 1
ATOM 2968 C C . LEU B 1 5 ? -56.188 8.367 10.789 1 23.83 5 LEU B C 1
ATOM 2970 O O . LEU B 1 5 ? -55.656 7.648 9.953 1 23.83 5 LEU B O 1
ATOM 2974 N N . ILE B 1 6 ? -56.094 9.672 10.453 1 22.78 6 ILE B N 1
ATOM 2975 C CA . ILE B 1 6 ? -55.25 10.602 9.719 1 22.78 6 ILE B CA 1
ATOM 2976 C C . ILE B 1 6 ? -53.812 10.539 10.258 1 22.78 6 ILE B C 1
ATOM 2978 O O . ILE B 1 6 ? -53.562 10.906 11.406 1 22.78 6 ILE B O 1
ATOM 2982 N N . ARG B 1 7 ? -53.094 9.438 10.078 1 22.98 7 ARG B N 1
ATOM 2983 C CA . ARG B 1 7 ? -51.719 9.203 10.562 1 22.98 7 ARG B CA 1
ATOM 2984 C C . ARG B 1 7 ? -50.781 10.328 10.141 1 22.98 7 ARG B C 1
ATOM 2986 O O . ARG B 1 7 ? -50.625 10.602 8.953 1 22.98 7 ARG B O 1
ATOM 2993 N N . LEU B 1 8 ? -50.5 11.359 10.891 1 21.48 8 LEU B N 1
ATOM 2994 C CA . LEU B 1 8 ? -49.688 12.562 10.82 1 21.48 8 LEU B CA 1
ATOM 2995 C C . LEU B 1 8 ? -48.25 12.219 10.445 1 21.48 8 LEU B C 1
ATOM 2997 O O . LEU B 1 8 ? -47.625 11.406 11.117 1 21.48 8 LEU B O 1
ATOM 3001 N N . SER B 1 9 ? -47.781 12.258 9.117 1 21.25 9 SER B N 1
ATOM 3002 C CA . SER B 1 9 ? -46.562 12.148 8.352 1 21.25 9 SER B CA 1
ATOM 3003 C C . SER B 1 9 ? -45.5 13.117 8.875 1 21.25 9 SER B C 1
ATOM 3005 O O . SER B 1 9 ? -45.594 14.328 8.688 1 21.25 9 SER B O 1
ATOM 3007 N N . LYS B 1 10 ? -44.969 13.062 10.133 1 26.34 10 LYS B N 1
ATOM 3008 C CA . LYS B 1 10 ? -44.031 14.023 10.711 1 26.34 10 LYS B CA 1
ATOM 3009 C C . LYS B 1 10 ? -42.781 14.188 9.836 1 26.34 10 LYS B C 1
ATOM 3011 O O . LYS B 1 10 ? -42.094 13.211 9.531 1 26.34 10 LYS B O 1
ATOM 3016 N N . LEU B 1 11 ? -42.562 15.266 9.031 1 24.42 11 LEU B N 1
ATOM 3017 C CA . LEU B 1 11 ? -41.562 15.938 8.188 1 24.42 11 LEU B CA 1
ATOM 3018 C C . LEU B 1 11 ? -40.219 16.016 8.898 1 24.42 11 LEU B C 1
ATOM 3020 O O . LEU B 1 11 ? -40.125 16.594 9.977 1 24.42 11 LEU B O 1
ATOM 3024 N N . SER B 1 12 ? -39.406 15.055 8.883 1 25.5 12 SER B N 1
ATOM 3025 C CA . SER B 1 12 ? -38.125 14.891 9.555 1 25.5 12 SER B CA 1
ATOM 3026 C C . SER B 1 12 ? -37.188 16.062 9.273 1 25.5 12 SER B C 1
ATOM 3028 O O . SER B 1 12 ? -37.062 16.5 8.125 1 25.5 12 SER B O 1
ATOM 3030 N N . SER B 1 13 ? -36.938 17.078 10.156 1 23.73 13 SER B N 1
ATOM 3031 C CA . SER B 1 13 ? -36.125 18.297 10.188 1 23.73 13 SER B CA 1
ATOM 3032 C C . SER B 1 13 ? -34.719 18.031 9.648 1 23.73 13 SER B C 1
ATOM 3034 O O . SER B 1 13 ? -33.969 17.234 10.211 1 23.73 13 SER B O 1
ATOM 3036 N N . ARG B 1 14 ? -34.406 18.062 8.359 1 28.22 14 ARG B N 1
ATOM 3037 C CA . ARG B 1 14 ? -33.188 18.281 7.559 1 28.22 14 ARG B CA 1
ATOM 3038 C C . ARG B 1 14 ? -32.312 19.375 8.172 1 28.22 14 ARG B C 1
ATOM 3040 O O . ARG B 1 14 ? -32.594 20.562 8.031 1 28.22 14 ARG B O 1
ATOM 3047 N N . ASN B 1 15 ? -31.797 19.25 9.43 1 26.86 15 ASN B N 1
ATOM 3048 C CA . ASN B 1 15 ? -30.938 20.234 10.07 1 26.86 15 ASN B CA 1
ATOM 3049 C C . ASN B 1 15 ? -29.844 20.734 9.133 1 26.86 15 ASN B C 1
ATOM 3051 O O . ASN B 1 15 ? -28.938 19.984 8.781 1 26.86 15 ASN B O 1
ATOM 3055 N N . ASN B 1 16 ? -30.109 21.656 8.188 1 29.52 16 ASN B N 1
ATOM 3056 C CA . ASN B 1 16 ? -29.281 22.562 7.387 1 29.52 16 ASN B CA 1
ATOM 3057 C C . ASN B 1 16 ? -28.188 23.219 8.227 1 29.52 16 ASN B C 1
ATOM 3059 O O . ASN B 1 16 ? -28.391 24.281 8.82 1 29.52 16 ASN B O 1
ATOM 3063 N N . ASN B 1 17 ? -27.484 22.547 9.008 1 32.31 17 ASN B N 1
ATOM 3064 C CA . ASN B 1 17 ? -26.422 23.219 9.758 1 32.31 17 ASN B CA 1
ATOM 3065 C C . ASN B 1 17 ? -25.484 24 8.828 1 32.31 17 ASN B C 1
ATOM 3067 O O . ASN B 1 17 ? -24.734 23.391 8.055 1 32.31 17 ASN B O 1
ATOM 3071 N N . VAL B 1 18 ? -25.891 25.219 8.414 1 32.75 18 VAL B N 1
ATOM 3072 C CA . VAL B 1 18 ? -25.203 26.266 7.668 1 32.75 18 VAL B CA 1
ATOM 3073 C C . VAL B 1 18 ? -23.859 26.562 8.32 1 32.75 18 VAL B C 1
ATOM 3075 O O . VAL B 1 18 ? -23.781 26.797 9.531 1 32.75 18 VAL B O 1
ATOM 3078 N N . PHE B 1 19 ? -22.828 26.25 7.73 1 36.03 19 PHE B N 1
ATOM 3079 C CA . PHE B 1 19 ? -21.484 26.703 8.078 1 36.03 19 PHE B CA 1
ATOM 3080 C C . PHE B 1 19 ? -21.438 28.219 8.227 1 36.03 19 PHE B C 1
ATOM 3082 O O . PHE B 1 19 ? -21.984 28.953 7.391 1 36.03 19 PHE B O 1
ATOM 3089 N N . ILE B 1 20 ? -21.484 28.797 9.359 1 34.44 20 ILE B N 1
ATOM 3090 C CA . ILE B 1 20 ? -21.25 30.219 9.594 1 34.44 20 ILE B CA 1
ATOM 3091 C C . ILE B 1 20 ? -19.938 30.641 8.969 1 34.44 20 ILE B C 1
ATOM 3093 O O . ILE B 1 20 ? -18.875 30.094 9.297 1 34.44 20 ILE B O 1
ATOM 3097 N N . HIS B 1 21 ? -19.922 31.203 7.824 1 33.94 21 HIS B N 1
ATOM 3098 C CA . HIS B 1 21 ? -18.797 31.859 7.145 1 33.94 21 HIS B CA 1
ATOM 3099 C C . HIS B 1 21 ? -18.391 33.125 7.871 1 33.94 21 HIS B C 1
ATOM 3101 O O . HIS B 1 21 ? -19.219 34.031 8.078 1 33.94 21 HIS B O 1
ATOM 3107 N N . GLN B 1 22 ? -17.719 33.188 8.867 1 36 22 GLN B N 1
ATOM 3108 C CA . GLN B 1 22 ? -17.234 34.469 9.391 1 36 22 GLN B CA 1
ATOM 3109 C C . GLN B 1 22 ? -16.031 34.969 8.602 1 36 22 GLN B C 1
ATOM 3111 O O . GLN B 1 22 ? -15.07 34.219 8.398 1 36 22 GLN B O 1
ATOM 3116 N N . CYS B 1 23 ? -16.172 36.062 7.82 1 35.06 23 CYS B N 1
ATOM 3117 C CA . CYS B 1 23 ? -15.18 36.781 7.031 1 35.06 23 CYS B CA 1
ATOM 3118 C C . CYS B 1 23 ? -13.938 37.062 7.863 1 35.06 23 CYS B C 1
ATOM 3120 O O . CYS B 1 23 ? -12.812 36.75 7.453 1 35.06 23 CYS B O 1
ATOM 3122 N N . SER B 1 24 ? -13.852 38.469 8.336 1 37.53 24 SER B N 1
ATOM 3123 C CA . SER B 1 24 ? -12.664 39.312 8.57 1 37.53 24 SER B CA 1
ATOM 3124 C C . SER B 1 24 ? -11.922 38.844 9.82 1 37.53 24 SER B C 1
ATOM 3126 O O . SER B 1 24 ? -11.516 39.656 10.648 1 37.53 24 SER B O 1
ATOM 3128 N N . ARG B 1 25 ? -12.102 37.781 10.422 1 41.72 25 ARG B N 1
ATOM 3129 C CA . ARG B 1 25 ? -11.547 37.625 11.758 1 41.72 25 ARG B CA 1
ATOM 3130 C C . ARG B 1 25 ? -10.023 37.562 11.719 1 41.72 25 ARG B C 1
ATOM 3132 O O . ARG B 1 25 ? -9.438 37.188 10.703 1 41.72 25 ARG B O 1
ATOM 3139 N N . LEU B 1 26 ? -9.414 38.219 12.688 1 45.59 26 LEU B N 1
ATOM 3140 C CA . LEU B 1 26 ? -8.062 38.094 13.242 1 45.59 26 LEU B CA 1
ATOM 3141 C C . LEU B 1 26 ? -7.582 36.656 13.195 1 45.59 26 LEU B C 1
ATOM 3143 O O . LEU B 1 26 ? -8.18 35.781 13.828 1 45.59 26 LEU B O 1
ATOM 3147 N N . PHE B 1 27 ? -7.145 36.344 12.055 1 52.66 27 PHE B N 1
ATOM 3148 C CA . PHE B 1 27 ? -6.566 35.031 11.953 1 52.66 27 PHE B CA 1
ATOM 3149 C C . PHE B 1 27 ? -5.715 34.719 13.18 1 52.66 27 PHE B C 1
ATOM 3151 O O . PHE B 1 27 ? -4.93 35.531 13.633 1 52.66 27 PHE B O 1
ATOM 3158 N N . SER B 1 28 ? -6.242 33.906 14.062 1 59.22 28 SER B N 1
ATOM 3159 C CA . SER B 1 28 ? -5.473 33.344 15.172 1 59.22 28 SER B CA 1
ATOM 3160 C C . SER B 1 28 ? -4.309 32.5 14.664 1 59.22 28 SER B C 1
ATOM 3162 O O . SER B 1 28 ? -4.281 32.125 13.5 1 59.22 28 SER B O 1
ATOM 3164 N N . THR B 1 29 ? -3.172 32.5 15.391 1 71.38 29 THR B N 1
ATOM 3165 C CA . THR B 1 29 ? -1.918 31.766 15.188 1 71.38 29 THR B CA 1
ATOM 3166 C C . THR B 1 29 ? -2.137 30.266 15.258 1 71.38 29 THR B C 1
ATOM 3168 O O . THR B 1 29 ? -1.188 29.5 15.453 1 71.38 29 THR B O 1
ATOM 3171 N N . GLY B 1 30 ? -3.416 29.844 15.016 1 83 30 GLY B N 1
ATOM 3172 C CA . GLY B 1 30 ? -3.633 28.422 15.188 1 83 30 GLY B CA 1
ATOM 3173 C C . GLY B 1 30 ? -3.518 27.641 13.891 1 83 30 GLY B C 1
ATOM 3174 O O . GLY B 1 30 ? -3.199 28.203 12.844 1 83 30 GLY B O 1
ATOM 3175 N N . PRO B 1 31 ? -3.666 26.328 13.953 1 91.62 31 PRO B N 1
ATOM 3176 C CA . PRO B 1 31 ? -3.645 25.484 12.758 1 91.62 31 PRO B CA 1
ATOM 3177 C C . PRO B 1 31 ? -4.891 25.656 11.891 1 91.62 31 PRO B C 1
ATOM 3179 O O . PRO B 1 31 ? -5.969 25.953 12.406 1 91.62 31 PRO B O 1
ATOM 3182 N N . TYR B 1 32 ? -4.738 25.562 10.57 1 92.19 32 TYR B N 1
ATOM 3183 C CA . TYR B 1 32 ? -5.844 25.625 9.617 1 92.19 32 TYR B CA 1
ATOM 3184 C C . TYR B 1 32 ? -5.77 24.484 8.617 1 92.19 32 TYR B C 1
ATOM 3186 O O . TYR B 1 32 ? -4.703 23.891 8.43 1 92.19 32 TYR B O 1
ATOM 3194 N N . LEU B 1 33 ? -6.91 24.172 8.086 1 93.12 33 LEU B N 1
ATOM 3195 C CA . LEU B 1 33 ? -6.98 23.219 6.973 1 93.12 33 LEU B CA 1
ATOM 3196 C C . LEU B 1 33 ? -7.266 23.953 5.664 1 93.12 33 LEU B C 1
ATOM 3198 O O . LEU B 1 33 ? -8.18 24.781 5.59 1 93.12 33 LEU B O 1
ATOM 3202 N N . THR B 1 34 ? -6.441 23.641 4.684 1 91.94 34 THR B N 1
ATOM 3203 C CA . THR B 1 34 ? -6.691 24.234 3.375 1 91.94 34 THR B CA 1
ATOM 3204 C C . THR B 1 34 ? -7.91 23.594 2.717 1 91.94 34 THR B C 1
ATOM 3206 O O . THR B 1 34 ? -8.07 22.375 2.742 1 91.94 34 THR B O 1
ATOM 3209 N N . LEU B 1 35 ? -8.727 24.406 2.121 1 88.62 35 LEU B N 1
ATOM 3210 C CA . LEU B 1 35 ? -9.914 23.891 1.452 1 88.62 35 LEU B CA 1
ATOM 3211 C C . LEU B 1 35 ? -9.891 24.219 -0.037 1 88.62 35 LEU B C 1
ATOM 3213 O O . LEU B 1 35 ? -10.617 23.609 -0.823 1 88.62 35 LEU B O 1
ATOM 3217 N N . GLY B 1 36 ? -9.109 25.109 -0.38 1 86.88 36 GLY B N 1
ATOM 3218 C CA . GLY B 1 36 ? -9.008 25.469 -1.786 1 86.88 36 GLY B CA 1
ATOM 3219 C C . GLY B 1 36 ? -9.211 26.938 -2.041 1 86.88 36 GLY B C 1
ATOM 3220 O O . GLY B 1 36 ? -9.102 27.766 -1.121 1 86.88 36 GLY B O 1
ATOM 3221 N N . THR B 1 37 ? -9.32 27.25 -3.336 1 83.31 37 THR B N 1
ATOM 3222 C CA . THR B 1 37 ? -9.516 28.641 -3.756 1 83.31 37 THR B CA 1
ATOM 3223 C C . THR B 1 37 ? -10.797 28.781 -4.574 1 83.31 37 THR B C 1
ATOM 3225 O O . THR B 1 37 ? -11.242 27.812 -5.203 1 83.31 37 THR B O 1
ATOM 3228 N N . ARG B 1 38 ? -11.383 29.875 -4.434 1 81.88 38 ARG B N 1
ATOM 3229 C CA . ARG B 1 38 ? -12.516 30.25 -5.27 1 81.88 38 ARG B CA 1
ATOM 3230 C C . ARG B 1 38 ? -12.18 31.484 -6.109 1 81.88 38 ARG B C 1
ATOM 3232 O O . ARG B 1 38 ? -12.008 32.594 -5.57 1 81.88 38 ARG B O 1
ATOM 3239 N N . VAL B 1 39 ? -12.086 31.219 -7.414 1 80.06 39 VAL B N 1
ATOM 3240 C CA . VAL B 1 39 ? -11.688 32.312 -8.305 1 80.06 39 VAL B CA 1
ATOM 3241 C C . VAL B 1 39 ? -12.859 33.25 -8.508 1 80.06 39 VAL B C 1
ATOM 3243 O O . VAL B 1 39 ? -13.992 32.812 -8.719 1 80.06 39 VAL B O 1
ATOM 3246 N N . GLN B 1 40 ? -12.555 34.562 -8.445 1 76.44 40 GLN B N 1
ATOM 3247 C CA . GLN B 1 40 ? -13.57 35.594 -8.641 1 76.44 40 GLN B CA 1
ATOM 3248 C C . GLN B 1 40 ? -13.359 36.344 -9.945 1 76.44 40 GLN B C 1
ATOM 3250 O O . GLN B 1 40 ? -14.32 36.594 -10.688 1 76.44 40 GLN B O 1
ATOM 3255 N N . GLU B 1 41 ? -12.148 36.75 -10.156 1 77.81 41 GLU B N 1
ATOM 3256 C CA . GLU B 1 41 ? -11.844 37.562 -11.328 1 77.81 41 GLU B CA 1
ATOM 3257 C C . GLU B 1 41 ? -10.523 37.125 -11.969 1 77.81 41 GLU B C 1
ATOM 3259 O O . GLU B 1 41 ? -9.625 36.656 -11.281 1 77.81 41 GLU B O 1
ATOM 3264 N N . VAL B 1 42 ? -10.562 37.281 -13.305 1 76.81 42 VAL B N 1
ATOM 3265 C CA . VAL B 1 42 ? -9.328 37.062 -14.055 1 76.81 42 VAL B CA 1
ATOM 3266 C C . VAL B 1 42 ? -8.867 38.375 -14.664 1 76.81 42 VAL B C 1
ATOM 3268 O O . VAL B 1 42 ? -9.609 39.031 -15.406 1 76.81 42 VAL B O 1
ATOM 3271 N N . SER B 1 43 ? -7.746 38.812 -14.219 1 73.5 43 SER B N 1
ATOM 3272 C CA . SER B 1 43 ? -7.195 40.062 -14.742 1 73.5 43 SER B CA 1
ATOM 3273 C C . SER B 1 43 ? -6.699 39.875 -16.172 1 73.5 43 SER B C 1
ATOM 3275 O O . SER B 1 43 ? -6.48 38.75 -16.625 1 73.5 43 SER B O 1
ATOM 3277 N N . PRO B 1 44 ? -6.508 41 -16.812 1 73.06 44 PRO B N 1
ATOM 3278 C CA . PRO B 1 44 ? -5.957 40.969 -18.172 1 73.06 44 PRO B CA 1
ATOM 3279 C C . PRO B 1 44 ? -4.566 40.344 -18.219 1 73.06 44 PRO B C 1
ATOM 3281 O O . PRO B 1 44 ? -4.16 39.812 -19.25 1 73.06 44 PRO B O 1
ATOM 3284 N N . SER B 1 45 ? -3.803 40.531 -17.109 1 69.44 45 SER B N 1
ATOM 3285 C CA . SER B 1 45 ? -2.449 39.969 -17.062 1 69.44 45 SER B CA 1
ATOM 3286 C C . SER B 1 45 ? -2.473 38.469 -16.891 1 69.44 45 SER B C 1
ATOM 3288 O O . SER B 1 45 ? -1.436 37.812 -17 1 69.44 45 SER B O 1
ATOM 3290 N N . GLY B 1 46 ? -3.664 37.938 -16.609 1 68.94 46 GLY B N 1
ATOM 3291 C CA . GLY B 1 46 ? -3.783 36.5 -16.469 1 68.94 46 GLY B CA 1
ATOM 3292 C C . GLY B 1 46 ? -3.826 36.062 -15.008 1 68.94 46 GLY B C 1
ATOM 3293 O O . GLY B 1 46 ? -4.078 34.875 -14.719 1 68.94 46 GLY B O 1
ATOM 3294 N N . CYS B 1 47 ? -3.557 37.094 -14.133 1 72.88 47 CYS B N 1
ATOM 3295 C CA . CYS B 1 47 ? -3.66 36.781 -12.711 1 72.88 47 CYS B CA 1
ATOM 3296 C C . CYS B 1 47 ? -5.117 36.656 -12.289 1 72.88 47 CYS B C 1
ATOM 3298 O O . CYS B 1 47 ? -5.988 37.344 -12.828 1 72.88 47 CYS B O 1
ATOM 3300 N N . LYS B 1 48 ? -5.305 35.688 -11.484 1 82.44 48 LYS B N 1
ATOM 3301 C CA . LYS B 1 48 ? -6.652 35.531 -10.945 1 82.44 48 LYS B CA 1
ATOM 3302 C C . LYS B 1 48 ? -6.746 36.062 -9.523 1 82.44 48 LYS B C 1
ATOM 3304 O O . LYS B 1 48 ? -5.762 36.062 -8.781 1 82.44 48 LYS B O 1
ATOM 3309 N N . THR B 1 49 ? -7.73 36.75 -9.273 1 86.5 49 THR B N 1
ATOM 3310 C CA . THR B 1 49 ? -8.055 37.125 -7.902 1 86.5 49 THR B CA 1
ATOM 3311 C C . THR B 1 49 ? -9.219 36.312 -7.379 1 86.5 49 THR B C 1
ATOM 3313 O O . THR B 1 49 ? -10.188 36.031 -8.102 1 86.5 49 THR B O 1
ATOM 3316 N N . GLY B 1 50 ? -8.984 35.781 -6.191 1 88.31 50 GLY B N 1
ATOM 3317 C CA . GLY B 1 50 ? -10.031 34.938 -5.621 1 88.31 50 GLY B CA 1
ATOM 3318 C C . GLY B 1 50 ? -9.922 34.781 -4.113 1 88.31 50 GLY B C 1
ATOM 3319 O O . GLY B 1 50 ? -9.156 35.5 -3.469 1 88.31 50 GLY B O 1
ATOM 3320 N N . ASP B 1 51 ? -10.812 34 -3.588 1 88.62 51 ASP B N 1
ATOM 3321 C CA . ASP B 1 51 ? -10.859 33.719 -2.156 1 88.62 51 ASP B CA 1
ATOM 3322 C C . ASP B 1 51 ? -10.117 32.438 -1.828 1 88.62 51 ASP B C 1
ATOM 3324 O O . ASP B 1 51 ? -10.172 31.469 -2.598 1 88.62 51 ASP B O 1
ATOM 3328 N N . VAL B 1 52 ? -9.359 32.562 -0.758 1 88.38 52 VAL B N 1
ATOM 3329 C CA . VAL B 1 52 ? -8.766 31.359 -0.198 1 88.38 52 VAL B CA 1
ATOM 3330 C C . VAL B 1 52 ? -9.602 30.859 0.982 1 88.38 52 VAL B C 1
ATOM 3332 O O . VAL B 1 52 ? -9.93 31.641 1.882 1 88.38 52 VAL B O 1
ATOM 3335 N N . LEU B 1 53 ? -9.984 29.641 0.937 1 89 53 LEU B N 1
ATOM 3336 C CA . LEU B 1 53 ? -10.836 29.062 1.971 1 89 53 LEU B CA 1
ATOM 3337 C C . LEU B 1 53 ? -10.016 28.172 2.906 1 89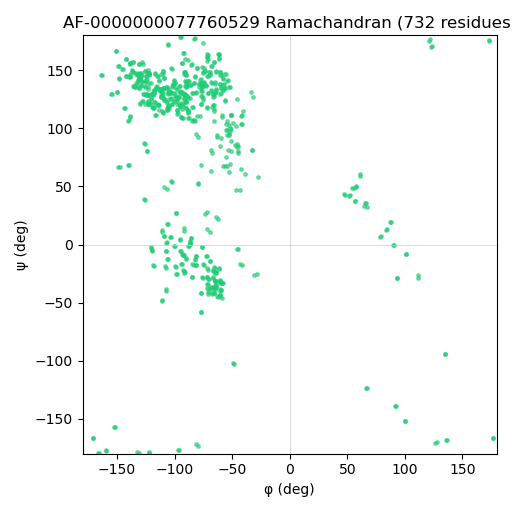 53 LEU B C 1
ATOM 3339 O O . LEU B 1 53 ? -9.25 27.328 2.449 1 89 53 LEU B O 1
ATOM 3343 N N . LEU B 1 54 ? -10.219 28.422 4.203 1 90.44 54 LEU B N 1
ATOM 3344 C CA . LEU B 1 54 ? -9.578 27.625 5.25 1 90.44 54 LEU B CA 1
ATOM 3345 C C . LEU B 1 54 ? -10.617 27.125 6.25 1 90.44 54 LEU B C 1
ATOM 3347 O O . LEU B 1 54 ? -11.711 27.672 6.355 1 90.44 54 LEU B O 1
ATOM 3351 N N . PHE B 1 55 ? -10.312 26.109 6.914 1 92.31 55 PHE B N 1
ATOM 3352 C CA . PHE B 1 55 ? -11.117 25.609 8.016 1 92.31 55 PHE B CA 1
ATOM 3353 C C . PHE B 1 55 ? -10.391 25.781 9.344 1 92.31 55 PHE B C 1
ATOM 3355 O O . PHE B 1 55 ? -9.234 25.391 9.484 1 92.31 55 PHE B O 1
ATOM 3362 N N . ASP B 1 56 ? -11.047 26.391 10.242 1 91.56 56 ASP B N 1
ATOM 3363 C CA . ASP B 1 56 ? -10.555 26.562 11.602 1 91.56 56 ASP B CA 1
ATOM 3364 C C . ASP B 1 56 ? -11.086 25.469 12.523 1 91.56 56 ASP B C 1
ATOM 3366 O O . ASP B 1 56 ? -12.258 25.469 12.891 1 91.56 56 ASP B O 1
ATOM 3370 N N . PRO B 1 57 ? -10.273 24.594 12.945 1 93.81 57 PRO B N 1
ATOM 3371 C CA . PRO B 1 57 ? -10.766 23.484 13.766 1 93.81 57 PRO B CA 1
ATOM 3372 C C . PRO B 1 57 ? -11.156 23.938 15.172 1 93.81 57 PRO B C 1
ATOM 3374 O O . PRO B 1 57 ? -11.969 23.266 15.828 1 93.81 57 PRO B O 1
ATOM 3377 N N . ALA B 1 58 ? -10.531 24.984 15.656 1 92.62 58 ALA B N 1
ATOM 3378 C CA . ALA B 1 58 ? -10.852 25.484 16.984 1 92.62 58 ALA B CA 1
ATOM 3379 C C . ALA B 1 58 ? -12.289 26 17.047 1 92.62 58 ALA B C 1
ATOM 3381 O O . ALA B 1 58 ? -12.992 25.797 18.047 1 92.62 58 ALA B O 1
ATOM 3382 N N . LYS B 1 59 ? -12.703 26.578 16.016 1 91.38 59 LYS B N 1
ATOM 3383 C CA . LYS B 1 59 ? -14.039 27.156 15.961 1 91.38 59 LYS B CA 1
ATOM 3384 C C . LYS B 1 59 ? -14.977 26.297 15.109 1 91.38 59 LYS B C 1
ATOM 3386 O O . LYS B 1 59 ? -16.188 26.547 15.062 1 91.38 59 LYS B O 1
ATOM 3391 N N . GLU B 1 60 ? -14.422 25.391 14.398 1 91.62 60 GLU B N 1
ATOM 3392 C CA . GLU B 1 60 ? -15.156 24.531 13.469 1 91.62 60 GLU B CA 1
ATOM 3393 C C . GLU B 1 60 ? -15.898 25.359 12.422 1 91.62 60 GLU B C 1
ATOM 3395 O O . GLU B 1 60 ? -17.094 25.172 12.203 1 91.62 60 GLU B O 1
ATOM 3400 N N . GLN B 1 61 ? -15.117 26.25 11.867 1 89.75 61 GLN B N 1
ATOM 3401 C CA . GLN B 1 61 ? -15.711 27.156 10.891 1 89.75 61 GLN B CA 1
ATOM 3402 C C . GLN B 1 61 ? -14.781 27.359 9.688 1 89.75 61 GLN B C 1
ATOM 3404 O O . GLN B 1 61 ? -13.57 27.188 9.805 1 89.75 61 GLN B O 1
ATOM 3409 N N . ILE B 1 62 ? -15.438 27.719 8.617 1 88.81 62 ILE B N 1
ATOM 3410 C CA . ILE B 1 62 ? -14.68 28.094 7.426 1 88.81 62 ILE B CA 1
ATOM 3411 C C . ILE B 1 62 ? -14.266 29.562 7.516 1 88.81 62 ILE B C 1
ATOM 3413 O O . ILE B 1 62 ? -15.07 30.406 7.887 1 88.81 62 ILE B O 1
ATOM 3417 N N . VAL B 1 63 ? -13.062 29.75 7.285 1 88.25 63 VAL B N 1
ATOM 3418 C CA . VAL B 1 63 ? -12.508 31.094 7.227 1 88.25 63 VAL B CA 1
ATOM 3419 C C . VAL B 1 63 ? -12.133 31.438 5.789 1 88.25 63 VAL B C 1
ATOM 3421 O O . VAL B 1 63 ? -11.508 30.641 5.09 1 88.25 63 VAL B O 1
ATOM 3424 N N . THR B 1 64 ? -12.5 32.625 5.367 1 87.94 64 THR B N 1
ATOM 3425 C CA . THR B 1 64 ? -12.234 33.031 3.996 1 87.94 64 THR B CA 1
ATOM 3426 C C . THR B 1 64 ? -11.234 34.188 3.975 1 87.94 64 THR B C 1
ATOM 3428 O O . THR B 1 64 ? -11.445 35.219 4.637 1 87.94 64 THR B O 1
ATOM 3431 N N . LEU B 1 65 ? -10.156 33.938 3.324 1 88.19 65 LEU B N 1
ATOM 3432 C CA . LEU B 1 65 ? -9.25 35.031 2.98 1 88.19 65 LEU B CA 1
ATOM 3433 C C . LEU B 1 65 ? -9.641 35.656 1.646 1 88.19 65 LEU B C 1
ATOM 3435 O O . LEU B 1 65 ? -9.398 35.062 0.587 1 88.19 65 LEU B O 1
ATOM 3439 N N . GLN B 1 66 ? -10.07 36.875 1.716 1 88.44 66 GLN B N 1
ATOM 3440 C CA . GLN B 1 66 ? -10.688 37.469 0.537 1 88.44 66 GLN B CA 1
ATOM 3441 C C . GLN B 1 66 ? -9.648 38.188 -0.323 1 88.44 66 GLN B C 1
ATOM 3443 O O . GLN B 1 66 ? -8.695 38.781 0.2 1 88.44 66 GLN B O 1
ATOM 3448 N N . GLY B 1 67 ? -9.945 38.156 -1.588 1 86.94 67 GLY B N 1
ATOM 3449 C CA . GLY B 1 67 ? -9.25 38.969 -2.559 1 86.94 67 GLY B CA 1
ATOM 3450 C C . GLY B 1 67 ? -7.781 38.625 -2.701 1 86.94 67 GLY B C 1
ATOM 3451 O O . GLY B 1 67 ? -6.938 39.5 -2.885 1 86.94 67 GLY B O 1
ATOM 3452 N N . LYS B 1 68 ? -7.445 37.406 -2.541 1 88.94 68 LYS B N 1
ATOM 3453 C CA . LYS B 1 68 ? -6.059 36.969 -2.713 1 88.94 68 LYS B CA 1
ATOM 3454 C C . LYS B 1 68 ? -5.695 36.875 -4.191 1 88.94 68 LYS B C 1
ATOM 3456 O O . LYS B 1 68 ? -6.496 36.375 -4.996 1 88.94 68 LYS B O 1
ATOM 3461 N N . THR B 1 69 ? -4.574 37.438 -4.496 1 89.06 69 THR B N 1
ATOM 3462 C CA . THR B 1 69 ? -4.082 37.281 -5.859 1 89.06 69 THR B CA 1
ATOM 3463 C C . THR B 1 69 ? -3.51 35.875 -6.059 1 89.06 69 THR B C 1
ATOM 3465 O O . THR B 1 69 ? -2.635 35.438 -5.301 1 89.06 69 THR B O 1
ATOM 3468 N N . ILE B 1 70 ? -3.982 35.219 -6.984 1 88.75 70 ILE B N 1
ATOM 3469 C CA . ILE B 1 70 ? -3.48 33.875 -7.328 1 88.75 70 ILE B CA 1
ATOM 3470 C C . ILE B 1 70 ? -2.477 34 -8.477 1 88.75 70 ILE B C 1
ATOM 3472 O O . ILE B 1 70 ? -2.848 34.344 -9.602 1 88.75 70 ILE B O 1
ATOM 3476 N N . PRO B 1 71 ? -1.274 33.688 -8.125 1 87.88 71 PRO B N 1
ATOM 3477 C CA . PRO B 1 71 ? -0.254 33.812 -9.172 1 87.88 71 PRO B CA 1
ATOM 3478 C C . PRO B 1 71 ? -0.577 32.969 -10.414 1 87.88 71 PRO B C 1
ATOM 3480 O O . PRO B 1 71 ? -1.101 31.875 -10.305 1 87.88 71 PRO B O 1
ATOM 3483 N N . LYS B 1 72 ? -0.218 33.406 -11.578 1 84.94 72 LYS B N 1
ATOM 3484 C CA . LYS B 1 72 ? -0.485 32.75 -12.859 1 84.94 72 LYS B CA 1
ATOM 3485 C C . LYS B 1 72 ? 0.234 31.422 -12.945 1 84.94 72 LYS B C 1
ATOM 3487 O O . LYS B 1 72 ? -0.258 30.484 -13.578 1 84.94 72 LYS B O 1
ATOM 3492 N N . GLU B 1 73 ? 1.384 31.391 -12.273 1 86.56 73 GLU B N 1
ATOM 3493 C CA . GLU B 1 73 ? 2.205 30.172 -12.312 1 86.56 73 GLU B CA 1
ATOM 3494 C C . GLU B 1 73 ? 1.482 29 -11.664 1 86.56 73 GLU B C 1
ATOM 3496 O O . GLU B 1 73 ? 1.808 27.844 -11.938 1 86.56 73 GLU B O 1
ATOM 3501 N N . LEU B 1 74 ? 0.605 29.328 -10.828 1 87.69 74 LEU B N 1
ATOM 3502 C CA . LEU B 1 74 ? -0.069 28.281 -10.086 1 87.69 74 LEU B CA 1
ATOM 3503 C C . LEU B 1 74 ? -1.387 27.891 -10.75 1 87.69 74 LEU B C 1
ATOM 3505 O O . LEU B 1 74 ? -2.074 26.984 -10.305 1 87.69 74 LEU B O 1
ATOM 3509 N N . LYS B 1 75 ? -1.482 28.562 -11.883 1 75.44 75 LYS B N 1
ATOM 3510 C CA . LYS B 1 75 ? -2.74 28.328 -12.578 1 75.44 75 LYS B CA 1
ATOM 3511 C C . LYS B 1 75 ? -2.826 26.891 -13.078 1 75.44 75 LYS B C 1
ATOM 3513 O O . LYS B 1 75 ? -1.88 26.375 -13.68 1 75.44 75 LYS B O 1
ATOM 3518 N N . ASP B 1 76 ? -3.801 26.078 -12.633 1 74.62 76 ASP B N 1
ATOM 3519 C CA . ASP B 1 76 ? -4.129 24.75 -13.109 1 74.62 76 ASP B CA 1
ATOM 3520 C C . ASP B 1 76 ? -3.162 23.703 -12.539 1 74.62 76 ASP B C 1
ATOM 3522 O O . ASP B 1 76 ? -2.99 22.625 -13.117 1 74.62 76 ASP B O 1
ATOM 3526 N N . GLU B 1 77 ? -2.344 24.156 -11.633 1 81.94 77 GLU B N 1
ATOM 3527 C CA . GLU B 1 77 ? -1.429 23.188 -11.023 1 81.94 77 GLU B CA 1
ATOM 3528 C C . GLU B 1 77 ? -2.127 22.391 -9.93 1 81.94 77 GLU B C 1
ATOM 3530 O O . GLU B 1 77 ? -3.104 22.844 -9.336 1 81.94 77 GLU B O 1
ATOM 3535 N N . GLU B 1 78 ? -1.619 21.281 -9.805 1 85.56 78 GLU B N 1
ATOM 3536 C CA . GLU B 1 78 ? -2.127 20.375 -8.773 1 85.56 78 GLU B CA 1
ATOM 3537 C C . GLU B 1 78 ? -1.371 20.562 -7.465 1 85.56 78 GLU B C 1
ATOM 3539 O O . GLU B 1 78 ? -0.139 20.531 -7.441 1 85.56 78 GLU B O 1
ATOM 3544 N N . MET B 1 79 ? -2.131 20.875 -6.438 1 89.38 79 MET B N 1
ATOM 3545 C CA . MET B 1 79 ? -1.491 20.906 -5.125 1 89.38 79 MET B CA 1
ATOM 3546 C C . MET B 1 79 ? -1.142 19.5 -4.652 1 89.38 79 MET B C 1
ATOM 3548 O O . MET B 1 79 ? -1.994 18.625 -4.652 1 89.38 79 MET B O 1
ATOM 3552 N N . ILE B 1 80 ? 0.111 19.281 -4.203 1 89.69 80 ILE B N 1
ATOM 3553 C CA . ILE B 1 80 ? 0.54 17.922 -3.902 1 89.69 80 ILE B CA 1
ATOM 3554 C C . ILE B 1 80 ? 0.938 17.828 -2.43 1 89.69 80 ILE B C 1
ATOM 3556 O O . ILE B 1 80 ? 1.255 16.734 -1.94 1 89.69 80 ILE B O 1
ATOM 3560 N N . GLY B 1 81 ? 0.918 18.953 -1.782 1 91.31 81 GLY B N 1
ATOM 3561 C CA . GLY B 1 81 ? 1.272 18.875 -0.374 1 91.31 81 GLY B CA 1
ATOM 3562 C C . GLY B 1 81 ? 1.401 20.234 0.285 1 91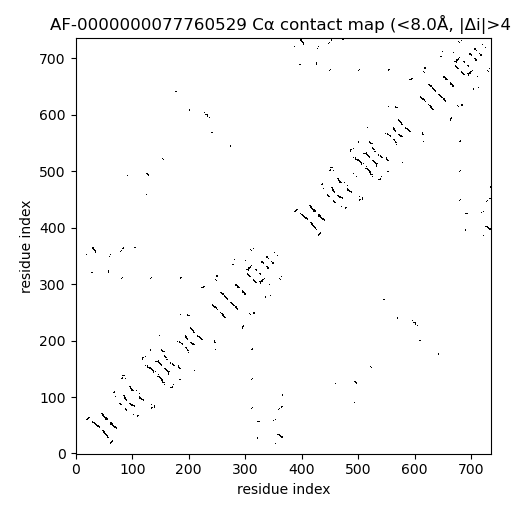.31 81 GLY B C 1
ATOM 3563 O O . GLY B 1 81 ? 1.248 21.266 -0.373 1 91.31 81 GLY B O 1
ATOM 3564 N N . ALA B 1 82 ? 1.631 20.172 1.596 1 91.38 82 ALA B N 1
ATOM 3565 C CA . ALA B 1 82 ? 1.907 21.359 2.406 1 91.38 82 ALA B CA 1
ATOM 3566 C C . ALA B 1 82 ? 2.838 21.031 3.568 1 91.38 82 ALA B C 1
ATOM 3568 O O . ALA B 1 82 ? 2.799 19.906 4.102 1 91.38 82 ALA B O 1
ATOM 3569 N N . SER B 1 83 ? 3.66 21.922 3.834 1 90.31 83 SER B N 1
ATOM 3570 C CA . SER B 1 83 ? 4.594 21.766 4.945 1 90.31 83 SER B CA 1
ATOM 3571 C C . SER B 1 83 ? 5.039 23.125 5.473 1 90.31 83 SER B C 1
ATOM 3573 O O . SER B 1 83 ? 5.352 24.031 4.691 1 90.31 83 SER B O 1
ATOM 3575 N N . HIS B 1 84 ? 4.965 23.375 6.754 1 85.69 84 HIS B N 1
ATOM 3576 C CA . HIS B 1 84 ? 5.461 24.562 7.43 1 85.69 84 HIS B CA 1
ATOM 3577 C C . HIS B 1 84 ? 4.848 25.828 6.836 1 85.69 84 HIS B C 1
ATOM 3579 O O . HIS B 1 84 ? 5.555 26.812 6.602 1 85.69 84 HIS B O 1
ATOM 3585 N N . GLY B 1 85 ? 3.637 25.781 6.477 1 83.38 85 GLY B N 1
ATOM 3586 C CA . GLY B 1 85 ? 2.93 26.969 6.008 1 83.38 85 GLY B CA 1
ATOM 3587 C C . GLY B 1 85 ? 3.051 27.172 4.512 1 83.38 85 GLY B C 1
ATOM 3588 O O . GLY B 1 85 ? 2.484 28.125 3.965 1 83.38 85 GLY B O 1
ATOM 3589 N N . TRP B 1 86 ? 3.738 26.312 3.9 1 91 86 TRP B N 1
ATOM 3590 C CA . TRP B 1 86 ? 3.926 26.406 2.457 1 91 86 TRP B CA 1
ATOM 3591 C C . TRP B 1 86 ? 3.182 25.297 1.73 1 91 86 TRP B C 1
ATOM 3593 O O . TRP B 1 86 ? 3.072 24.172 2.242 1 91 86 TRP B O 1
ATOM 3603 N N . SER B 1 87 ? 2.73 25.656 0.563 1 92.62 87 SER B N 1
ATOM 3604 C CA . SER B 1 87 ? 2.049 24.688 -0.29 1 92.62 87 SER B CA 1
ATOM 3605 C C . SER B 1 87 ? 2.895 24.344 -1.509 1 92.62 87 SER B C 1
ATOM 3607 O O . SER B 1 87 ? 3.645 25.172 -2.014 1 92.62 87 SER B O 1
ATOM 3609 N N . PHE B 1 88 ? 2.705 23.141 -1.927 1 94 88 PHE B N 1
ATOM 3610 C CA . PHE B 1 88 ? 3.486 22.641 -3.047 1 94 88 PHE B CA 1
ATOM 3611 C C . PHE B 1 88 ? 2.582 22.281 -4.223 1 94 88 PHE B C 1
ATOM 3613 O O . PHE B 1 88 ? 1.574 21.594 -4.059 1 94 88 PHE B O 1
ATOM 3620 N N . PHE B 1 89 ? 2.977 22.781 -5.363 1 92.81 89 PHE B N 1
ATOM 3621 C CA . PHE B 1 89 ? 2.213 22.578 -6.59 1 92.81 89 PHE B CA 1
ATOM 3622 C C . PHE B 1 89 ? 3.059 21.875 -7.645 1 92.81 89 PHE B C 1
ATOM 3624 O O . PHE B 1 89 ? 4.25 22.156 -7.781 1 92.81 89 PHE B O 1
ATOM 3631 N N . TYR B 1 90 ? 2.393 20.953 -8.312 1 90.5 90 TYR B N 1
ATOM 3632 C CA . TYR B 1 90 ? 3.084 20.141 -9.312 1 90.5 90 TYR B CA 1
ATOM 3633 C C . TYR B 1 90 ? 2.412 20.266 -10.672 1 90.5 90 TYR B C 1
ATOM 3635 O O . TYR B 1 90 ? 1.214 20.016 -10.805 1 90.5 90 TYR B O 1
ATOM 3643 N N . ASP B 1 91 ? 3.168 20.719 -11.617 1 85.88 91 ASP B N 1
ATOM 3644 C CA . ASP B 1 91 ? 2.738 20.719 -13.016 1 85.88 91 ASP B CA 1
ATOM 3645 C C . ASP B 1 91 ? 3.201 19.453 -13.727 1 85.88 91 ASP B C 1
ATOM 3647 O O . ASP B 1 91 ? 4.379 19.312 -14.055 1 85.88 91 ASP B O 1
ATOM 3651 N N . ARG B 1 92 ? 2.332 18.625 -14.016 1 76.38 92 ARG B N 1
ATOM 3652 C CA . ARG B 1 92 ? 2.666 17.328 -14.594 1 76.38 92 ARG B CA 1
ATOM 3653 C C . ARG B 1 92 ? 3.145 17.469 -16.031 1 76.38 92 ARG B C 1
ATOM 3655 O O . ARG B 1 92 ? 3.881 16.625 -16.547 1 76.38 92 ARG B O 1
ATOM 3662 N N . ARG B 1 93 ? 2.836 18.531 -16.734 1 77.44 93 ARG B N 1
ATOM 3663 C CA . ARG B 1 93 ? 3.201 18.734 -18.141 1 77.44 93 ARG B CA 1
ATOM 3664 C C . ARG B 1 93 ? 4.695 18.984 -18.281 1 77.44 93 ARG B C 1
ATOM 3666 O O . ARG B 1 93 ? 5.348 18.438 -19.172 1 77.44 93 ARG B O 1
ATOM 3673 N N . ASP B 1 94 ? 5.188 19.656 -17.406 1 80.19 94 ASP B N 1
ATOM 3674 C CA . ASP B 1 94 ? 6.609 19.984 -17.5 1 80.19 94 ASP B CA 1
ATOM 3675 C C . ASP B 1 94 ? 7.383 19.453 -16.297 1 80.19 94 ASP B C 1
ATOM 3677 O O . ASP B 1 94 ? 8.586 19.672 -16.188 1 80.19 94 ASP B O 1
ATOM 3681 N N . ARG B 1 95 ? 6.762 18.828 -15.32 1 84.12 95 ARG B N 1
ATOM 3682 C CA . ARG B 1 95 ? 7.336 18.172 -14.148 1 84.12 95 ARG B CA 1
ATOM 3683 C C . ARG B 1 95 ? 8.016 19.188 -13.234 1 84.12 95 ARG B C 1
ATOM 3685 O O . ARG B 1 95 ? 9.07 18.891 -12.656 1 84.12 95 ARG B O 1
ATOM 3692 N N . THR B 1 96 ? 7.445 20.312 -13.18 1 89.75 96 THR B N 1
ATOM 3693 C CA . THR B 1 96 ? 7.984 21.359 -12.32 1 89.75 96 THR B CA 1
ATOM 3694 C C . THR B 1 96 ? 7.191 21.469 -11.023 1 89.75 96 THR B C 1
ATOM 3696 O O . THR B 1 96 ? 5.961 21.375 -11.031 1 89.75 96 THR B O 1
ATOM 3699 N N . VAL B 1 97 ? 7.98 21.625 -9.961 1 93.44 97 VAL B N 1
ATOM 3700 C CA . VAL B 1 97 ? 7.363 21.828 -8.656 1 93.44 97 VAL B CA 1
ATOM 3701 C C . VAL B 1 97 ? 7.527 23.281 -8.219 1 93.44 97 VAL B C 1
ATOM 3703 O O . VAL B 1 97 ? 8.609 23.859 -8.375 1 93.44 97 VAL B O 1
ATOM 3706 N N . ARG B 1 98 ? 6.449 23.828 -7.703 1 95.38 98 ARG B N 1
ATOM 3707 C CA . ARG B 1 98 ? 6.469 25.203 -7.191 1 95.38 98 ARG B CA 1
ATOM 3708 C C . ARG B 1 98 ? 5.992 25.25 -5.742 1 95.38 98 ARG B C 1
ATOM 3710 O O . ARG B 1 98 ? 5.078 24.516 -5.359 1 95.38 98 ARG B O 1
ATOM 3717 N N . VAL B 1 99 ? 6.602 26.141 -5 1 95.12 99 VAL B N 1
ATOM 3718 C CA . VAL B 1 99 ? 6.285 26.359 -3.592 1 95.12 99 VAL B CA 1
ATOM 3719 C C . VAL B 1 99 ? 5.66 27.734 -3.404 1 95.12 99 VAL B C 1
ATOM 3721 O O . VAL B 1 99 ? 6.145 28.719 -3.955 1 95.12 99 VAL B O 1
ATOM 3724 N N . SER B 1 100 ? 4.531 27.781 -2.631 1 94.5 100 SER B N 1
ATOM 3725 C CA . SER B 1 100 ? 3.887 29.078 -2.445 1 94.5 100 SER B CA 1
ATOM 3726 C C . SER B 1 100 ? 3.287 29.203 -1.049 1 94.5 100 SER B C 1
ATOM 3728 O O . SER B 1 100 ? 2.867 28.203 -0.457 1 94.5 100 SER B O 1
ATOM 3730 N N . ASP B 1 101 ? 3.217 30.422 -0.557 1 92.38 101 ASP B N 1
ATOM 3731 C CA . ASP B 1 101 ? 2.594 30.703 0.734 1 92.38 101 ASP B CA 1
ATOM 3732 C C . ASP B 1 101 ? 1.162 31.203 0.556 1 92.38 101 ASP B C 1
ATOM 3734 O O . ASP B 1 101 ? 0.615 31.859 1.442 1 92.38 101 ASP B O 1
ATOM 3738 N N . ILE B 1 102 ? 0.519 30.844 -0.466 1 90.75 102 ILE B N 1
ATOM 3739 C CA . ILE B 1 102 ? -0.781 31.375 -0.864 1 90.75 102 ILE B CA 1
ATOM 3740 C C . ILE B 1 102 ? -1.812 31.094 0.224 1 90.75 102 ILE B C 1
ATOM 3742 O O . ILE B 1 102 ? -2.744 31.875 0.43 1 90.75 102 ILE B O 1
ATOM 3746 N N . PHE B 1 103 ? -1.686 30.047 0.959 1 90.56 103 PHE B N 1
ATOM 3747 C CA . PHE B 1 103 ? -2.678 29.672 1.958 1 90.56 103 PHE B CA 1
ATOM 3748 C C . PHE B 1 103 ? -2.291 30.188 3.334 1 90.56 103 PHE B C 1
ATOM 3750 O O . PHE B 1 103 ? -3.045 30.031 4.297 1 90.56 103 PHE B O 1
ATOM 3757 N N . ASN B 1 104 ? -1.141 30.75 3.395 1 86.38 104 ASN B N 1
ATOM 3758 C CA . ASN B 1 104 ? -0.724 31.359 4.652 1 86.38 104 ASN B CA 1
ATOM 3759 C C . ASN B 1 104 ? -1.501 32.656 4.934 1 86.38 104 ASN B C 1
ATOM 3761 O O . ASN B 1 104 ? -1.407 33.594 4.176 1 86.38 104 ASN B O 1
ATOM 3765 N N . PRO B 1 105 ? -2.211 32.625 5.992 1 83.69 105 PRO B N 1
ATOM 3766 C CA . PRO B 1 105 ? -3.014 33.812 6.297 1 83.69 105 PRO B CA 1
ATOM 3767 C C . PRO B 1 105 ? -2.162 35.062 6.504 1 83.69 105 PRO B C 1
ATOM 3769 O O . PRO B 1 105 ? -2.664 36.188 6.383 1 83.69 105 PRO B O 1
ATOM 3772 N N . LEU B 1 106 ? -0.936 34.844 6.797 1 81.94 106 LEU B N 1
ATOM 3773 C CA . LEU B 1 106 ? -0.063 35.969 7.082 1 81.94 106 LEU B CA 1
ATOM 3774 C C . LEU B 1 106 ? 0.646 36.438 5.816 1 81.94 106 LEU B C 1
ATOM 3776 O O . LEU B 1 106 ? 1.307 37.469 5.824 1 81.94 106 LEU B O 1
ATOM 3780 N N . ALA B 1 107 ? 0.508 35.719 4.84 1 82.06 107 ALA B N 1
ATOM 3781 C CA . ALA B 1 107 ? 1.169 36.062 3.59 1 82.06 107 ALA B CA 1
ATOM 3782 C C . ALA B 1 107 ? 0.495 37.281 2.949 1 82.06 107 ALA B C 1
ATOM 3784 O O . ALA B 1 107 ? -0.671 37.562 3.229 1 82.06 107 ALA B O 1
ATOM 3785 N N . SER B 1 108 ? 1.334 37.875 2.107 1 82.56 108 SER B N 1
ATOM 3786 C CA . SER B 1 108 ? 0.824 39.031 1.376 1 82.56 108 SER B CA 1
ATOM 3787 C C . SER B 1 108 ? -0.421 38.688 0.572 1 82.56 108 SER B C 1
ATOM 3789 O O . SER B 1 108 ? -0.488 37.594 -0.03 1 82.56 108 SER B O 1
ATOM 3791 N N . LYS B 1 109 ? -1.378 39.562 0.593 1 81.75 109 LYS B N 1
ATOM 3792 C CA . LYS B 1 109 ? -2.615 39.375 -0.157 1 81.75 109 LYS B CA 1
ATOM 3793 C C . LYS B 1 109 ? -2.375 39.531 -1.657 1 81.75 109 LYS B C 1
ATOM 3795 O O . LYS B 1 109 ? -2.896 38.719 -2.453 1 81.75 109 LYS B O 1
ATOM 3800 N N . SER B 1 110 ? -1.653 40.438 -2.004 1 84.81 110 SER B N 1
ATOM 3801 C CA . SER B 1 110 ? -1.529 40.844 -3.402 1 84.81 110 SER B CA 1
ATOM 3802 C C . SER B 1 110 ? -0.379 40.094 -4.086 1 84.81 110 SER B C 1
ATOM 3804 O O . SER B 1 110 ? -0.351 40 -5.312 1 84.81 110 SER B O 1
ATOM 3806 N N . ASN B 1 111 ? 0.474 39.688 -3.283 1 85.31 111 ASN B N 1
ATOM 3807 C CA . ASN B 1 111 ? 1.674 39.125 -3.9 1 85.31 111 ASN B CA 1
ATOM 3808 C C . ASN B 1 111 ? 2.156 37.875 -3.162 1 85.31 111 ASN B C 1
ATOM 3810 O O . ASN B 1 111 ? 3.248 37.875 -2.59 1 85.31 111 ASN B O 1
ATOM 3814 N N . PRO B 1 112 ? 1.401 36.844 -3.252 1 90.69 112 PRO B N 1
ATOM 3815 C CA . PRO B 1 112 ? 1.938 35.594 -2.691 1 90.69 112 PRO B CA 1
ATOM 3816 C C . PRO B 1 112 ? 3.26 35.188 -3.334 1 90.69 112 PRO B C 1
ATOM 3818 O O . PRO B 1 112 ? 3.457 35.406 -4.535 1 90.69 112 PRO B O 1
ATOM 3821 N N . THR B 1 113 ? 4.133 34.656 -2.537 1 92.62 113 THR B N 1
ATOM 3822 C CA . THR B 1 113 ? 5.449 34.25 -3 1 92.62 113 THR B CA 1
ATOM 3823 C C . THR B 1 113 ? 5.359 32.938 -3.771 1 92.62 113 THR B C 1
ATOM 3825 O O . THR B 1 113 ? 4.617 32.031 -3.383 1 92.62 113 THR B O 1
ATOM 3828 N N . VAL B 1 114 ? 6.121 32.844 -4.887 1 93.75 114 VAL B N 1
ATOM 3829 C CA . VAL B 1 114 ? 6.234 31.609 -5.645 1 93.75 114 VAL B CA 1
ATOM 3830 C C . VAL B 1 114 ? 7.707 31.281 -5.891 1 93.75 114 VAL B C 1
ATOM 3832 O O . VAL B 1 114 ? 8.461 32.125 -6.398 1 93.75 114 VAL B O 1
ATOM 3835 N N . ILE B 1 115 ? 8.109 30.156 -5.441 1 94.38 115 ILE B N 1
ATOM 3836 C CA . ILE B 1 115 ? 9.453 29.641 -5.68 1 94.38 115 ILE B CA 1
ATOM 3837 C C . ILE B 1 115 ? 9.383 28.453 -6.645 1 94.38 115 ILE B C 1
ATOM 3839 O O . ILE B 1 115 ? 8.688 27.469 -6.383 1 94.38 115 ILE B O 1
ATOM 3843 N N . THR B 1 116 ? 10.102 28.516 -7.719 1 94.25 116 THR B N 1
ATOM 3844 C CA . THR B 1 116 ? 10.117 27.438 -8.695 1 94.25 116 THR B CA 1
ATOM 3845 C C . THR B 1 116 ? 11.328 26.531 -8.477 1 94.25 116 THR B C 1
ATOM 3847 O O . THR B 1 116 ? 12.461 27 -8.438 1 94.25 116 THR B O 1
ATOM 3850 N N . LEU B 1 117 ? 11.039 25.297 -8.32 1 94.44 117 LEU B N 1
ATOM 3851 C CA . LEU B 1 117 ? 12.102 24.312 -8.172 1 94.44 117 LEU B CA 1
ATOM 3852 C C . LEU B 1 117 ? 12.484 23.719 -9.523 1 94.44 117 LEU B C 1
ATOM 3854 O O . LEU B 1 117 ? 11.781 23.906 -10.516 1 94.44 117 LEU B O 1
ATOM 3858 N N . PRO B 1 118 ? 13.68 23.031 -9.539 1 92.69 118 PRO B N 1
ATOM 3859 C CA . PRO B 1 118 ? 14.062 22.406 -10.797 1 92.69 118 PRO B CA 1
ATOM 3860 C C . PRO B 1 118 ? 13.062 21.344 -11.258 1 92.69 118 PRO B C 1
ATOM 3862 O O . PRO B 1 118 ? 12.273 20.844 -10.453 1 92.69 118 PRO B O 1
ATOM 3865 N N . ARG B 1 119 ? 13.164 21.094 -12.516 1 90.12 119 ARG B N 1
ATOM 3866 C CA . ARG B 1 119 ? 12.312 20.047 -13.07 1 90.12 119 ARG B CA 1
ATOM 3867 C C . ARG B 1 119 ? 12.656 18.688 -12.461 1 90.12 119 ARG B C 1
ATOM 3869 O O . ARG B 1 119 ? 13.836 18.359 -12.305 1 90.12 119 ARG B O 1
ATOM 3876 N N . LEU B 1 120 ? 11.562 18.047 -12.109 1 85.75 120 LEU B N 1
ATOM 3877 C CA . LEU B 1 120 ? 11.781 16.688 -11.609 1 85.75 120 LEU B CA 1
ATOM 3878 C C . LEU B 1 120 ? 12.328 15.781 -12.703 1 85.75 120 LEU B C 1
ATOM 3880 O O . LEU B 1 120 ? 11.82 15.789 -13.828 1 85.75 120 LEU B O 1
ATOM 3884 N N . THR B 1 121 ? 13.609 15.289 -12.531 1 70.19 121 THR B N 1
ATOM 3885 C CA . THR B 1 121 ? 14.211 14.406 -13.523 1 70.19 121 THR B CA 1
ATOM 3886 C C . THR B 1 121 ? 13.406 13.117 -13.664 1 70.19 121 THR B C 1
ATOM 3888 O O . THR B 1 121 ? 12.617 12.766 -12.781 1 70.19 121 THR B O 1
ATOM 3891 N N . ASP B 1 122 ? 13.719 12.445 -14.797 1 60.25 122 ASP B N 1
ATOM 3892 C CA . ASP B 1 122 ? 13 11.242 -15.18 1 60.25 122 ASP B CA 1
ATOM 3893 C C . ASP B 1 122 ? 13.016 10.203 -14.055 1 60.25 122 ASP B C 1
ATOM 3895 O O . ASP B 1 122 ? 14.086 9.836 -13.562 1 60.25 122 ASP B O 1
ATOM 3899 N N . LEU B 1 123 ? 11.992 10.312 -13.359 1 59.78 123 LEU B N 1
ATOM 3900 C CA . LEU B 1 123 ? 11.789 9.242 -12.391 1 59.78 123 LEU B CA 1
ATOM 3901 C C . LEU B 1 123 ? 12.031 7.875 -13.031 1 59.78 123 LEU B C 1
ATOM 3903 O O . LEU B 1 123 ? 11.812 7.699 -14.227 1 59.78 123 LEU B O 1
ATOM 3907 N N . PRO B 1 124 ? 12.945 7.211 -12.305 1 55.38 124 PRO B N 1
ATOM 3908 C CA . PRO B 1 124 ? 13.102 5.887 -12.906 1 55.38 124 PRO B CA 1
ATOM 3909 C C . PRO B 1 124 ? 11.797 5.355 -13.5 1 55.38 124 PRO B C 1
ATOM 3911 O O . PRO B 1 124 ? 10.711 5.727 -13.039 1 55.38 124 PRO B O 1
ATOM 3914 N N . CYS B 1 125 ? 11.891 4.918 -14.664 1 47.47 125 CYS B N 1
ATOM 3915 C CA . CYS B 1 125 ? 10.797 4.379 -15.461 1 47.47 125 CYS B CA 1
ATOM 3916 C C . CYS B 1 125 ? 9.758 3.703 -14.57 1 47.47 125 CYS B C 1
ATOM 3918 O O . CYS B 1 125 ? 8.57 3.693 -14.898 1 47.47 125 CYS B O 1
ATOM 3920 N N . GLU B 1 126 ? 10.203 3.227 -13.406 1 50 126 GLU B N 1
ATOM 3921 C CA . GLU B 1 126 ? 9.336 2.432 -12.539 1 50 126 GLU B CA 1
ATOM 3922 C C . GLU B 1 126 ? 8.5 3.3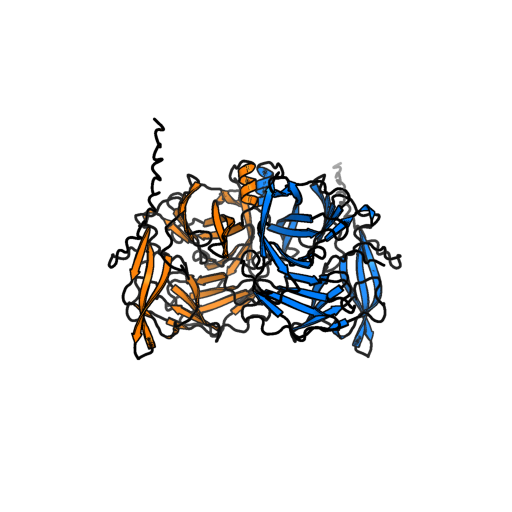24 -11.625 1 50 126 GLU B C 1
ATOM 3924 O O . GLU B 1 126 ? 7.758 2.83 -10.781 1 50 126 GLU B O 1
ATOM 3929 N N . GLN B 1 127 ? 8.656 4.648 -11.898 1 54.12 127 GLN B N 1
ATOM 3930 C CA . GLN B 1 127 ? 8.141 5.414 -10.773 1 54.12 127 GLN B CA 1
ATOM 3931 C C . GLN B 1 127 ? 6.844 6.125 -11.133 1 54.12 127 GLN B C 1
ATOM 3933 O O . GLN B 1 127 ? 6.684 6.598 -12.266 1 54.12 127 GLN B O 1
ATOM 3938 N N . ILE B 1 128 ? 5.711 5.859 -10.289 1 53.59 128 ILE B N 1
ATOM 3939 C CA . ILE B 1 128 ? 4.41 6.523 -10.305 1 53.59 128 ILE B CA 1
ATOM 3940 C C . ILE B 1 128 ? 4.574 7.98 -9.875 1 53.59 128 ILE B C 1
ATOM 3942 O O . ILE B 1 128 ? 5.246 8.273 -8.891 1 53.59 128 ILE B O 1
ATOM 3946 N N . GLU B 1 129 ? 4.199 8.844 -10.758 1 66.12 129 GLU B N 1
ATOM 3947 C CA . GLU B 1 129 ? 4.258 10.25 -10.367 1 66.12 129 GLU B CA 1
ATOM 3948 C C . GLU B 1 129 ? 3.141 10.594 -9.383 1 66.12 129 GLU B C 1
ATOM 3950 O O . GLU B 1 129 ? 2.564 11.68 -9.445 1 66.12 129 GLU B O 1
ATOM 3955 N N . GLN B 1 130 ? 2.682 9.625 -8.648 1 76.81 130 GLN B N 1
ATOM 3956 C CA . GLN B 1 130 ? 1.757 9.906 -7.559 1 76.81 130 GLN B CA 1
ATOM 3957 C C . GLN B 1 130 ? 2.51 10.258 -6.277 1 76.81 130 GLN B C 1
ATOM 3959 O O . GLN B 1 130 ? 3.365 9.492 -5.824 1 76.81 130 GLN B O 1
ATOM 3964 N N . VAL B 1 131 ? 2.109 11.375 -5.805 1 85.81 131 VAL B N 1
ATOM 3965 C CA . VAL B 1 131 ? 2.807 11.883 -4.625 1 85.81 131 VAL B CA 1
ATOM 3966 C C . VAL B 1 131 ? 2.098 11.398 -3.361 1 85.81 131 VAL B C 1
ATOM 3968 O O . VAL B 1 131 ? 0.873 11.492 -3.258 1 85.81 131 VAL B O 1
ATOM 3971 N N . CYS B 1 132 ? 2.9 10.852 -2.508 1 88.56 132 CYS B N 1
ATOM 3972 C CA . CYS B 1 132 ? 2.373 10.539 -1.184 1 88.56 132 CYS B CA 1
ATOM 3973 C C . CYS B 1 132 ? 2.279 11.797 -0.328 1 88.56 132 CYS B C 1
ATOM 3975 O O . CYS B 1 132 ? 1.202 12.148 0.159 1 88.56 132 CYS B O 1
ATOM 3977 N N . ASN B 1 133 ? 3.404 12.391 -0.191 1 92.56 133 ASN B N 1
ATOM 3978 C CA . ASN B 1 133 ? 3.379 13.664 0.52 1 92.56 133 ASN B CA 1
ATOM 3979 C C . ASN B 1 133 ? 4.684 14.438 0.337 1 92.56 133 ASN B C 1
ATOM 3981 O O . ASN B 1 133 ? 5.566 14 -0.405 1 92.56 133 ASN B O 1
ATOM 3985 N N . VAL B 1 134 ? 4.691 15.609 0.995 1 94.19 134 VAL B N 1
ATOM 3986 C CA . VAL B 1 134 ? 5.844 16.5 0.919 1 94.19 134 VAL B CA 1
ATOM 3987 C C . VAL B 1 134 ? 6.238 16.953 2.322 1 94.19 134 VAL B C 1
ATOM 3989 O O . VAL B 1 134 ? 5.375 17.188 3.172 1 94.19 134 VAL B O 1
ATOM 3992 N N . ALA B 1 135 ? 7.547 17.031 2.512 1 94.38 135 ALA B N 1
ATOM 3993 C CA . ALA B 1 135 ? 8.078 17.578 3.758 1 94.38 135 ALA B CA 1
ATOM 3994 C C . ALA B 1 135 ? 9.18 18.594 3.484 1 94.38 135 ALA B C 1
ATOM 3996 O O . ALA B 1 135 ? 9.93 18.469 2.514 1 94.38 135 ALA B O 1
ATOM 3997 N N . MET B 1 136 ? 9.211 19.562 4.336 1 93.44 136 MET B N 1
ATOM 3998 C CA . MET B 1 136 ? 10.242 20.578 4.242 1 93.44 136 MET B CA 1
ATOM 3999 C C . MET B 1 136 ? 11 20.719 5.562 1 93.44 136 MET B C 1
ATOM 4001 O O . MET B 1 136 ? 10.398 20.609 6.637 1 93.44 136 MET B O 1
ATOM 4005 N N . SER B 1 137 ? 12.289 21.094 5.496 1 91.56 137 SER B N 1
ATOM 4006 C CA . SER B 1 137 ? 13.133 21.094 6.688 1 91.56 137 SER B CA 1
ATOM 4007 C C . SER B 1 137 ? 13.078 22.438 7.406 1 91.56 137 SER B C 1
ATOM 4009 O O . SER B 1 137 ? 13.57 22.562 8.531 1 91.56 137 SER B O 1
ATOM 4011 N N . SER B 1 138 ? 12.523 23.391 6.699 1 88 138 SER B N 1
ATOM 4012 C CA . SER B 1 138 ? 12.477 24.719 7.293 1 88 138 SER B CA 1
ATOM 4013 C C . SER B 1 138 ? 11.234 25.484 6.84 1 88 138 SER B C 1
ATOM 4015 O O . SER B 1 138 ? 10.703 25.219 5.762 1 88 138 SER B O 1
ATOM 4017 N N . SER B 1 139 ? 10.812 26.422 7.719 1 84.06 139 SER B N 1
ATOM 4018 C CA . SER B 1 139 ? 9.68 27.266 7.363 1 84.06 139 SER B CA 1
ATOM 4019 C C . SER B 1 139 ? 10.133 28.484 6.578 1 84.06 139 SER B C 1
ATOM 4021 O O . SER B 1 139 ? 9.32 29.328 6.203 1 84.06 139 SER B O 1
ATOM 4023 N N . SER B 1 140 ? 11.43 28.547 6.355 1 86.25 140 SER B N 1
ATOM 4024 C CA . SER B 1 140 ? 11.977 29.703 5.648 1 86.25 140 SER B CA 1
ATOM 4025 C C . SER B 1 140 ? 12.758 29.266 4.414 1 86.25 140 SER B C 1
ATOM 4027 O O . SER B 1 140 ? 13.992 29.344 4.391 1 86.25 140 SER B O 1
ATOM 4029 N N . PRO B 1 141 ? 12.031 29 3.416 1 87.94 141 PRO B N 1
ATOM 4030 C CA . PRO B 1 141 ? 12.711 28.469 2.229 1 87.94 141 PRO B CA 1
ATOM 4031 C C . PRO B 1 141 ? 13.641 29.5 1.581 1 87.94 141 PRO B C 1
ATOM 4033 O O . PRO B 1 141 ? 14.555 29.125 0.838 1 87.94 141 PRO B O 1
ATOM 4036 N N . LEU B 1 142 ? 13.461 30.75 1.773 1 84.88 142 LEU B N 1
ATOM 4037 C CA . LEU B 1 142 ? 14.297 31.781 1.177 1 84.88 142 LEU B CA 1
ATOM 4038 C C . LEU B 1 142 ? 15.273 32.344 2.203 1 84.88 142 LEU B C 1
ATOM 4040 O O . LEU B 1 142 ? 15.992 33.312 1.917 1 84.88 142 LEU B O 1
ATOM 4044 N N . GLY B 1 143 ? 15.242 31.719 3.316 1 81.69 143 GLY B N 1
ATOM 4045 C CA . GLY B 1 143 ? 16.109 32.219 4.371 1 81.69 143 GLY B CA 1
ATOM 4046 C C . GLY B 1 143 ? 17.547 31.797 4.223 1 81.69 143 GLY B C 1
ATOM 4047 O O . GLY B 1 143 ? 17.938 31.25 3.184 1 81.69 143 GLY B O 1
ATOM 4048 N N . GLU B 1 144 ? 18.281 32.125 5.23 1 75.44 144 GLU B N 1
ATOM 4049 C CA . GLU B 1 144 ? 19.719 31.875 5.246 1 75.44 144 GLU B CA 1
ATOM 4050 C C . GLU B 1 144 ? 20.016 30.391 5.492 1 75.44 144 GLU B C 1
ATOM 4052 O O . GLU B 1 144 ? 21.031 29.875 5.043 1 75.44 144 GLU B O 1
ATOM 4057 N N . GLN B 1 145 ? 19.109 29.812 6.176 1 75.75 145 GLN B N 1
ATOM 4058 C CA . GLN B 1 145 ? 19.328 28.406 6.496 1 75.75 145 GLN B CA 1
ATOM 4059 C C . GLN B 1 145 ? 18.922 27.516 5.32 1 75.75 145 GLN B C 1
ATOM 4061 O O . GLN B 1 145 ? 18 27.844 4.57 1 75.75 145 GLN B O 1
ATOM 4066 N N . ASP B 1 146 ? 19.719 26.484 5.242 1 81.5 146 ASP B N 1
ATOM 4067 C CA . ASP B 1 146 ? 19.391 25.5 4.203 1 81.5 146 ASP B CA 1
ATOM 4068 C C . ASP B 1 146 ? 18.016 24.906 4.418 1 81.5 146 ASP B C 1
ATOM 4070 O O . ASP B 1 146 ? 17.609 24.641 5.555 1 81.5 146 ASP B O 1
ATOM 4074 N N . CYS B 1 147 ? 17.266 24.938 3.361 1 91.38 147 CYS B N 1
ATOM 4075 C CA . CYS B 1 147 ? 15.945 24.312 3.355 1 91.38 147 CYS B CA 1
ATOM 4076 C C . CYS B 1 147 ? 15.867 23.188 2.33 1 91.38 147 CYS B C 1
ATOM 4078 O O . CYS B 1 147 ? 16.141 23.406 1.146 1 91.38 147 CYS B O 1
ATOM 4080 N N . VAL B 1 148 ? 15.617 22.047 2.838 1 92.88 148 VAL B N 1
ATOM 4081 C CA . VAL B 1 148 ? 15.492 20.891 1.955 1 92.88 148 VAL B CA 1
ATOM 4082 C C . VAL B 1 148 ? 14.023 20.516 1.798 1 92.88 148 VAL B C 1
ATOM 4084 O O . VAL B 1 148 ? 13.281 20.438 2.785 1 92.88 148 VAL B O 1
ATOM 4087 N N . VAL B 1 149 ? 13.617 20.328 0.558 1 94.5 149 VAL B N 1
ATOM 4088 C CA . VAL B 1 149 ? 12.297 19.812 0.229 1 94.5 149 VAL B CA 1
ATOM 4089 C C . VAL B 1 149 ? 12.406 18.328 -0.124 1 94.5 149 VAL B C 1
ATOM 4091 O O . VAL B 1 149 ? 13.266 17.938 -0.914 1 94.5 149 VAL B O 1
ATOM 4094 N N . ALA B 1 150 ? 11.555 17.547 0.499 1 94.62 150 ALA B N 1
ATOM 4095 C CA . ALA B 1 150 ? 11.477 16.125 0.202 1 94.62 150 ALA B CA 1
ATOM 4096 C C . ALA B 1 150 ? 10.102 15.758 -0.339 1 94.62 150 ALA B C 1
ATOM 4098 O O . ALA B 1 150 ? 9.078 16.109 0.257 1 94.62 150 ALA B O 1
ATOM 4099 N N . ILE B 1 151 ? 10.055 15.078 -1.443 1 93.12 151 ILE B N 1
ATOM 4100 C CA . ILE B 1 151 ? 8.82 14.539 -2 1 93.12 151 ILE B CA 1
ATOM 4101 C C . ILE B 1 151 ? 8.867 13.016 -1.987 1 93.12 151 ILE B C 1
ATOM 4103 O O . ILE B 1 151 ? 9.766 12.414 -2.576 1 93.12 151 ILE B O 1
ATOM 4107 N N . LYS B 1 152 ? 7.965 12.445 -1.313 1 91.94 152 LYS B N 1
ATOM 4108 C CA . LYS B 1 152 ? 7.797 11 -1.343 1 91.94 152 LYS B CA 1
ATOM 4109 C C . LYS B 1 152 ? 6.738 10.586 -2.361 1 91.94 152 LYS B C 1
ATOM 4111 O O . LYS B 1 152 ? 5.566 10.953 -2.229 1 91.94 152 LYS B O 1
ATOM 4116 N N . PHE B 1 153 ? 7.152 9.844 -3.309 1 85.25 153 PHE B N 1
ATOM 4117 C CA . PHE B 1 153 ? 6.238 9.32 -4.316 1 85.25 153 PHE B CA 1
ATOM 4118 C C . PHE B 1 153 ? 5.742 7.93 -3.926 1 85.25 153 PHE B C 1
ATOM 4120 O O . PHE B 1 153 ? 6.34 7.27 -3.076 1 85.25 153 PHE B O 1
ATOM 4127 N N . SER B 1 154 ? 4.605 7.645 -4.496 1 81.69 154 SER B N 1
ATOM 4128 C CA . SER B 1 154 ? 4.191 6.25 -4.363 1 81.69 154 SER B CA 1
ATOM 4129 C C . SER B 1 154 ? 5.277 5.301 -4.855 1 81.69 154 SER B C 1
ATOM 4131 O O . SER B 1 154 ? 5.984 5.605 -5.82 1 81.69 154 SER B O 1
ATOM 4133 N N . GLY B 1 155 ? 5.453 4.211 -4.164 1 78.44 155 GLY B N 1
ATOM 4134 C CA . GLY B 1 155 ? 6.559 3.312 -4.453 1 78.44 155 GLY B CA 1
ATOM 4135 C C . GLY B 1 155 ? 7.801 3.609 -3.633 1 78.44 155 GLY B C 1
ATOM 4136 O O . GLY B 1 155 ? 7.703 3.957 -2.453 1 78.44 155 GLY B O 1
ATOM 4137 N N . ARG B 1 156 ? 8.969 3.531 -4.258 1 80.06 156 ARG B N 1
ATOM 4138 C CA . ARG B 1 156 ? 10.211 3.58 -3.484 1 80.06 156 ARG B CA 1
ATOM 4139 C C . ARG B 1 156 ? 10.914 4.922 -3.666 1 80.06 156 ARG B C 1
ATOM 4141 O O . ARG B 1 156 ? 11.945 5.176 -3.043 1 80.06 156 ARG B O 1
ATOM 4148 N N . GLN B 1 157 ? 10.422 5.812 -4.359 1 83.81 157 GLN B N 1
ATOM 4149 C CA . GLN B 1 157 ? 11.148 7.012 -4.758 1 83.81 157 GLN B CA 1
ATOM 4150 C C . GLN B 1 157 ? 10.992 8.117 -3.723 1 83.81 157 GLN B C 1
ATOM 4152 O O . GLN B 1 157 ? 9.867 8.461 -3.338 1 83.81 157 GLN B O 1
ATOM 4157 N N . LEU B 1 158 ? 12.094 8.609 -3.342 1 89.56 158 LEU B N 1
ATOM 4158 C CA . LEU B 1 158 ? 12.227 9.82 -2.539 1 89.56 158 LEU B CA 1
ATOM 4159 C C . LEU B 1 158 ? 13.102 10.852 -3.242 1 89.56 158 LEU B C 1
ATOM 4161 O O . LEU B 1 158 ? 14.242 10.547 -3.615 1 89.56 158 LEU B O 1
ATOM 4165 N N . SER B 1 159 ? 12.57 12.023 -3.461 1 90.56 159 SER B N 1
ATOM 4166 C CA . SER B 1 159 ? 13.328 13.062 -4.141 1 90.56 159 SER B CA 1
ATOM 4167 C C . SER B 1 159 ? 13.586 14.25 -3.221 1 90.56 159 SER B C 1
ATOM 4169 O O . SER B 1 159 ? 12.68 14.711 -2.523 1 90.56 159 SER B O 1
ATOM 4171 N N . LEU B 1 160 ? 14.805 14.758 -3.246 1 92.44 160 LEU B N 1
ATOM 4172 C CA . LEU B 1 160 ? 15.203 15.867 -2.391 1 92.44 160 LEU B CA 1
ATOM 4173 C C . LEU B 1 160 ? 15.711 17.047 -3.227 1 92.44 160 LEU B C 1
ATOM 4175 O O . LEU B 1 160 ? 16.328 16.844 -4.273 1 92.44 160 LEU B O 1
ATOM 4179 N N . CYS B 1 161 ? 15.453 18.172 -2.707 1 92.81 161 CYS B N 1
ATOM 4180 C CA . CYS B 1 161 ? 15.938 19.391 -3.346 1 92.81 161 CYS B CA 1
ATOM 4181 C C . CYS B 1 161 ? 16.188 20.484 -2.314 1 92.81 161 CYS B C 1
ATOM 4183 O O . CYS B 1 161 ? 15.336 20.766 -1.479 1 92.81 161 CYS B O 1
ATOM 4185 N N . LYS B 1 162 ? 17.359 21.047 -2.453 1 91.25 162 LYS B N 1
ATOM 4186 C CA . LYS B 1 162 ? 17.719 22.156 -1.552 1 91.25 162 LYS B CA 1
ATOM 4187 C C . LYS B 1 162 ? 17.281 23.5 -2.129 1 91.25 162 LYS B C 1
ATOM 4189 O O . LYS B 1 162 ? 17.453 23.75 -3.322 1 91.25 162 LYS B O 1
ATOM 4194 N N . LEU B 1 163 ? 16.719 24.281 -1.185 1 90.75 163 LEU B N 1
ATOM 4195 C CA . LEU B 1 163 ? 16.344 25.672 -1.5 1 90.75 163 LEU B CA 1
ATOM 4196 C C . LEU B 1 163 ? 17.328 26.641 -0.859 1 90.75 163 LEU B C 1
ATOM 4198 O O . LEU B 1 163 ? 18.203 26.25 -0.089 1 90.75 163 LEU B O 1
ATOM 4202 N N . GLY B 1 164 ? 17.188 27.922 -1.21 1 79.88 164 GLY B N 1
ATOM 4203 C CA . GLY B 1 164 ? 18 28.953 -0.594 1 79.88 164 GLY B CA 1
ATOM 4204 C C . GLY B 1 164 ? 19.172 29.391 -1.455 1 79.88 164 GLY B C 1
ATOM 4205 O O . GLY B 1 164 ? 19.094 29.344 -2.686 1 79.88 164 GLY B O 1
ATOM 4206 N N . ARG B 1 165 ? 20.234 29.844 -0.703 1 77.19 165 ARG B N 1
ATOM 4207 C CA . ARG B 1 165 ? 21.391 30.438 -1.375 1 77.19 165 ARG B CA 1
ATOM 4208 C C . ARG B 1 165 ? 22.156 29.375 -2.168 1 77.19 165 ARG B C 1
ATOM 4210 O O . ARG B 1 165 ? 22.562 29.625 -3.305 1 77.19 165 ARG B O 1
ATOM 4217 N N . ASP B 1 166 ? 22.312 28.188 -1.595 1 81.81 166 ASP B N 1
ATOM 4218 C CA . ASP B 1 166 ? 23 27.078 -2.256 1 81.81 166 ASP B CA 1
ATOM 4219 C C . ASP B 1 166 ? 22 26.047 -2.789 1 81.81 166 ASP B C 1
ATOM 4221 O O . ASP B 1 166 ? 22.141 24.859 -2.523 1 81.81 166 ASP B O 1
ATOM 4225 N N . ARG B 1 167 ? 21.094 26.609 -3.586 1 87.44 167 ARG B N 1
ATOM 4226 C CA . ARG B 1 167 ? 20 25.766 -4.066 1 87.44 167 ARG B CA 1
ATOM 4227 C C . ARG B 1 167 ? 20.516 24.734 -5.07 1 87.44 167 ARG B C 1
ATOM 4229 O O . ARG B 1 167 ? 21.469 25 -5.816 1 87.44 167 ARG B O 1
ATOM 4236 N N . ASP B 1 168 ? 19.906 23.641 -5.078 1 89.5 168 ASP B N 1
ATOM 4237 C CA . ASP B 1 168 ? 20.219 22.578 -6.039 1 89.5 168 ASP B CA 1
ATOM 4238 C C . ASP B 1 168 ? 19.672 22.922 -7.422 1 89.5 168 ASP B C 1
ATOM 4240 O O . ASP B 1 168 ? 18.609 23.516 -7.543 1 89.5 168 ASP B O 1
ATOM 4244 N N . LEU B 1 169 ? 20.391 22.453 -8.359 1 90.75 169 LEU B N 1
ATOM 4245 C CA . LEU B 1 169 ? 19.938 22.641 -9.734 1 90.75 169 LEU B CA 1
ATOM 4246 C C . LEU B 1 169 ? 19.156 21.438 -10.227 1 90.75 169 LEU B C 1
ATOM 4248 O O . LEU B 1 169 ? 18.484 21.5 -11.25 1 90.75 169 LEU B O 1
ATOM 4252 N N . GLU B 1 170 ? 19.344 20.391 -9.477 1 90.25 170 GLU B N 1
ATOM 4253 C CA . GLU B 1 170 ? 18.609 19.172 -9.797 1 90.25 170 GLU B CA 1
ATOM 4254 C C . GLU B 1 170 ? 18.172 18.438 -8.531 1 90.25 170 GLU B C 1
ATOM 4256 O O . GLU B 1 170 ? 18.734 18.656 -7.457 1 90.25 170 GLU B O 1
ATOM 4261 N N . TRP B 1 171 ? 17.203 17.625 -8.734 1 90.5 171 TRP B N 1
ATOM 4262 C CA . TRP B 1 171 ? 16.734 16.812 -7.609 1 90.5 171 TRP B CA 1
ATOM 4263 C C . TRP B 1 171 ? 17.672 15.648 -7.355 1 90.5 171 TRP B C 1
ATOM 4265 O O . TRP B 1 171 ? 18.219 15.07 -8.297 1 90.5 171 TRP B O 1
ATOM 4275 N N . THR B 1 172 ? 17.859 15.367 -6.133 1 88.12 172 THR B N 1
ATOM 4276 C CA . THR B 1 172 ? 18.5 14.109 -5.746 1 88.12 172 THR B CA 1
ATOM 4277 C C . THR B 1 172 ? 17.453 13.016 -5.562 1 88.12 172 THR B C 1
ATOM 4279 O O . THR B 1 172 ? 16.594 13.109 -4.684 1 88.12 172 THR B O 1
ATOM 4282 N N . ASN B 1 173 ? 17.547 12 -6.371 1 86.12 173 ASN B N 1
ATOM 4283 C CA . ASN B 1 173 ? 16.609 10.898 -6.297 1 86.12 173 ASN B CA 1
ATOM 4284 C C . ASN B 1 173 ? 17.172 9.719 -5.516 1 86.12 173 ASN B C 1
ATOM 4286 O O . ASN B 1 173 ? 18.266 9.242 -5.805 1 86.12 173 ASN B O 1
ATOM 4290 N N . ILE B 1 174 ? 16.375 9.305 -4.527 1 84.88 174 ILE B N 1
ATOM 4291 C CA . ILE B 1 174 ? 16.75 8.188 -3.672 1 84.88 174 ILE B CA 1
ATOM 4292 C C . ILE B 1 174 ? 15.742 7.055 -3.822 1 84.88 174 ILE B C 1
ATOM 4294 O O . ILE B 1 174 ? 14.531 7.293 -3.816 1 84.88 174 ILE B O 1
ATOM 4298 N N . LEU B 1 175 ? 16.234 5.855 -3.984 1 80.5 175 LEU B N 1
ATOM 4299 C CA . LEU B 1 175 ? 15.375 4.68 -3.934 1 80.5 175 LEU B CA 1
ATOM 4300 C C . LEU B 1 175 ? 15.422 4.027 -2.555 1 80.5 175 LEU B C 1
ATOM 4302 O O . LEU B 1 175 ? 16.484 3.594 -2.107 1 80.5 175 LEU B O 1
ATOM 4306 N N . THR B 1 176 ? 14.328 4.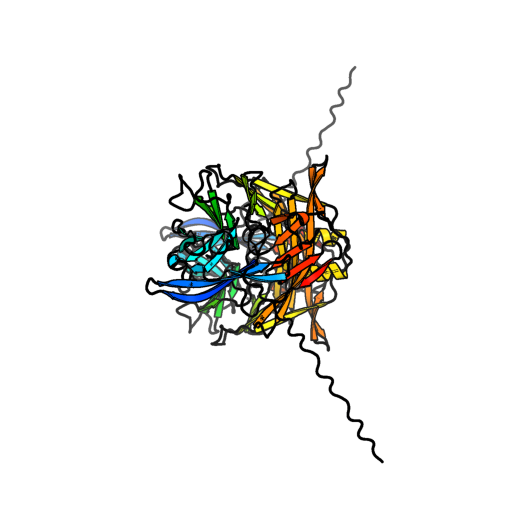047 -1.942 1 80 176 THR B N 1
ATOM 4307 C CA . THR B 1 176 ? 14.273 3.461 -0.607 1 80 176 THR B CA 1
ATOM 4308 C C . THR B 1 176 ? 14.531 1.958 -0.663 1 80 176 THR B C 1
ATOM 4310 O O . THR B 1 176 ? 14.07 1.279 -1.583 1 80 176 THR B O 1
ATOM 4313 N N . THR B 1 177 ? 15.25 1.44 0.244 1 72.44 177 THR B N 1
ATOM 4314 C CA . THR B 1 177 ? 15.711 0.055 0.227 1 72.44 177 THR B CA 1
ATOM 4315 C C . THR B 1 177 ? 14.648 -0.872 0.813 1 72.44 177 THR B C 1
ATOM 4317 O O . THR B 1 177 ? 14.641 -2.072 0.531 1 72.44 177 THR B O 1
ATOM 4320 N N . LEU B 1 178 ? 13.828 -0.33 1.704 1 75.31 178 LEU B N 1
ATOM 4321 C CA . LEU B 1 178 ? 12.844 -1.185 2.357 1 75.31 178 LEU B CA 1
ATOM 4322 C C . LEU B 1 178 ? 11.5 -1.128 1.63 1 75.31 178 LEU B C 1
ATOM 4324 O O . LEU B 1 178 ? 10.875 -0.069 1.559 1 75.31 178 LEU B O 1
ATOM 4328 N N . HIS B 1 179 ? 11.055 -2.242 1.203 1 71.5 179 HIS B N 1
ATOM 4329 C CA . HIS B 1 179 ? 9.797 -2.332 0.463 1 71.5 179 HIS B CA 1
ATOM 4330 C C . HIS B 1 179 ? 8.617 -1.946 1.339 1 71.5 179 HIS B C 1
ATOM 4332 O O . HIS B 1 179 ? 7.605 -1.44 0.839 1 71.5 179 HIS B O 1
ATOM 4338 N N . CYS B 1 180 ? 8.836 -2.098 2.588 1 73.5 180 CYS B N 1
ATOM 4339 C CA . CYS B 1 180 ? 7.719 -1.827 3.488 1 73.5 180 CYS B CA 1
ATOM 4340 C C . CYS B 1 180 ? 7.496 -0.327 3.646 1 73.5 180 CYS B C 1
ATOM 4342 O O . CYS B 1 180 ? 6.492 0.1 4.215 1 73.5 180 CYS B O 1
ATOM 4344 N N . CYS B 1 181 ? 8.352 0.425 2.998 1 79.75 181 CYS B N 1
ATOM 4345 C CA . CYS B 1 181 ? 8.195 1.872 3.08 1 79.75 181 CYS B CA 1
ATOM 4346 C C . CYS B 1 181 ? 7.746 2.449 1.744 1 79.75 181 CYS B C 1
ATOM 4348 O O . CYS B 1 181 ? 7.785 3.664 1.543 1 79.75 181 CYS B O 1
ATOM 4350 N N . GLU B 1 182 ? 7.348 1.711 0.848 1 77.38 182 GLU B N 1
ATOM 4351 C CA . GLU B 1 182 ? 7.016 2.148 -0.505 1 77.38 182 GLU B CA 1
ATOM 4352 C C . GLU B 1 182 ? 5.895 3.184 -0.492 1 77.38 182 GLU B C 1
ATOM 4354 O O . GLU B 1 182 ? 5.898 4.121 -1.292 1 77.38 182 GLU B O 1
ATOM 4359 N N . ASN B 1 183 ? 4.992 3.186 0.335 1 79.44 183 ASN B N 1
ATOM 4360 C CA . ASN B 1 183 ? 3.895 4.148 0.36 1 79.44 183 ASN B CA 1
ATOM 4361 C C . ASN B 1 183 ? 3.783 4.836 1.718 1 79.44 183 ASN B C 1
ATOM 4363 O O . ASN B 1 183 ? 2.684 5.164 2.164 1 79.44 183 ASN B O 1
ATOM 4367 N N . SER B 1 184 ? 4.957 5.051 2.176 1 89.19 184 SER B N 1
ATOM 4368 C CA . SER B 1 184 ? 5.012 5.738 3.463 1 89.19 184 SER B CA 1
ATOM 4369 C C . SER B 1 184 ? 5.035 7.25 3.283 1 89.19 184 SER B C 1
ATOM 4371 O O . SER B 1 184 ? 5.375 7.75 2.207 1 89.19 184 SER B O 1
ATOM 4373 N N . TYR B 1 185 ? 4.645 7.902 4.336 1 92 185 TYR B N 1
ATOM 4374 C CA . TYR B 1 185 ? 4.773 9.352 4.367 1 92 185 TYR B CA 1
ATOM 4375 C C . TYR B 1 185 ? 6.145 9.773 4.887 1 92 185 TYR B C 1
ATOM 4377 O O . TYR B 1 185 ? 6.676 9.164 5.82 1 92 185 TYR B O 1
ATOM 4385 N N . VAL B 1 186 ? 6.676 10.781 4.281 1 94.75 186 VAL B N 1
ATOM 4386 C CA . VAL B 1 186 ? 7.945 11.32 4.758 1 94.75 186 VAL B CA 1
ATOM 4387 C C . VAL B 1 186 ? 7.691 12.398 5.805 1 94.75 186 VAL B C 1
ATOM 4389 O O . VAL B 1 186 ? 6.758 13.195 5.672 1 94.75 186 VAL B O 1
ATOM 4392 N N . MET B 1 187 ? 8.508 12.367 6.84 1 94.38 187 MET B N 1
ATOM 4393 C CA . MET B 1 187 ? 8.469 13.359 7.91 1 94.38 187 MET B CA 1
ATOM 4394 C C . MET B 1 187 ? 9.859 13.906 8.203 1 94.38 187 MET B C 1
ATOM 4396 O O . MET B 1 187 ? 10.844 13.164 8.188 1 94.38 187 MET B O 1
ATOM 4400 N N . TYR B 1 188 ? 9.922 15.172 8.484 1 92.88 188 TYR B N 1
ATOM 4401 C CA . TYR B 1 188 ? 11.18 15.781 8.906 1 92.88 188 TYR B CA 1
ATOM 4402 C C . TYR B 1 188 ? 11.172 16.062 10.398 1 92.88 188 TYR B C 1
ATOM 4404 O O . TYR B 1 188 ? 10.195 16.594 10.93 1 92.88 188 TYR B O 1
ATOM 4412 N N . SER B 1 189 ? 12.273 15.68 10.961 1 91.62 189 SER B N 1
ATOM 4413 C CA . SER B 1 189 ? 12.508 16.047 12.359 1 91.62 189 SER B CA 1
ATOM 4414 C C . SER B 1 189 ? 13.555 17.156 12.477 1 91.62 189 SER B C 1
ATOM 4416 O O . SER B 1 189 ? 14.727 16.922 12.18 1 91.62 189 SER B O 1
ATOM 4418 N N . LYS B 1 190 ? 13.102 18.203 12.969 1 86.25 190 LYS B N 1
ATOM 4419 C CA . LYS B 1 190 ? 14.047 19.297 13.18 1 86.25 190 LYS B CA 1
ATOM 4420 C C . LYS B 1 190 ? 15.047 18.953 14.281 1 86.25 190 LYS B C 1
ATOM 4422 O O . LYS B 1 190 ? 16.234 19.297 14.188 1 86.25 190 LYS B O 1
ATOM 4427 N N . ARG B 1 191 ? 14.617 18.297 15.25 1 86.25 191 ARG B N 1
ATOM 4428 C CA . ARG B 1 191 ? 15.43 17.938 16.406 1 86.25 191 ARG B CA 1
ATOM 4429 C C . ARG B 1 191 ? 16.609 17.078 15.992 1 86.25 191 ARG B C 1
ATOM 4431 O O . ARG B 1 191 ? 17.734 17.266 16.484 1 86.25 191 ARG B O 1
ATOM 4438 N N . TYR B 1 192 ? 16.359 16.203 15.102 1 88.31 192 TYR B N 1
ATOM 4439 C CA . TYR B 1 192 ? 17.422 15.266 14.734 1 88.31 192 TYR B CA 1
ATOM 4440 C C . TYR B 1 192 ? 17.984 15.578 13.352 1 88.31 192 TYR B C 1
ATOM 4442 O O . TYR B 1 192 ? 18.906 14.922 12.891 1 88.31 192 TYR B O 1
ATOM 4450 N N . GLU B 1 193 ? 17.312 16.562 12.711 1 89.5 193 GLU B N 1
ATOM 4451 C CA . GLU B 1 193 ? 17.719 16.969 11.359 1 89.5 193 GLU B CA 1
ATOM 4452 C C . GLU B 1 193 ? 17.734 15.773 10.406 1 89.5 193 GLU B C 1
ATOM 4454 O O . GLU B 1 193 ? 18.719 15.547 9.703 1 89.5 193 GLU B O 1
ATOM 4459 N N . ARG B 1 194 ? 16.625 15.039 10.469 1 92.62 194 ARG B N 1
ATOM 4460 C CA . ARG B 1 194 ? 16.516 13.828 9.664 1 92.62 194 ARG B CA 1
ATOM 4461 C C . ARG B 1 194 ? 15.125 13.719 9.023 1 92.62 194 ARG B C 1
ATOM 4463 O O . ARG B 1 194 ? 14.141 14.219 9.57 1 92.62 194 ARG B O 1
ATOM 4470 N N . LEU B 1 195 ? 15.148 13.094 7.875 1 94.06 195 LEU B N 1
ATOM 4471 C CA . LEU B 1 195 ? 13.906 12.625 7.277 1 94.06 195 LEU B CA 1
ATOM 4472 C C . LEU B 1 195 ? 13.586 11.203 7.723 1 94.06 195 LEU B C 1
ATOM 4474 O O . LEU B 1 195 ? 14.484 10.359 7.82 1 94.06 195 LEU B O 1
ATOM 4478 N N . TYR B 1 196 ? 12.359 11.008 7.945 1 94.69 196 TYR B N 1
ATOM 4479 C CA . TYR B 1 196 ? 1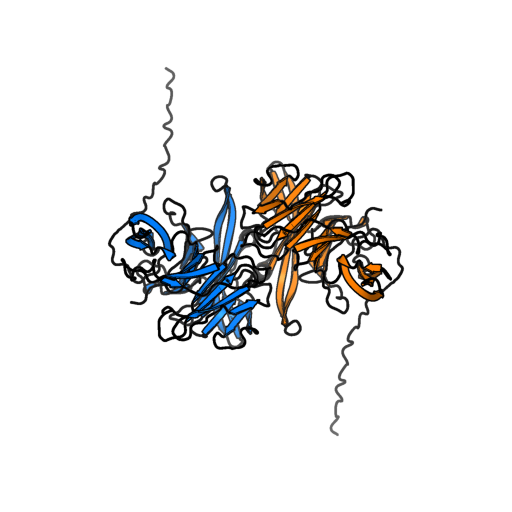1.938 9.688 8.406 1 94.69 196 TYR B CA 1
ATOM 4480 C C . TYR B 1 196 ? 10.867 9.109 7.492 1 94.69 196 TYR B C 1
ATOM 4482 O O . TYR B 1 196 ? 9.992 9.836 7.016 1 94.69 196 TYR B O 1
ATOM 4490 N N . LEU B 1 197 ? 10.93 7.805 7.254 1 94.75 197 LEU B N 1
ATOM 4491 C CA . LEU B 1 197 ? 9.883 7.004 6.629 1 94.75 197 LEU B CA 1
ATOM 4492 C C . LEU B 1 197 ? 9.438 5.879 7.559 1 94.75 197 LEU B C 1
ATOM 4494 O O . LEU B 1 197 ? 10.25 5.059 7.984 1 94.75 197 LEU B O 1
ATOM 4498 N N . LEU B 1 198 ? 8.203 5.934 7.844 1 93.75 198 LEU B N 1
ATOM 4499 C CA . LEU B 1 198 ? 7.633 4.891 8.695 1 93.75 198 LEU B CA 1
ATOM 4500 C C . LEU B 1 198 ? 7.039 3.768 7.848 1 93.75 198 LEU B C 1
ATOM 4502 O O . LEU B 1 198 ? 6.266 4.023 6.918 1 93.75 198 LEU B O 1
ATOM 4506 N N . SER B 1 199 ? 7.402 2.521 8.203 1 90.44 199 SER B N 1
ATOM 4507 C CA . SER B 1 199 ? 6.918 1.37 7.445 1 90.44 199 SER B CA 1
ATOM 4508 C C . SER B 1 199 ? 5.438 1.121 7.707 1 90.44 199 SER B C 1
ATOM 4510 O O . SER B 1 199 ? 4.891 1.581 8.711 1 90.44 199 SER B O 1
ATOM 4512 N N . ARG B 1 200 ? 4.863 0.367 6.77 1 83.5 200 ARG B N 1
ATOM 4513 C CA . ARG B 1 200 ? 3.531 -0.162 7.039 1 83.5 200 ARG B CA 1
ATOM 4514 C C . ARG B 1 200 ? 3.529 -1.037 8.289 1 83.5 200 ARG B C 1
ATOM 4516 O O . ARG B 1 200 ? 4.445 -1.836 8.492 1 83.5 200 ARG B O 1
ATOM 4523 N N . GLY B 1 201 ? 2.568 -0.862 9.148 1 83.62 201 GLY B N 1
ATOM 4524 C CA . GLY B 1 201 ? 2.525 -1.535 10.438 1 83.62 201 GLY B CA 1
ATOM 4525 C C . GLY B 1 201 ? 3.146 -0.723 11.562 1 83.62 201 GLY B C 1
ATOM 4526 O O . GLY B 1 201 ? 2.846 -0.943 12.734 1 83.62 201 GLY B O 1
ATOM 4527 N N . GLY B 1 202 ? 4.133 0.118 11.141 1 89.75 202 GLY B N 1
ATOM 4528 C CA . GLY B 1 202 ? 4.707 1.048 12.094 1 89.75 202 GLY B CA 1
ATOM 4529 C C . GLY B 1 202 ? 5.859 0.456 12.883 1 89.75 202 GLY B C 1
ATOM 4530 O O . GLY B 1 202 ? 6.23 0.977 13.938 1 89.75 202 GLY B O 1
ATOM 4531 N N . ASN B 1 203 ? 6.477 -0.601 12.414 1 90.88 203 ASN B N 1
ATOM 4532 C CA . ASN B 1 203 ? 7.488 -1.294 13.211 1 90.88 203 ASN B CA 1
ATOM 4533 C C . ASN B 1 203 ? 8.898 -0.885 12.797 1 90.88 203 ASN B C 1
ATOM 4535 O O . ASN B 1 203 ? 9.859 -1.143 13.516 1 90.88 203 ASN B O 1
ATOM 4539 N N . HIS B 1 204 ? 8.961 -0.342 11.625 1 91.44 204 HIS B N 1
ATOM 4540 C CA . HIS B 1 204 ? 10.281 0.024 11.109 1 91.44 204 HIS B CA 1
ATOM 4541 C C . HIS B 1 204 ? 10.32 1.492 10.703 1 91.44 204 HIS B C 1
ATOM 4543 O O . HIS B 1 204 ? 9.359 2.008 10.125 1 91.44 204 HIS B O 1
ATOM 4549 N N . LEU B 1 205 ? 11.414 2.031 11.016 1 92.44 205 LEU B N 1
ATOM 4550 C CA . LEU B 1 205 ? 11.664 3.432 10.703 1 92.44 205 LEU B CA 1
ATOM 4551 C C . LEU B 1 205 ? 12.992 3.596 9.961 1 92.44 205 LEU B C 1
ATOM 4553 O O . LEU B 1 205 ? 14.031 3.109 10.43 1 92.44 205 LEU B O 1
ATOM 4557 N N . LEU B 1 206 ? 12.891 4.203 8.789 1 92.19 206 LEU B N 1
ATOM 4558 C CA . LEU B 1 206 ? 14.094 4.609 8.07 1 92.19 206 LEU B CA 1
ATOM 4559 C C . LEU B 1 206 ? 14.375 6.094 8.281 1 92.19 206 LEU B C 1
ATOM 4561 O O . LEU B 1 206 ? 13.461 6.914 8.281 1 92.19 206 LEU B O 1
ATOM 4565 N N . SER B 1 207 ? 15.641 6.406 8.469 1 93 207 SER B N 1
ATOM 4566 C CA . SER B 1 207 ? 15.992 7.816 8.625 1 93 207 SER B CA 1
ATOM 4567 C C . SER B 1 207 ? 17.156 8.195 7.715 1 93 207 SER B C 1
ATOM 4569 O O . SER B 1 207 ? 18.062 7.402 7.5 1 93 207 SER B O 1
ATOM 4571 N N . TYR B 1 208 ? 17.062 9.375 7.199 1 91.12 208 TYR B N 1
ATOM 4572 C CA . TYR B 1 208 ? 18.062 9.953 6.312 1 91.12 208 TYR B CA 1
ATOM 4573 C C . TYR B 1 208 ? 18.641 11.242 6.902 1 91.12 208 TYR B C 1
ATOM 4575 O O . TYR B 1 208 ? 17.891 12.133 7.297 1 91.12 208 TYR B O 1
ATOM 4583 N N . HIS B 1 209 ? 19.922 11.273 6.926 1 88.31 209 HIS B N 1
ATOM 4584 C CA . HIS B 1 209 ? 20.547 12.531 7.32 1 88.31 209 HIS B CA 1
ATOM 4585 C C . HIS B 1 209 ? 20.609 13.508 6.148 1 88.31 209 HIS B C 1
ATOM 4587 O O . HIS B 1 209 ? 21 13.125 5.043 1 88.31 209 HIS B O 1
ATOM 4593 N N . LEU B 1 210 ? 20.219 14.711 6.273 1 79.81 210 LEU B N 1
ATOM 4594 C CA . LEU B 1 210 ? 20.172 15.688 5.195 1 79.81 210 LEU B CA 1
ATOM 4595 C C . LEU B 1 210 ? 21.578 16.125 4.797 1 79.81 210 LEU B C 1
ATOM 4597 O O . LEU B 1 210 ? 21.812 16.5 3.645 1 79.81 210 LEU B O 1
ATOM 4601 N N . ASN B 1 211 ? 22.5 16.203 5.672 1 70.06 211 ASN B N 1
ATOM 4602 C CA . ASN B 1 211 ? 23.844 16.719 5.387 1 70.06 211 ASN B CA 1
ATOM 4603 C C . ASN B 1 211 ? 24.766 15.617 4.863 1 70.06 211 ASN B C 1
ATOM 4605 O O . ASN B 1 211 ? 25.938 15.867 4.582 1 70.06 211 ASN B O 1
ATOM 4609 N N . SER B 1 212 ? 24.203 14.461 4.707 1 57.25 212 SER B N 1
ATOM 4610 C CA . SER B 1 212 ? 25.125 13.406 4.32 1 57.25 212 SER B CA 1
ATOM 4611 C C . SER B 1 212 ? 25.188 13.234 2.807 1 57.25 212 SER B C 1
ATOM 4613 O O . SER B 1 212 ? 24.172 13.43 2.119 1 57.25 212 SER B O 1
ATOM 4615 N N . THR B 1 213 ? 26.281 13.461 2.23 1 54.84 213 THR B N 1
ATOM 4616 C CA . THR B 1 213 ? 26.531 13.094 0.84 1 54.84 213 THR B CA 1
ATOM 4617 C C . THR B 1 213 ? 25.969 11.711 0.538 1 54.84 213 THR B C 1
ATOM 4619 O O . THR B 1 213 ? 25.812 11.336 -0.627 1 54.84 213 THR B O 1
ATOM 4622 N N . THR B 1 214 ? 25.734 11.055 1.561 1 55.16 214 THR B N 1
ATOM 4623 C CA . THR B 1 214 ? 25.422 9.633 1.379 1 55.16 214 THR B CA 1
ATOM 4624 C C . THR B 1 214 ? 23.938 9.367 1.604 1 55.16 214 THR B C 1
ATOM 4626 O O . THR B 1 214 ? 23.578 8.523 2.426 1 55.16 214 THR B O 1
ATOM 4629 N N . TYR B 1 215 ? 23.016 10.195 0.985 1 58.09 215 TYR B N 1
ATOM 4630 C CA . TYR B 1 215 ? 21.594 9.852 1.066 1 58.09 215 TYR B CA 1
ATOM 4631 C C . TYR B 1 215 ? 21.375 8.367 0.792 1 58.09 215 TYR B C 1
ATOM 4633 O O . TYR B 1 215 ? 20.281 7.844 1.015 1 58.09 215 TYR B O 1
ATOM 4641 N N . VAL B 1 216 ? 22.453 7.695 0.468 1 63.09 216 VAL B N 1
ATOM 4642 C CA . VAL B 1 216 ? 22.312 6.379 -0.138 1 63.09 216 VAL B CA 1
ATOM 4643 C C . VAL B 1 216 ? 22.141 5.324 0.954 1 63.09 216 VAL B C 1
ATOM 4645 O O . VAL B 1 216 ? 21.5 4.289 0.731 1 63.09 216 VAL B O 1
ATOM 4648 N N . ASN B 1 217 ? 22.5 5.719 2.246 1 73.81 217 ASN B N 1
ATOM 4649 C CA . ASN B 1 217 ? 22.391 4.641 3.223 1 73.81 217 ASN B CA 1
ATOM 4650 C C . ASN B 1 217 ? 21.531 5.051 4.414 1 73.81 217 ASN B C 1
ATOM 4652 O O . ASN B 1 217 ? 22.047 5.57 5.406 1 73.81 217 ASN B O 1
ATOM 4656 N N . PRO B 1 218 ? 20.328 4.859 4.289 1 85.44 218 PRO B N 1
ATOM 4657 C CA . PRO B 1 218 ? 19.469 5.207 5.426 1 85.44 218 PRO B CA 1
ATOM 4658 C C . PRO B 1 218 ? 19.75 4.367 6.664 1 85.44 218 PRO B C 1
ATOM 4660 O O . PRO B 1 218 ? 20.297 3.268 6.555 1 85.44 218 PRO B O 1
ATOM 4663 N N . MET B 1 219 ? 19.547 4.973 7.801 1 88.31 219 MET B N 1
ATOM 4664 C CA . MET B 1 219 ? 19.578 4.223 9.055 1 88.31 219 MET B CA 1
ATOM 4665 C C . MET B 1 219 ? 18.234 3.553 9.328 1 88.31 219 MET B C 1
ATOM 4667 O O . MET B 1 219 ? 17.188 4.152 9.117 1 88.31 219 MET B O 1
ATOM 4671 N N . HIS B 1 220 ? 18.344 2.367 9.789 1 89.88 220 HIS B N 1
ATOM 4672 C CA . HIS B 1 220 ? 17.141 1.615 10.133 1 89.88 220 HIS B CA 1
ATOM 4673 C C . HIS B 1 220 ? 16.922 1.579 11.641 1 89.88 220 HIS B C 1
ATOM 4675 O O . HIS B 1 220 ? 17.859 1.317 12.406 1 89.88 220 HIS B O 1
ATOM 4681 N N . HIS B 1 221 ? 15.703 1.906 12.07 1 90.12 221 HIS B N 1
ATOM 4682 C CA . HIS B 1 221 ? 15.289 1.805 13.461 1 90.12 221 HIS B CA 1
ATOM 4683 C C . HIS B 1 221 ? 14.094 0.862 13.609 1 90.12 221 HIS B C 1
ATOM 4685 O O . HIS B 1 221 ? 13.086 1.021 12.922 1 90.12 221 HIS B O 1
ATOM 4691 N N . GLN B 1 222 ? 14.25 -0.104 14.469 1 90.88 222 GLN B N 1
ATOM 4692 C CA . GLN B 1 222 ? 13.109 -0.951 14.789 1 90.88 222 GLN B CA 1
ATOM 4693 C C . GLN B 1 222 ? 12.336 -0.403 15.992 1 90.88 222 GLN B C 1
ATOM 4695 O O . GLN B 1 222 ? 12.922 -0.11 17.031 1 90.88 222 GLN B O 1
ATOM 4700 N N . LEU B 1 223 ? 11.125 -0.276 15.82 1 92.62 223 LEU B N 1
ATOM 4701 C CA . LEU B 1 223 ? 10.266 0.175 16.906 1 92.62 223 LEU B CA 1
ATOM 4702 C C . LEU B 1 223 ? 9.648 -1.012 17.641 1 92.62 223 LEU B C 1
ATOM 4704 O O . LEU B 1 223 ? 9.117 -1.927 17.016 1 92.62 223 LEU B O 1
ATOM 4708 N N . VAL B 1 224 ? 9.758 -0.951 18.953 1 91.62 224 VAL B N 1
ATOM 4709 C CA . VAL B 1 224 ? 9.211 -2.014 19.797 1 91.62 224 VAL B CA 1
ATOM 4710 C C . VAL B 1 224 ? 8.023 -1.479 20.594 1 91.62 224 VAL B C 1
ATOM 4712 O O . VAL B 1 224 ? 8.109 -0.413 21.203 1 91.62 224 VAL B O 1
ATOM 4715 N N . TYR B 1 225 ? 6.988 -2.236 20.594 1 92.62 225 TYR B N 1
ATOM 4716 C CA . TYR B 1 225 ? 5.742 -1.767 21.188 1 92.62 225 TYR B CA 1
ATOM 4717 C C . TYR B 1 225 ? 5.453 -2.506 22.484 1 92.62 225 TYR B C 1
ATOM 4719 O O . TYR B 1 225 ? 5.77 -3.691 22.625 1 92.62 225 TYR B O 1
ATOM 4727 N N . ARG B 1 226 ? 4.887 -1.706 23.422 1 89.38 226 ARG B N 1
ATOM 4728 C CA . ARG B 1 226 ? 4.422 -2.242 24.688 1 89.38 226 ARG B CA 1
ATOM 4729 C C . ARG B 1 226 ? 3.053 -1.682 25.062 1 89.38 226 ARG B C 1
ATOM 4731 O O . ARG B 1 226 ? 2.631 -0.657 24.516 1 89.38 226 ARG B O 1
ATOM 4738 N N . ASP B 1 227 ? 2.328 -2.426 25.906 1 87 227 ASP B N 1
ATOM 4739 C CA . ASP B 1 227 ? 1.077 -1.98 26.516 1 87 227 ASP B CA 1
ATOM 4740 C C . ASP B 1 227 ? 0.025 -1.687 25.453 1 87 227 ASP B C 1
ATOM 4742 O O . ASP B 1 227 ? -0.563 -0.603 25.438 1 87 227 ASP B O 1
ATOM 4746 N N . HIS B 1 228 ? -0.313 -2.631 24.719 1 89.62 228 HIS B N 1
ATOM 4747 C CA . HIS B 1 228 ? -1.347 -2.469 23.703 1 89.62 228 HIS B CA 1
ATOM 4748 C C . HIS B 1 228 ? -2.715 -2.254 24.344 1 89.62 228 HIS B C 1
ATOM 4750 O O . HIS B 1 228 ? -2.93 -2.615 25.5 1 89.62 228 HIS B O 1
ATOM 4756 N N . PRO B 1 229 ? -3.549 -1.593 23.594 1 91.81 229 PRO B N 1
ATOM 4757 C CA . PRO B 1 229 ? -4.883 -1.403 24.172 1 91.81 229 PRO B CA 1
ATOM 4758 C C . PRO B 1 229 ? -5.594 -2.723 24.453 1 91.81 229 PRO B C 1
ATOM 4760 O O . PRO B 1 229 ? -5.414 -3.699 23.719 1 91.81 229 PRO B O 1
ATOM 4763 N N . GLU B 1 230 ? -6.402 -2.684 25.484 1 91 230 GLU B N 1
ATOM 4764 C CA . GLU B 1 230 ? -7.23 -3.848 25.781 1 91 230 GLU B CA 1
ATOM 4765 C C . GLU B 1 230 ? -8.555 -3.793 25.031 1 91 230 GLU B C 1
ATOM 4767 O O . GLU B 1 230 ? -9.422 -2.973 25.344 1 91 230 GLU B O 1
ATOM 4772 N N . LEU B 1 231 ? -8.648 -4.625 24.094 1 92.75 231 LEU B N 1
ATOM 4773 C CA . LEU B 1 231 ? -9.852 -4.699 23.281 1 92.75 231 LEU B CA 1
ATOM 4774 C C . LEU B 1 231 ? -10.461 -6.094 23.328 1 92.75 231 LEU B C 1
ATOM 4776 O O . LEU B 1 231 ? -9.742 -7.086 23.484 1 92.75 231 LEU B O 1
ATOM 4780 N N . ASP B 1 232 ? -11.734 -6.098 23.234 1 90.94 232 ASP B N 1
ATOM 4781 C CA . ASP B 1 232 ? -12.359 -7.418 23.203 1 90.94 232 ASP B CA 1
ATOM 4782 C C . ASP B 1 232 ? -12.328 -7.996 21.781 1 90.94 232 ASP B C 1
ATOM 4784 O O . ASP B 1 232 ? -11.852 -7.344 20.844 1 90.94 232 ASP B O 1
ATOM 4788 N N . GLN B 1 233 ? -12.82 -9.211 21.672 1 89.5 233 GLN B N 1
ATOM 4789 C CA . GLN B 1 233 ? -12.781 -9.953 20.422 1 89.5 233 GLN B CA 1
ATOM 4790 C C . GLN B 1 233 ? -13.516 -9.203 19.312 1 89.5 233 GLN B C 1
ATOM 4792 O O . GLN B 1 233 ? -13.016 -9.094 18.188 1 89.5 233 GLN B O 1
ATOM 4797 N N . SER B 1 234 ? -14.594 -8.727 19.547 1 90.94 234 SER B N 1
ATOM 4798 C CA . SER B 1 234 ? -15.414 -8.047 18.547 1 90.94 234 SER B CA 1
ATOM 4799 C C . SER B 1 234 ? -14.734 -6.77 18.062 1 90.94 234 SER B C 1
ATOM 4801 O O . SER B 1 234 ? -14.805 -6.445 16.875 1 90.94 234 SER B O 1
ATOM 4803 N N . GLU B 1 235 ? -14.102 -6.066 18.938 1 92.38 235 GLU B N 1
ATOM 4804 C CA . GLU B 1 235 ? -13.391 -4.848 18.562 1 92.38 235 GLU B CA 1
ATOM 4805 C C . GLU B 1 235 ? -12.211 -5.164 17.641 1 92.38 235 GLU B C 1
ATOM 4807 O O . GLU B 1 235 ? -12.008 -4.484 16.641 1 92.38 235 GLU B O 1
ATOM 4812 N N . TRP B 1 236 ? -11.562 -6.203 18 1 91.06 236 TRP B N 1
ATOM 4813 C CA . TRP B 1 236 ? -10.43 -6.598 17.172 1 91.06 236 TRP B CA 1
ATOM 4814 C C . TRP B 1 236 ? -10.898 -7.062 15.797 1 91.06 236 TRP B C 1
ATOM 4816 O O . TRP B 1 236 ? -10.242 -6.805 14.789 1 91.06 236 TRP B O 1
ATOM 4826 N N . GLU B 1 237 ? -11.977 -7.699 15.773 1 88.44 237 GLU B N 1
ATOM 4827 C CA . GLU B 1 237 ? -12.531 -8.148 14.5 1 88.44 237 GLU B CA 1
ATOM 4828 C C . GLU B 1 237 ? -12.836 -6.965 13.578 1 88.44 237 GLU B C 1
ATOM 4830 O O . GLU B 1 237 ? -12.516 -6.996 12.391 1 88.44 237 GLU B O 1
ATOM 4835 N N . ILE B 1 238 ? -13.391 -5.992 14.141 1 89.75 238 ILE B N 1
ATOM 4836 C CA . ILE B 1 238 ? -13.719 -4.793 13.367 1 89.75 238 ILE B CA 1
ATOM 4837 C C . ILE B 1 238 ? -12.438 -4.156 12.844 1 89.75 238 ILE B C 1
ATOM 4839 O O . ILE B 1 238 ? -12.359 -3.787 11.664 1 89.75 238 ILE B O 1
ATOM 4843 N N . LEU B 1 239 ? -11.445 -4.055 13.688 1 91.19 239 LEU B N 1
ATOM 4844 C CA . LEU B 1 239 ? -10.188 -3.422 13.297 1 91.19 239 LEU B CA 1
ATOM 4845 C C . LEU B 1 239 ? -9.492 -4.234 12.211 1 91.19 239 LEU B C 1
ATOM 4847 O O . LEU B 1 239 ? -8.828 -3.668 11.336 1 91.19 239 LEU B O 1
ATOM 4851 N N . SER B 1 240 ? -9.672 -5.539 12.242 1 86.81 240 SER B N 1
ATOM 4852 C CA . SER B 1 240 ? -9.039 -6.406 11.258 1 86.81 240 SER B CA 1
ATOM 4853 C C . SER B 1 240 ? -9.648 -6.203 9.875 1 86.81 240 SER B C 1
ATOM 4855 O O . SER B 1 240 ? -9.07 -6.613 8.867 1 86.81 240 SER B O 1
ATOM 4857 N N . LEU B 1 241 ? -10.773 -5.562 9.805 1 86.69 241 LEU B N 1
ATOM 4858 C CA . LEU B 1 241 ? -11.453 -5.297 8.539 1 86.69 241 LEU B CA 1
ATOM 4859 C C . LEU B 1 241 ? -11.188 -3.871 8.07 1 86.69 241 LEU B C 1
ATOM 4861 O O . LEU B 1 241 ? -11.602 -3.488 6.973 1 86.69 241 LEU B O 1
ATOM 4865 N N . CYS B 1 242 ? -10.445 -3.133 8.859 1 90.31 242 CYS B N 1
ATOM 4866 C CA . CYS B 1 242 ? -10.188 -1.73 8.555 1 90.31 242 CYS B CA 1
ATOM 4867 C C . CYS B 1 242 ? -8.906 -1.578 7.738 1 90.31 242 CYS B C 1
ATOM 4869 O O . CYS B 1 242 ? -8.008 -2.418 7.824 1 90.31 242 CYS B O 1
ATOM 4871 N N . SER B 1 243 ? -8.977 -0.586 6.941 1 86.44 243 SER B N 1
ATOM 4872 C CA . SER B 1 243 ? -7.695 -0.066 6.48 1 86.44 243 SER B CA 1
ATOM 4873 C C . SER B 1 243 ? -6.938 0.62 7.613 1 86.44 243 SER B C 1
ATOM 4875 O O . SER B 1 243 ? -7.547 1.199 8.516 1 86.44 243 SER B O 1
ATOM 4877 N N . ARG B 1 244 ? -5.668 0.498 7.547 1 89.62 244 ARG B N 1
ATOM 4878 C CA . ARG B 1 244 ? -4.836 1.094 8.586 1 89.62 244 ARG B CA 1
ATOM 4879 C C . ARG B 1 244 ? -3.73 1.952 7.98 1 89.62 244 ARG B C 1
ATOM 4881 O O . ARG B 1 244 ? -3.107 1.562 6.992 1 89.62 244 ARG B O 1
ATOM 4888 N N . ARG B 1 245 ? -3.502 3.098 8.547 1 89.38 245 ARG B N 1
ATOM 4889 C CA . ARG B 1 245 ? -2.398 3.98 8.188 1 89.38 245 ARG B CA 1
ATOM 4890 C C . ARG B 1 245 ? -1.604 4.402 9.414 1 89.38 245 ARG B C 1
ATOM 4892 O O . ARG B 1 245 ? -2.178 4.613 10.484 1 89.38 245 ARG B O 1
ATOM 4899 N N . GLU B 1 246 ? -0.352 4.531 9.227 1 93.31 246 GLU B N 1
ATOM 4900 C CA . GLU B 1 246 ? 0.525 4.91 10.328 1 93.31 246 GLU B CA 1
ATOM 4901 C C . GLU B 1 246 ? 1.152 6.281 10.094 1 93.31 246 GLU B C 1
ATOM 4903 O O . GLU B 1 246 ? 1.521 6.613 8.969 1 93.31 246 GLU B O 1
ATOM 4908 N N . TYR B 1 247 ? 1.312 6.992 11.172 1 95.19 247 TYR B N 1
ATOM 4909 C CA . TYR B 1 247 ? 1.923 8.312 11.133 1 95.19 247 TYR B CA 1
ATOM 4910 C C . TYR B 1 247 ? 2.949 8.477 12.242 1 95.19 247 TYR B C 1
ATOM 4912 O O . TYR B 1 247 ? 2.721 8.039 13.375 1 95.19 247 TYR B O 1
ATOM 4920 N N . LEU B 1 248 ? 4.023 9.023 11.844 1 95.62 248 LEU B N 1
ATOM 4921 C CA . LEU B 1 248 ? 4.961 9.539 12.836 1 95.62 248 LEU B CA 1
ATOM 4922 C C . LEU B 1 248 ? 4.68 11.008 13.141 1 95.62 248 LEU B C 1
ATOM 4924 O O . LEU B 1 248 ? 4.559 11.82 12.219 1 95.62 248 LEU B O 1
ATOM 4928 N N . VAL B 1 249 ? 4.496 11.305 14.406 1 95.44 249 VAL B N 1
ATOM 4929 C CA . VAL B 1 249 ? 4.164 12.664 14.82 1 95.44 249 VAL B CA 1
ATOM 4930 C C . VAL B 1 249 ? 5.199 13.164 15.828 1 95.44 249 VAL B C 1
ATOM 4932 O O . VAL B 1 249 ? 5.57 12.445 16.75 1 95.44 249 VAL B O 1
ATOM 4935 N N . GLU B 1 250 ? 5.598 14.344 15.609 1 91.38 250 GLU B N 1
ATOM 4936 C CA . GLU B 1 250 ? 6.559 14.953 16.531 1 91.38 250 GLU B CA 1
ATOM 4937 C C . GLU B 1 250 ? 6.133 16.375 16.906 1 91.38 250 GLU B C 1
ATOM 4939 O O . GLU B 1 250 ? 5.617 17.109 16.062 1 91.38 250 GLU B O 1
ATOM 4944 N N . SER B 1 251 ? 6.32 16.594 18.125 1 86.94 251 SER B N 1
ATOM 4945 C CA . SER B 1 251 ? 6.086 17.953 18.594 1 86.94 251 SER B CA 1
ATOM 4946 C C . SER B 1 251 ? 7.262 18.859 18.25 1 86.94 251 SER B C 1
ATOM 4948 O O . SER B 1 251 ? 8.422 18.453 18.344 1 86.94 251 SER B O 1
ATOM 4950 N N . SER B 1 252 ? 6.883 20.016 17.828 1 75.38 252 SER B N 1
ATOM 4951 C CA . SER B 1 252 ? 7.945 20.984 17.562 1 75.38 252 SER B CA 1
ATOM 4952 C C . SER B 1 252 ? 8.391 21.656 18.859 1 75.38 252 SER B C 1
ATOM 4954 O O . SER B 1 252 ? 9.477 22.25 18.906 1 75.38 252 SER B O 1
ATOM 4956 N N . SER B 1 253 ? 7.609 21.578 19.859 1 76.38 253 SER B N 1
ATOM 4957 C CA . SER B 1 253 ? 7.855 22.359 21.062 1 76.38 253 SER B CA 1
ATOM 4958 C C . SER B 1 253 ? 8.32 21.484 22.219 1 76.38 253 SER B C 1
ATOM 4960 O O . SER B 1 253 ? 8.852 21.984 23.203 1 76.38 253 SER B O 1
ATOM 4962 N N . SER B 1 254 ? 8.055 20.266 22.062 1 81.75 254 SER B N 1
ATOM 4963 C CA . SER B 1 254 ? 8.43 19.359 23.141 1 81.75 254 SER B CA 1
ATOM 4964 C C . SER B 1 254 ? 9.156 18.125 22.609 1 81.75 254 SER B C 1
ATOM 4966 O O . SER B 1 254 ? 9.445 18.047 21.406 1 81.75 254 SER B O 1
ATOM 4968 N N . ASP B 1 255 ? 9.516 17.234 23.484 1 81.62 255 ASP B N 1
ATOM 4969 C CA . ASP B 1 255 ? 10.242 16.031 23.109 1 81.62 255 ASP B CA 1
ATOM 4970 C C . ASP B 1 255 ? 9.289 14.883 22.812 1 81.62 255 ASP B C 1
ATOM 4972 O O . ASP B 1 255 ? 9.719 13.75 22.594 1 81.62 255 ASP B O 1
ATOM 4976 N N . GLU B 1 256 ? 8.109 15.273 22.719 1 88.62 256 GLU B N 1
ATOM 4977 C CA . GLU B 1 256 ? 7.125 14.211 22.531 1 88.62 256 GLU B CA 1
ATOM 4978 C C . GLU B 1 256 ? 7.121 13.703 21.094 1 88.62 256 GLU B C 1
ATOM 4980 O O . GLU B 1 256 ? 7.223 14.492 20.156 1 88.62 256 GLU B O 1
ATOM 4985 N N . ARG B 1 257 ? 7.094 12.414 21 1 93 257 ARG B N 1
ATOM 4986 C CA . ARG B 1 257 ? 6.984 11.719 19.719 1 93 257 ARG B CA 1
ATOM 4987 C C . ARG B 1 257 ? 5.965 10.586 19.797 1 93 257 ARG B C 1
ATOM 4989 O O . ARG B 1 257 ? 5.91 9.859 20.797 1 93 257 ARG B O 1
ATOM 4996 N N . TYR B 1 258 ? 5.172 10.523 18.75 1 96.62 258 TYR B N 1
ATOM 4997 C CA . TYR B 1 258 ? 4.109 9.523 18.75 1 96.62 258 TYR B CA 1
ATOM 4998 C C . TYR B 1 258 ? 4.102 8.742 17.453 1 96.62 258 TYR B C 1
ATOM 5000 O O . TYR B 1 258 ? 4.496 9.258 16.406 1 96.62 258 TYR B O 1
ATOM 5008 N N . VAL B 1 259 ? 3.736 7.523 17.516 1 96.62 259 VAL B N 1
ATOM 5009 C CA . VAL B 1 259 ? 3.227 6.781 16.359 1 96.62 259 VAL B CA 1
ATOM 5010 C C . VAL B 1 259 ? 1.707 6.66 16.453 1 96.62 259 VAL B C 1
ATOM 5012 O O . VAL B 1 259 ? 1.175 6.246 17.484 1 96.62 259 VAL B O 1
ATOM 5015 N N . VAL B 1 260 ? 1.061 7.086 15.445 1 97.12 260 VAL B N 1
ATOM 5016 C CA . VAL B 1 260 ? -0.396 7.012 15.398 1 97.12 260 VAL B CA 1
ATOM 5017 C C . VAL B 1 260 ? -0.83 5.984 14.359 1 97.12 260 VAL B C 1
ATOM 5019 O O . VAL B 1 260 ? -0.35 6 13.227 1 97.12 260 VAL B O 1
ATOM 5022 N N . LYS B 1 261 ? -1.667 5.07 14.734 1 95 261 LYS B N 1
ATOM 5023 C CA . LYS B 1 261 ? -2.314 4.137 13.82 1 95 261 LYS B CA 1
ATOM 5024 C C . LYS B 1 261 ? -3.783 4.488 13.617 1 95 261 LYS B C 1
ATOM 5026 O O . LYS B 1 261 ? -4.543 4.578 14.586 1 95 261 LYS B O 1
ATOM 5031 N N . TRP B 1 262 ? -4.137 4.715 12.406 1 95.62 262 TRP B N 1
ATOM 5032 C CA . TRP B 1 262 ? -5.488 5.133 12.047 1 95.62 262 TRP B CA 1
ATOM 5033 C C . TRP B 1 262 ? -6.25 3.996 11.375 1 95.62 262 TRP B C 1
ATOM 5035 O O . TRP B 1 262 ? -5.926 3.594 10.258 1 95.62 262 TRP B O 1
ATOM 5045 N N . TYR B 1 263 ? -7.348 3.527 12.047 1 94.06 263 TYR B N 1
ATOM 5046 C CA . TYR B 1 263 ? -8.211 2.475 11.523 1 94.06 263 TYR B CA 1
ATOM 5047 C C . TYR B 1 263 ? -9.5 3.055 10.953 1 94.06 263 TYR B C 1
ATOM 5049 O O . TYR B 1 263 ? -10.273 3.686 11.68 1 94.06 263 TYR B O 1
ATOM 5057 N N . ALA B 1 264 ? -9.727 2.793 9.672 1 92.81 264 ALA B N 1
ATOM 5058 C CA . ALA B 1 264 ? -10.938 3.283 9.031 1 92.81 264 ALA B CA 1
ATOM 5059 C C . ALA B 1 264 ? -11.641 2.17 8.258 1 92.81 264 ALA B C 1
ATOM 5061 O O . ALA B 1 264 ? -10.992 1.386 7.559 1 92.81 264 ALA B O 1
ATOM 5062 N N . HIS B 1 265 ? -12.898 2.121 8.438 1 91.5 265 HIS B N 1
ATOM 5063 C CA . HIS B 1 265 ? -13.695 1.121 7.738 1 91.5 265 HIS B CA 1
ATOM 5064 C C . HIS B 1 265 ? -14.32 1.702 6.473 1 91.5 265 HIS B C 1
ATOM 5066 O O . HIS B 1 265 ? -14.953 2.758 6.52 1 91.5 265 HIS B O 1
ATOM 5072 N N . GLY B 1 266 ? -14.094 1.026 5.383 1 87.12 266 GLY B N 1
ATOM 5073 C CA . GLY B 1 266 ? -14.656 1.464 4.117 1 87.12 266 GLY B CA 1
ATOM 5074 C C . GLY B 1 266 ? -15.93 0.722 3.74 1 87.12 266 GLY B C 1
ATOM 5075 O O . GLY B 1 266 ? -16.016 -0.498 3.902 1 87.12 266 GLY B O 1
ATOM 5076 N N . SER B 1 267 ? -16.906 1.521 3.307 1 86.25 267 SER B N 1
ATOM 5077 C CA . SER B 1 267 ? -18.141 0.959 2.746 1 86.25 267 SER B CA 1
ATOM 5078 C C . SER B 1 267 ? -18.469 1.602 1.405 1 86.25 267 SER B C 1
ATOM 5080 O O . SER B 1 267 ? -18.219 2.789 1.196 1 86.25 267 SER B O 1
ATOM 5082 N N . TYR B 1 268 ? -18.953 0.861 0.576 1 82.19 268 TYR B N 1
ATOM 5083 C CA . TYR B 1 268 ? -19.297 1.394 -0.739 1 82.19 268 TYR B CA 1
ATOM 5084 C C . TYR B 1 268 ? -20.453 2.379 -0.646 1 82.19 268 TYR B C 1
ATOM 5086 O O . TYR B 1 268 ? -21.438 2.123 0.05 1 82.19 268 TYR B O 1
ATOM 5094 N N . SER B 1 269 ? -20.297 3.459 -1.245 1 81.94 269 SER B N 1
ATOM 5095 C CA . SER B 1 269 ? -21.328 4.492 -1.356 1 81.94 269 SER B CA 1
ATOM 5096 C C . SER B 1 269 ? -21.719 4.73 -2.812 1 81.94 269 SER B C 1
ATOM 5098 O O . SER B 1 269 ? -20.875 5.121 -3.627 1 81.94 269 SER B O 1
ATOM 5100 N N . SER B 1 270 ? -22.859 4.492 -3.133 1 78.06 270 SER B N 1
ATOM 5101 C CA . SER B 1 270 ? -23.344 4.738 -4.484 1 78.06 270 SER B CA 1
ATOM 5102 C C . SER B 1 270 ? -23.312 6.223 -4.824 1 78.06 270 SER B C 1
ATOM 5104 O O . SER B 1 270 ? -23.094 6.598 -5.977 1 78.06 270 SER B O 1
ATOM 5106 N N . VAL B 1 271 ? -23.578 7.043 -3.82 1 74.38 271 VAL B N 1
ATOM 5107 C CA . VAL B 1 271 ? -23.578 8.492 -4.004 1 74.38 271 VAL B CA 1
ATOM 5108 C C . VAL B 1 271 ? -22.188 8.938 -4.461 1 74.38 271 VAL B C 1
ATOM 5110 O O . VAL B 1 271 ? -22.062 9.766 -5.367 1 74.38 271 VAL B O 1
ATOM 5113 N N . LEU B 1 272 ? -21.219 8.312 -3.908 1 73.12 272 LEU B N 1
ATOM 5114 C CA . LEU B 1 272 ? -19.844 8.695 -4.223 1 73.12 272 LEU B CA 1
ATOM 5115 C C . LEU B 1 272 ? -19.297 7.844 -5.359 1 73.12 272 LEU B C 1
ATOM 5117 O O . LEU B 1 272 ? -18.219 8.125 -5.887 1 73.12 272 LEU B O 1
ATOM 5121 N N . ASN B 1 273 ? -20.094 6.852 -5.68 1 74.5 273 ASN B N 1
ATOM 5122 C CA . ASN B 1 273 ? -19.594 5.852 -6.613 1 74.5 273 ASN B CA 1
ATOM 5123 C C . ASN B 1 273 ? -18.188 5.383 -6.223 1 74.5 273 ASN B C 1
ATOM 5125 O O . ASN B 1 273 ? -17.281 5.379 -7.051 1 74.5 273 ASN B O 1
ATOM 5129 N N . GLY B 1 274 ? -18.062 5.176 -4.949 1 79.38 274 GLY B N 1
ATOM 5130 C CA . GLY B 1 274 ? -16.781 4.777 -4.379 1 79.38 274 GLY B CA 1
ATOM 5131 C C . GLY B 1 274 ? -16.891 4.371 -2.922 1 79.38 274 GLY B C 1
ATOM 5132 O O . GLY B 1 274 ? -17.969 4.043 -2.432 1 79.38 274 GLY B O 1
ATOM 5133 N N . ILE B 1 275 ? -15.758 4.293 -2.373 1 83.62 275 ILE B N 1
ATOM 5134 C CA . ILE B 1 275 ? -15.719 3.832 -0.989 1 83.62 275 ILE B CA 1
ATOM 5135 C C . ILE B 1 275 ? -15.781 5.031 -0.044 1 83.62 275 ILE B C 1
ATOM 5137 O O . ILE B 1 275 ? -15.062 6.016 -0.228 1 83.62 275 ILE B O 1
ATOM 5141 N N . ASP B 1 276 ? -16.703 4.887 0.859 1 86.19 276 ASP B N 1
ATOM 5142 C CA . ASP B 1 276 ? -16.797 5.844 1.959 1 86.19 276 ASP B CA 1
ATOM 5143 C C . ASP B 1 276 ? -16.141 5.289 3.225 1 86.19 276 ASP B C 1
ATOM 5145 O O . ASP B 1 276 ? -16.531 4.219 3.707 1 86.19 276 ASP B O 1
ATOM 5149 N N . TYR B 1 277 ? -15.219 6.051 3.684 1 87.44 277 TYR B N 1
ATOM 5150 C CA . TYR B 1 277 ? -14.492 5.586 4.863 1 87.44 277 TYR B CA 1
ATOM 5151 C C . TYR B 1 277 ? -15.008 6.27 6.125 1 87.44 277 TYR B C 1
ATOM 5153 O O . TYR B 1 277 ? -15.32 7.461 6.109 1 87.44 277 TYR B O 1
ATOM 5161 N N . LYS B 1 278 ? -15.07 5.477 7.148 1 90.44 278 LYS B N 1
ATOM 5162 C CA . LYS B 1 278 ? -15.398 5.973 8.477 1 90.44 278 LYS B CA 1
ATOM 5163 C C . LYS B 1 278 ? -14.328 5.586 9.492 1 90.44 278 LYS B C 1
ATOM 5165 O O . LYS B 1 278 ? -13.938 4.418 9.578 1 90.44 278 LYS B O 1
ATOM 5170 N N . THR B 1 279 ? -13.898 6.559 10.18 1 94.06 279 THR B N 1
ATOM 5171 C CA . THR B 1 279 ? -12.906 6.297 11.219 1 94.06 279 THR B CA 1
ATOM 5172 C C . THR B 1 279 ? -13.484 5.41 12.312 1 94.06 279 THR B C 1
ATOM 5174 O O . THR B 1 279 ? -14.57 5.688 12.836 1 94.06 279 THR B O 1
ATOM 5177 N N . LYS B 1 280 ? -12.781 4.383 12.672 1 94.31 280 LYS B N 1
ATOM 5178 C CA . LYS B 1 280 ? -13.227 3.486 13.734 1 94.31 280 LYS B CA 1
ATOM 5179 C C . LYS B 1 280 ? -12.398 3.68 15 1 94.31 280 LYS B C 1
ATOM 5181 O O . LYS B 1 280 ? -12.93 3.645 16.109 1 94.31 280 LYS B O 1
ATOM 5186 N N . ARG B 1 281 ? -11.109 3.867 14.773 1 95.69 281 ARG B N 1
ATOM 5187 C CA . ARG B 1 281 ? -10.258 3.992 15.953 1 95.69 281 ARG B CA 1
ATOM 5188 C C . ARG B 1 281 ? -8.906 4.605 15.594 1 95.69 281 ARG B C 1
ATOM 5190 O O . ARG B 1 281 ? -8.367 4.336 14.523 1 95.69 281 ARG B O 1
ATOM 5197 N N . PHE B 1 282 ? -8.414 5.371 16.531 1 97.06 282 PHE B N 1
ATOM 5198 C CA . PHE B 1 282 ? -7.008 5.762 16.547 1 97.06 282 PHE B CA 1
ATOM 5199 C C . PHE B 1 282 ? -6.277 5.105 17.719 1 97.06 282 PHE B C 1
ATOM 5201 O O . PHE B 1 282 ? -6.801 5.055 18.828 1 97.06 282 PHE B O 1
ATOM 5208 N N . MET B 1 283 ? -5.148 4.57 17.453 1 96.44 283 MET B N 1
ATOM 5209 C CA . MET B 1 283 ? -4.223 4.145 18.5 1 96.44 283 MET B CA 1
ATOM 5210 C C . MET B 1 283 ? -2.977 5.023 18.516 1 96.44 283 MET B C 1
ATOM 5212 O O . MET B 1 283 ? -2.334 5.211 17.484 1 96.44 283 MET B O 1
ATOM 5216 N N . VAL B 1 284 ? -2.699 5.523 19.625 1 97.56 284 VAL B N 1
ATOM 5217 C CA . VAL B 1 284 ? -1.532 6.387 19.766 1 97.56 284 VAL B CA 1
ATOM 5218 C C . VAL B 1 284 ? -0.507 5.73 20.688 1 97.56 284 VAL B C 1
ATOM 5220 O O . VAL B 1 284 ? -0.859 5.215 21.75 1 97.56 284 VAL B O 1
ATOM 5223 N N . PHE B 1 285 ? 0.711 5.762 20.25 1 97.06 285 PHE B N 1
ATOM 5224 C CA . PHE B 1 285 ? 1.827 5.223 21.031 1 97.06 285 PHE B CA 1
ATOM 5225 C C . PHE B 1 285 ? 2.881 6.297 21.266 1 97.06 285 PHE B C 1
ATOM 5227 O O . PHE B 1 285 ? 3.336 6.953 20.328 1 97.06 285 PHE B O 1
ATOM 5234 N N . SER B 1 286 ? 3.227 6.445 22.484 1 96.12 286 SER B N 1
ATOM 5235 C CA . SER B 1 286 ? 4.254 7.414 22.859 1 96.12 286 SER B CA 1
ATOM 5236 C C . SER B 1 286 ? 5.586 6.727 23.141 1 96.12 286 SER B C 1
ATOM 5238 O O . SER B 1 286 ? 5.617 5.57 23.562 1 96.12 286 SER B O 1
ATOM 5240 N N . VAL B 1 287 ? 6.613 7.473 22.891 1 93 287 VAL B N 1
ATOM 5241 C CA . VAL B 1 287 ? 7.949 6.953 23.188 1 93 287 VAL B CA 1
ATOM 5242 C C . VAL B 1 287 ? 8.211 7.008 24.688 1 93 287 VAL B C 1
ATOM 5244 O O . VAL B 1 287 ? 8.039 8.055 25.312 1 93 287 VAL B O 1
ATOM 5247 N N . GLU B 1 288 ? 8.602 5.859 25.188 1 91.38 288 GLU B N 1
ATOM 5248 C CA . GLU B 1 288 ? 9.039 5.789 26.562 1 91.38 288 GLU B CA 1
ATOM 5249 C C . GLU B 1 288 ? 10.453 5.219 26.672 1 91.38 288 GLU B C 1
ATOM 5251 O O . GLU B 1 288 ? 10.742 4.164 26.094 1 91.38 288 GLU B O 1
ATOM 5256 N N . GLU B 1 289 ? 11.219 5.871 27.312 1 89.62 289 GLU B N 1
ATOM 5257 C CA . GLU B 1 289 ? 12.578 5.402 27.562 1 89.62 289 GLU B CA 1
ATOM 5258 C C . GLU B 1 289 ? 12.688 4.707 28.922 1 89.62 289 GLU B C 1
ATOM 5260 O O . GLU B 1 289 ? 12.367 5.293 29.953 1 89.62 289 GLU B O 1
ATOM 5265 N N . THR B 1 290 ? 13.078 3.508 28.797 1 90.69 290 THR B N 1
ATOM 5266 C CA . THR B 1 290 ? 13.297 2.738 30.031 1 90.69 290 THR B CA 1
ATOM 5267 C C . THR B 1 290 ? 14.734 2.23 30.094 1 90.69 290 THR B C 1
ATOM 5269 O O . THR B 1 290 ? 15.531 2.475 29.188 1 90.69 290 THR B O 1
ATOM 5272 N N . THR B 1 291 ? 15.078 1.494 31.141 1 90.94 291 THR B N 1
ATOM 5273 C CA . THR B 1 291 ? 16.391 0.875 31.281 1 90.94 291 THR B CA 1
ATOM 5274 C C . THR B 1 291 ? 16.594 -0.212 30.234 1 90.94 291 THR B C 1
ATOM 5276 O O . THR B 1 291 ? 17.734 -0.506 29.844 1 90.94 291 THR B O 1
ATOM 5279 N N . GLU B 1 292 ? 15.555 -0.782 29.828 1 89.12 292 GLU B N 1
ATOM 5280 C CA . GLU B 1 292 ? 15.609 -1.868 28.844 1 89.12 292 GLU B CA 1
ATOM 5281 C C . GLU B 1 292 ? 15.703 -1.327 27.422 1 89.12 292 GLU B C 1
ATOM 5283 O O . GLU B 1 292 ? 16 -2.072 26.5 1 89.12 292 GLU B O 1
ATOM 5288 N N . GLY B 1 293 ? 15.461 -0.063 27.328 1 89.81 293 GLY B N 1
ATOM 5289 C CA . GLY B 1 293 ? 15.508 0.533 26 1 89.81 293 GLY B CA 1
ATOM 5290 C C . GLY B 1 293 ? 14.344 1.468 25.734 1 89.81 293 GLY B C 1
ATOM 5291 O O . GLY B 1 293 ? 13.703 1.958 26.656 1 89.81 293 GLY B O 1
ATOM 5292 N N . LYS B 1 294 ? 14.195 1.85 24.453 1 90.19 294 LYS B N 1
ATOM 5293 C CA . LYS B 1 294 ? 13.109 2.721 24.016 1 90.19 294 LYS B CA 1
ATOM 5294 C C . LYS B 1 294 ? 11.93 1.907 23.484 1 90.19 294 LYS B C 1
ATOM 5296 O O . LYS B 1 294 ? 12.109 0.986 22.688 1 90.19 294 LYS B O 1
ATOM 5301 N N . PHE B 1 295 ? 10.719 2.264 24 1 94.62 295 PHE B N 1
ATOM 5302 C CA . PHE B 1 295 ? 9.516 1.535 23.609 1 94.62 295 PHE B CA 1
ATOM 5303 C C . PHE B 1 295 ? 8.422 2.496 23.156 1 94.62 295 PHE B C 1
ATOM 5305 O O . PHE B 1 295 ? 8.367 3.643 23.609 1 94.62 295 PHE B O 1
ATOM 5312 N N . MET B 1 296 ? 7.688 1.988 22.234 1 94.94 296 MET B N 1
ATOM 5313 C CA . MET B 1 296 ? 6.426 2.648 21.906 1 94.94 296 MET B CA 1
ATOM 5314 C C . MET B 1 296 ? 5.293 2.123 22.781 1 94.94 296 MET B C 1
ATOM 5316 O O . MET B 1 296 ? 4.902 0.96 22.672 1 94.94 296 MET B O 1
ATOM 5320 N N . CYS B 1 297 ? 4.758 3.018 23.641 1 96 297 CYS B N 1
ATOM 5321 C CA . CYS B 1 297 ? 3.744 2.588 24.594 1 96 297 CYS B CA 1
ATOM 5322 C C . CYS B 1 297 ? 2.389 3.201 24.266 1 96 297 CYS B C 1
ATOM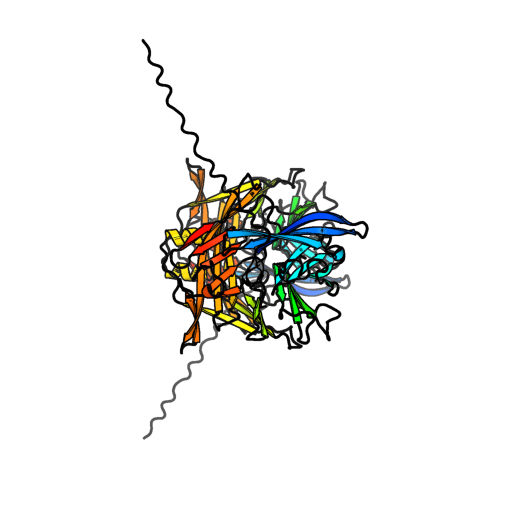 5324 O O . CYS B 1 297 ? 2.283 4.41 24.047 1 96 297 CYS B O 1
ATOM 5326 N N . TYR B 1 298 ? 1.398 2.312 24.281 1 96.25 298 TYR B N 1
ATOM 5327 C CA . TYR B 1 298 ? 0.044 2.773 24 1 96.25 298 TYR B CA 1
ATOM 5328 C C . TYR B 1 298 ? -0.402 3.811 25.016 1 96.25 298 TYR B C 1
ATOM 5330 O O . TYR B 1 298 ? -0.136 3.666 26.219 1 96.25 298 TYR B O 1
ATOM 5338 N N . THR B 1 299 ? -1.073 4.859 24.531 1 96.25 299 THR B N 1
ATOM 5339 C CA . THR B 1 299 ? -1.594 5.875 25.438 1 96.25 299 THR B CA 1
ATOM 5340 C C . THR B 1 299 ? -2.959 6.371 24.969 1 96.25 299 THR B C 1
ATOM 5342 O O . THR B 1 299 ? -3.201 6.484 23.766 1 96.25 299 THR B O 1
ATOM 5345 N N . GLU B 1 300 ? -3.812 6.676 25.859 1 96.12 300 GLU B N 1
ATOM 5346 C CA . GLU B 1 300 ? -5.113 7.273 25.578 1 96.12 300 GLU B CA 1
ATOM 5347 C C . GLU B 1 300 ? -5.164 8.727 26.016 1 96.12 300 GLU B C 1
ATOM 5349 O O . GLU B 1 300 ? -6.23 9.344 26.031 1 96.12 300 GLU B O 1
ATOM 5354 N N . ASP B 1 301 ? -4.043 9.141 26.391 1 95.25 301 ASP B N 1
ATOM 5355 C CA . ASP B 1 301 ? -3.91 10.5 26.906 1 95.25 301 ASP B CA 1
ATOM 5356 C C . ASP B 1 301 ? -2.58 11.117 26.484 1 95.25 301 ASP B C 1
ATOM 5358 O O . ASP B 1 301 ? -1.519 10.711 26.969 1 95.25 301 ASP B O 1
ATOM 5362 N N . THR B 1 302 ? -2.684 12.148 25.734 1 96 302 THR B N 1
ATOM 5363 C CA . THR B 1 302 ? -1.475 12.828 25.297 1 96 302 THR B CA 1
ATOM 5364 C C . THR B 1 302 ? -1.296 14.148 26.047 1 96 302 THR B C 1
ATOM 5366 O O . THR B 1 302 ? -0.602 15.047 25.562 1 96 302 THR B O 1
ATOM 5369 N N . GLY B 1 303 ? -2.018 14.219 27.141 1 94.5 303 GLY B N 1
ATOM 5370 C CA . GLY B 1 303 ? -1.938 15.438 27.922 1 94.5 303 GLY B CA 1
ATOM 5371 C C . GLY B 1 303 ? -2.52 16.641 27.219 1 94.5 303 GLY B C 1
ATOM 5372 O O . GLY B 1 303 ? -3.658 16.609 26.75 1 94.5 303 GLY B O 1
ATOM 5373 N N . ASP B 1 304 ? -1.681 17.656 27.094 1 94.88 304 ASP B N 1
ATOM 5374 C CA . ASP B 1 304 ? -2.111 18.906 26.484 1 94.88 304 ASP B CA 1
ATOM 5375 C C . ASP B 1 304 ? -1.933 18.875 24.969 1 94.88 304 ASP B C 1
ATOM 5377 O O . ASP B 1 304 ? -2.336 19.797 24.266 1 94.88 304 ASP B O 1
ATOM 5381 N N . MET B 1 305 ? -1.425 17.812 24.453 1 95.5 305 MET B N 1
ATOM 5382 C CA . MET B 1 305 ? -1.1 17.766 23.031 1 95.5 305 MET B CA 1
ATOM 5383 C C . MET B 1 305 ? -2.316 17.359 22.219 1 95.5 305 MET B C 1
ATOM 5385 O O . MET B 1 305 ? -3.068 16.469 22.609 1 95.5 305 MET B O 1
ATOM 5389 N N . CYS B 1 306 ? -2.537 18.016 21.125 1 96.5 306 CYS B N 1
ATOM 5390 C CA . CYS B 1 306 ? -3.459 17.562 20.094 1 96.5 306 CYS B CA 1
ATOM 5391 C C . CYS B 1 306 ? -2.725 17.297 18.781 1 96.5 306 CYS B C 1
ATOM 5393 O O . CYS B 1 306 ? -1.723 17.938 18.484 1 96.5 306 CYS B O 1
ATOM 5395 N N . ILE B 1 307 ? -3.197 16.359 18.078 1 97.06 307 ILE B N 1
ATOM 5396 C CA . ILE B 1 307 ? -2.498 15.852 16.891 1 97.06 307 ILE B CA 1
ATOM 5397 C C . ILE B 1 307 ? -3.299 16.172 15.641 1 97.06 307 ILE B C 1
ATOM 5399 O O . ILE B 1 307 ? -4.531 16.109 15.641 1 97.06 307 ILE B O 1
ATOM 5403 N N . PHE B 1 308 ? -2.637 16.547 14.555 1 96.31 308 PHE B N 1
ATOM 5404 C CA . PHE B 1 308 ? -3.256 16.828 13.266 1 96.31 308 PHE B CA 1
ATOM 5405 C C . PHE B 1 308 ? -2.77 15.852 12.203 1 96.31 308 PHE B C 1
ATOM 5407 O O . PHE B 1 308 ? -1.567 15.75 11.953 1 96.31 308 PHE B O 1
ATOM 5414 N N . ILE B 1 309 ? -3.725 15.172 11.625 1 95.56 309 ILE B N 1
ATOM 5415 C CA . ILE B 1 309 ? -3.377 14.125 10.664 1 95.56 309 ILE B CA 1
ATOM 5416 C C . ILE B 1 309 ? -4.125 14.359 9.352 1 95.56 309 ILE B C 1
ATOM 5418 O O . ILE B 1 309 ? -5.344 14.547 9.352 1 95.56 309 ILE B O 1
ATOM 5422 N N . ALA B 1 310 ? -3.443 14.352 8.266 1 92.81 310 ALA B N 1
ATOM 5423 C CA . ALA B 1 310 ? -3.914 14.375 6.887 1 92.81 310 ALA B CA 1
ATOM 5424 C C . ALA B 1 310 ? -2.92 13.68 5.957 1 92.81 310 ALA B C 1
ATOM 5426 O O . ALA B 1 310 ? -2.229 12.742 6.367 1 92.81 310 ALA B O 1
ATOM 5427 N N . THR B 1 311 ? -2.961 14.023 4.695 1 86.44 311 THR B N 1
ATOM 5428 C CA . THR B 1 311 ? -2.01 13.438 3.758 1 86.44 311 THR B CA 1
ATOM 5429 C C . THR B 1 311 ? -0.667 14.156 3.826 1 86.44 311 THR B C 1
ATOM 5431 O O . THR B 1 311 ? 0.312 13.719 3.221 1 86.44 311 THR B O 1
ATOM 5434 N N . ASN B 1 312 ? -0.648 15.227 4.512 1 88.81 312 ASN B N 1
ATOM 5435 C CA . ASN B 1 312 ? 0.643 15.883 4.684 1 88.81 312 ASN B CA 1
ATOM 5436 C C . ASN B 1 312 ? 1.295 15.5 6.012 1 88.81 312 ASN B C 1
ATOM 5438 O O . ASN B 1 312 ? 0.799 14.625 6.719 1 88.81 312 ASN B O 1
ATOM 5442 N N . GLU B 1 313 ? 2.422 16.109 6.262 1 89.31 313 GLU B N 1
ATOM 5443 C CA . GLU B 1 313 ? 3.164 15.789 7.477 1 89.31 313 GLU B CA 1
ATOM 5444 C C . GLU B 1 313 ? 2.309 16 8.719 1 89.31 313 GLU B C 1
ATOM 5446 O O . GLU B 1 313 ? 1.739 17.078 8.914 1 89.31 313 GLU B O 1
ATOM 5451 N N . ALA B 1 314 ? 2.207 14.953 9.484 1 92.81 314 ALA B N 1
ATOM 5452 C CA . ALA B 1 314 ? 1.471 15.055 10.742 1 92.81 314 ALA B CA 1
ATOM 5453 C C . ALA B 1 314 ? 2.268 15.836 11.781 1 92.81 314 ALA B C 1
ATOM 5455 O O . ALA B 1 314 ? 3.5 15.82 11.766 1 92.81 314 ALA B O 1
ATOM 5456 N N . PHE B 1 315 ? 1.518 16.531 12.656 1 92.19 315 PHE B N 1
ATOM 5457 C CA . PHE B 1 315 ? 2.166 17.297 13.719 1 92.19 315 PHE B CA 1
ATOM 5458 C C . PHE B 1 315 ? 1.262 17.391 14.945 1 92.19 315 PHE B C 1
ATOM 5460 O O . PHE B 1 315 ? 0.094 17 14.891 1 92.19 315 PHE B O 1
ATOM 5467 N N . CYS B 1 316 ? 1.869 17.812 16.016 1 94.75 316 CYS B N 1
ATOM 5468 C CA . CYS B 1 316 ? 1.097 18.031 17.234 1 94.75 316 CYS B CA 1
ATOM 5469 C C . CYS B 1 316 ? 1.497 19.344 17.891 1 94.75 316 CYS B C 1
ATOM 5471 O O . CYS B 1 316 ? 2.635 19.797 17.75 1 94.75 316 CYS B O 1
ATOM 5473 N N . ILE B 1 317 ? 0.557 19.922 18.516 1 92.31 317 ILE B N 1
ATOM 5474 C CA . ILE B 1 317 ? 0.764 21.172 19.25 1 92.31 317 ILE B CA 1
ATOM 5475 C C . ILE B 1 317 ? 0.005 21.125 20.578 1 92.31 317 ILE B C 1
ATOM 5477 O O . ILE B 1 317 ? -0.961 20.375 20.719 1 92.31 317 ILE B O 1
ATOM 5481 N N . PRO B 1 318 ? 0.5 21.938 21.484 1 93.44 318 PRO B N 1
ATOM 5482 C CA . PRO B 1 318 ? -0.307 22.062 22.703 1 93.44 318 PRO B CA 1
ATOM 5483 C C . PRO B 1 318 ? -1.655 22.734 22.453 1 93.44 318 PRO B C 1
ATOM 5485 O O . PRO B 1 318 ? -1.712 23.797 21.844 1 93.44 318 PRO B O 1
ATOM 5488 N N . ALA B 1 319 ? -2.678 22.062 22.953 1 94.06 319 ALA B N 1
ATOM 5489 C CA . ALA B 1 319 ? -4.012 22.625 22.797 1 94.06 319 ALA B CA 1
ATOM 5490 C C . ALA B 1 319 ? -4.098 24 23.469 1 94.06 319 ALA B C 1
ATOM 5492 O O . ALA B 1 319 ? -4.805 24.891 23 1 94.06 319 ALA B O 1
ATOM 5493 N N . SER B 1 320 ? -3.404 24.141 24.5 1 92.38 320 SER B N 1
ATOM 5494 C CA . SER B 1 320 ? -3.428 25.375 25.281 1 92.38 320 SER B CA 1
ATOM 5495 C C . SER B 1 320 ? -2.869 26.531 24.469 1 92.38 320 SER B C 1
ATOM 5497 O O . SER B 1 320 ? -3.107 27.703 24.797 1 92.38 320 SER B O 1
ATOM 5499 N N . SER B 1 321 ? -2.113 26.234 23.438 1 87.69 321 SER B N 1
ATOM 5500 C CA . SER B 1 321 ? -1.526 27.297 22.625 1 87.69 321 SER B CA 1
ATOM 5501 C C . SER B 1 321 ? -2.572 27.938 21.719 1 87.69 321 SER B C 1
ATOM 5503 O O . SER B 1 321 ? -2.344 29.016 21.172 1 87.69 321 SER B O 1
ATOM 5505 N N . CYS B 1 322 ? -3.662 27.328 21.516 1 89.62 322 CYS B N 1
ATOM 5506 C CA . CYS B 1 322 ? -4.742 27.844 20.672 1 89.62 322 CYS B CA 1
ATOM 5507 C C . CYS B 1 322 ? -6.102 27.562 21.297 1 89.62 322 CYS B C 1
ATOM 5509 O O . CYS B 1 322 ? -6.617 26.453 21.203 1 89.62 322 CYS B O 1
ATOM 5511 N N . PRO B 1 323 ? -6.668 28.688 21.797 1 90 323 PRO B N 1
ATOM 5512 C CA . PRO B 1 323 ? -7.969 28.484 22.438 1 90 323 PRO B CA 1
ATOM 5513 C C . PRO B 1 323 ? -9 27.859 21.484 1 90 323 PRO B C 1
ATOM 5515 O O . PRO B 1 323 ? -9.125 28.281 20.344 1 90 323 PRO B O 1
ATOM 5518 N N . GLY B 1 324 ? -9.703 26.828 21.969 1 93.12 324 GLY B N 1
ATOM 5519 C CA . GLY B 1 324 ? -10.703 26.125 21.172 1 93.12 324 GLY B CA 1
ATOM 5520 C C . GLY B 1 324 ? -10.289 24.719 20.812 1 93.12 324 GLY B C 1
ATOM 5521 O O . GLY B 1 324 ? -11.148 23.859 20.562 1 93.12 324 GLY B O 1
ATOM 5522 N N . LEU B 1 325 ? -9.016 24.531 20.766 1 95.62 325 LEU B N 1
ATOM 5523 C CA . LEU B 1 325 ? -8.539 23.188 20.516 1 95.62 325 LEU B CA 1
ATOM 5524 C C . LEU B 1 325 ? -8.672 22.328 21.766 1 95.62 325 LEU B C 1
ATOM 5526 O O . LEU B 1 325 ? -8.617 22.844 22.891 1 95.62 325 LEU B O 1
ATOM 5530 N N . LYS B 1 326 ? -8.812 21.125 21.578 1 97 326 LYS B N 1
ATOM 5531 C CA . LYS B 1 326 ? -9.023 20.203 22.703 1 97 326 LYS B CA 1
ATOM 5532 C C . LYS B 1 326 ? -7.805 19.328 22.922 1 97 326 LYS B C 1
ATOM 5534 O O . LYS B 1 326 ? -7.223 18.797 21.969 1 97 326 LYS B O 1
ATOM 5539 N N . PRO B 1 327 ? -7.426 19.203 24.234 1 96.88 327 PRO B N 1
ATOM 5540 C CA . PRO B 1 327 ? -6.32 18.297 24.547 1 96.88 327 PRO B CA 1
ATOM 5541 C C . PRO B 1 327 ? -6.664 16.828 24.25 1 96.88 327 PRO B C 1
ATOM 5543 O O . PRO B 1 327 ? -7.844 16.469 24.219 1 96.88 327 PRO B O 1
ATOM 5546 N N . SER B 1 328 ? -5.656 15.977 24.047 1 97.81 328 SER B N 1
ATOM 5547 C CA . SER B 1 328 ? -5.805 14.547 23.812 1 97.81 328 SER B CA 1
ATOM 5548 C C . SER B 1 328 ? -6.801 14.281 22.688 1 97.81 328 SER B C 1
ATOM 5550 O O . SER B 1 328 ? -7.664 13.406 22.797 1 97.81 328 SER B O 1
ATOM 5552 N N . THR B 1 329 ? -6.637 15.133 21.656 1 98.38 329 THR B N 1
ATOM 5553 C CA . THR B 1 329 ? -7.539 15.031 20.516 1 98.38 329 THR B CA 1
ATOM 5554 C C . THR B 1 329 ? -6.75 14.945 19.219 1 98.38 329 THR B C 1
ATOM 5556 O O . THR B 1 329 ? -5.707 15.594 19.062 1 98.38 329 THR B O 1
ATOM 5559 N N . ILE B 1 330 ? -7.23 14.102 18.328 1 98.31 330 ILE B N 1
ATOM 5560 C CA . ILE B 1 330 ? -6.676 14.031 16.984 1 98.31 330 ILE B CA 1
ATOM 5561 C C . ILE B 1 330 ? -7.629 14.695 15.992 1 98.31 330 ILE B C 1
ATOM 5563 O O . ILE B 1 330 ? -8.797 14.32 15.898 1 98.31 330 ILE B O 1
ATOM 5567 N N . TYR B 1 331 ? -7.227 15.727 15.305 1 97.5 331 TYR B N 1
ATOM 5568 C CA . TYR B 1 331 ? -7.941 16.312 14.18 1 97.5 331 TYR B CA 1
ATOM 5569 C C . TYR B 1 331 ? -7.512 15.68 12.859 1 97.5 331 TYR B C 1
ATOM 5571 O O . TYR B 1 331 ? -6.328 15.664 12.531 1 97.5 331 TYR B O 1
ATOM 5579 N N . PHE B 1 332 ? -8.508 15.164 12.164 1 96.19 332 PHE B N 1
ATOM 5580 C CA . PHE B 1 332 ? -8.117 14.344 11.016 1 96.19 332 PHE B CA 1
ATOM 5581 C C . PHE B 1 332 ? -8.938 14.711 9.789 1 96.19 332 PHE B C 1
ATOM 5583 O O . PHE B 1 332 ? -10.07 15.188 9.914 1 96.19 332 PHE B O 1
ATOM 5590 N N . VAL B 1 333 ? -8.312 14.602 8.625 1 93 333 VAL B N 1
ATOM 5591 C CA . VAL B 1 333 ? -8.992 14.688 7.336 1 93 333 VAL B CA 1
ATOM 5592 C C . VAL B 1 333 ? -8.438 13.633 6.383 1 93 333 VAL B C 1
ATOM 5594 O O . VAL B 1 333 ? -7.238 13.344 6.398 1 93 333 VAL B O 1
ATOM 5597 N N . GLY B 1 334 ? -9.305 13.062 5.527 1 87.06 334 GLY B N 1
ATOM 5598 C CA . GLY B 1 334 ? -9.031 11.945 4.637 1 87.06 334 GLY B CA 1
ATOM 5599 C C . GLY B 1 334 ? -10.117 10.891 4.637 1 87.06 334 GLY B C 1
ATOM 5600 O O . GLY B 1 334 ? -11.164 11.07 4.016 1 87.06 334 GLY B O 1
ATOM 5601 N N . HIS B 1 335 ? -9.883 9.867 5.508 1 84.62 335 HIS B N 1
ATOM 5602 C CA . HIS B 1 335 ? -10.938 8.875 5.73 1 84.62 335 HIS B CA 1
ATOM 5603 C C . HIS B 1 335 ? -11.984 9.406 6.703 1 84.62 335 HIS B C 1
ATOM 5605 O O . HIS B 1 335 ? -12.359 8.711 7.648 1 84.62 335 HIS B O 1
ATOM 5611 N N . GLY B 1 336 ? -12.406 10.57 6.285 1 84.19 336 GLY B N 1
ATOM 5612 C CA . GLY B 1 336 ? -13.305 11.328 7.133 1 84.19 336 GLY B CA 1
ATOM 5613 C C . GLY B 1 336 ? -12.781 12.703 7.48 1 84.19 336 GLY B C 1
ATOM 5614 O O . GLY B 1 336 ? -11.641 13.047 7.145 1 84.19 336 GLY B O 1
ATOM 5615 N N . PHE B 1 337 ? -13.602 13.438 8.031 1 91.44 337 PHE B N 1
ATOM 5616 C CA . PHE B 1 337 ? -13.273 14.797 8.461 1 91.44 337 PHE B CA 1
ATOM 5617 C C . PHE B 1 337 ? -13.875 15.094 9.828 1 91.44 337 PHE B C 1
ATOM 5619 O O . PHE B 1 337 ? -15.102 15.148 9.977 1 91.44 337 PHE B O 1
ATOM 5626 N N . GLY B 1 338 ? -12.906 15.18 10.82 1 95.12 338 GLY B N 1
ATOM 5627 C CA . GLY B 1 338 ? -13.414 15.367 12.164 1 95.12 338 GLY B CA 1
ATOM 5628 C C . GLY B 1 338 ? -12.328 15.375 13.227 1 95.12 338 GLY B C 1
ATOM 5629 O O . GLY B 1 338 ? -11.164 15.656 12.922 1 95.12 338 GLY B O 1
ATOM 5630 N N . SER B 1 339 ? -12.781 15.258 14.422 1 97.56 339 SER B N 1
ATOM 5631 C CA . SER B 1 339 ? -11.891 15.125 15.57 1 97.56 339 SER B CA 1
ATOM 5632 C C . SER B 1 339 ? -12.188 13.852 16.359 1 97.56 339 SER B C 1
ATOM 5634 O O . SER B 1 339 ? -13.328 13.383 16.375 1 97.56 339 SER B O 1
ATOM 5636 N N . TYR B 1 340 ? -11.195 13.312 16.969 1 98.12 340 TYR B N 1
ATOM 5637 C CA . TYR B 1 340 ? -11.258 12.086 17.75 1 98.12 340 TYR B CA 1
ATOM 5638 C C . TYR B 1 340 ? -10.719 12.312 19.172 1 98.12 340 TYR B C 1
ATOM 5640 O O . TYR B 1 340 ? -9.555 12.672 19.344 1 98.12 340 TYR B O 1
ATOM 5648 N N . ASP B 1 341 ? -11.57 12.055 20.062 1 98 341 ASP B N 1
ATOM 5649 C CA . ASP B 1 341 ? -11.156 12.172 21.453 1 98 341 ASP B CA 1
ATOM 5650 C C . ASP B 1 341 ? -10.469 10.898 21.938 1 98 341 ASP B C 1
ATOM 5652 O O . ASP B 1 341 ? -11.109 9.852 22.062 1 98 341 ASP B O 1
ATOM 5656 N N . LEU B 1 342 ? -9.266 11 22.312 1 97.5 342 LEU B N 1
ATOM 5657 C CA . LEU B 1 342 ? -8.477 9.836 22.688 1 97.5 342 LEU B CA 1
ATOM 5658 C C . LEU B 1 342 ? -8.969 9.242 24 1 97.5 342 LEU B C 1
ATOM 5660 O O . LEU B 1 342 ? -8.859 8.031 24.234 1 97.5 342 LEU B O 1
ATOM 5664 N N . THR B 1 343 ? -9.492 10.008 24.844 1 95.38 343 THR B N 1
ATOM 5665 C CA . THR B 1 343 ? -9.891 9.57 26.172 1 95.38 343 THR B CA 1
ATOM 5666 C C . THR B 1 343 ? -11.195 8.781 26.109 1 95.38 343 THR B C 1
ATOM 5668 O O . THR B 1 343 ? -11.336 7.742 26.766 1 95.38 343 THR B O 1
ATOM 5671 N N . THR B 1 344 ? -12.078 9.25 25.328 1 94.75 344 THR B N 1
ATOM 5672 C CA . THR B 1 344 ? -13.391 8.609 25.297 1 94.75 344 THR B CA 1
ATOM 5673 C C . THR B 1 344 ? -13.5 7.656 24.109 1 94.75 344 THR B C 1
ATOM 5675 O O . THR B 1 344 ? -14.328 6.746 24.109 1 94.75 344 THR B O 1
ATOM 5678 N N . GLY B 1 345 ? -12.742 7.93 23.125 1 94 345 GLY B N 1
ATOM 5679 C CA . GLY B 1 345 ? -12.844 7.148 21.906 1 94 345 GLY B CA 1
ATOM 5680 C C . GLY B 1 345 ? -13.938 7.637 20.984 1 94 345 GLY B C 1
ATOM 5681 O O . GLY B 1 345 ? -14.211 7.012 19.953 1 94 345 GLY B O 1
ATOM 5682 N N . ASP B 1 346 ? -14.445 8.773 21.219 1 95.25 346 ASP B N 1
ATOM 5683 C CA . ASP B 1 346 ? -15.547 9.305 20.422 1 95.25 346 ASP B CA 1
ATOM 5684 C C . ASP B 1 346 ? -15.023 10.117 19.234 1 95.25 346 ASP B C 1
ATOM 5686 O O . ASP B 1 346 ? -14.031 10.844 19.359 1 95.25 346 ASP B O 1
ATOM 5690 N N . THR B 1 347 ? -15.805 9.977 18.203 1 95.69 347 THR B N 1
ATOM 5691 C CA . THR B 1 347 ? -15.5 10.742 17 1 95.69 347 THR B CA 1
ATOM 5692 C C . THR B 1 347 ? -16.547 11.836 16.766 1 95.69 347 THR B C 1
ATOM 5694 O O . THR B 1 347 ? -17.75 11.578 16.875 1 95.69 347 THR B O 1
ATOM 5697 N N . HIS B 1 348 ? -16.094 13.023 16.547 1 95.31 348 HIS B N 1
ATOM 5698 C CA . HIS B 1 348 ? -16.922 14.148 16.141 1 95.31 348 HIS B CA 1
ATOM 5699 C C . HIS B 1 348 ? -16.641 14.547 14.688 1 95.31 348 HIS B C 1
ATOM 5701 O O . HIS B 1 348 ? -15.555 15.055 14.383 1 95.31 348 HIS B O 1
ATOM 5707 N N . TYR B 1 349 ? -17.625 14.352 13.812 1 91.81 349 TYR B N 1
ATOM 5708 C CA . TYR B 1 349 ? -17.422 14.672 12.398 1 91.81 349 TYR B CA 1
ATOM 5709 C C . TYR B 1 349 ? -17.828 16.109 12.109 1 91.81 349 TYR B C 1
ATOM 5711 O O . TYR B 1 349 ? -18.844 16.594 12.617 1 91.81 349 TYR B O 1
ATOM 5719 N N . PHE B 1 350 ? -16.953 16.719 11.359 1 91.12 350 PHE B N 1
ATOM 5720 C CA . PHE B 1 350 ? -17.25 18.078 10.938 1 91.12 350 PHE B CA 1
ATOM 5721 C C . PHE B 1 350 ? -18.109 18.078 9.68 1 91.12 350 PHE B C 1
ATOM 5723 O O . PHE B 1 350 ? -18.125 17.109 8.922 1 91.12 350 PHE B O 1
ATOM 5730 N N . LYS B 1 351 ? -18.828 19.109 9.477 1 80.12 351 LYS B N 1
ATOM 5731 C CA . LYS B 1 351 ? -19.578 19.266 8.242 1 80.12 351 LYS B CA 1
ATOM 5732 C C . LYS B 1 351 ? -18.672 19.688 7.09 1 80.12 351 LYS B C 1
ATOM 5734 O O . LYS B 1 351 ? -17.859 20.609 7.234 1 80.12 351 LYS B O 1
ATOM 5739 N N . ALA B 1 352 ? -18.703 18.812 6.094 1 70.75 352 ALA B N 1
ATOM 5740 C CA . ALA B 1 352 ? -17.891 19.156 4.934 1 70.75 352 ALA B CA 1
ATOM 5741 C C . ALA B 1 352 ? -18.422 20.406 4.242 1 70.75 352 ALA B C 1
ATOM 5743 O O . ALA B 1 352 ? -19.625 20.625 4.172 1 70.75 352 ALA B O 1
ATOM 5744 N N . PRO B 1 353 ? -17.5 21.391 4.035 1 64.25 353 PRO B N 1
ATOM 5745 C CA . PRO B 1 353 ? -18.016 22.531 3.266 1 64.25 353 PRO B CA 1
ATOM 5746 C C . PRO B 1 353 ? -18.656 22.109 1.95 1 64.25 353 PRO B C 1
ATOM 5748 O O . PRO B 1 353 ? -18.344 21.062 1.408 1 64.25 353 PRO B O 1
ATOM 5751 N N . GLY B 1 354 ? -19.828 22.75 1.753 1 59.09 354 GLY B N 1
ATOM 5752 C CA . GLY B 1 354 ? -20.422 22.5 0.444 1 59.09 354 GLY B CA 1
ATOM 5753 C C . GLY B 1 354 ? -19.406 22.516 -0.68 1 59.09 354 GLY B C 1
ATOM 5754 O O . GLY B 1 354 ? -18.531 23.391 -0.723 1 59.09 354 GLY B O 1
ATOM 5755 N N . GLY B 1 355 ? -19.125 21.438 -1.262 1 57 355 GLY B N 1
ATOM 5756 C CA . GLY B 1 355 ? -18.219 21.297 -2.393 1 57 355 GLY B CA 1
ATOM 5757 C C . GLY B 1 355 ? -17.062 20.344 -2.121 1 57 355 GLY B C 1
ATOM 5758 O O . GLY B 1 355 ? -16.969 19.766 -1.032 1 57 355 GLY B O 1
ATOM 5759 N N . ILE B 1 356 ? -16.281 20.141 -3.105 1 54.34 356 ILE B N 1
ATOM 5760 C CA . ILE B 1 356 ? -15.227 19.141 -3.127 1 54.34 356 ILE B CA 1
ATOM 5761 C C . ILE B 1 356 ? -13.992 19.672 -2.404 1 54.34 356 ILE B C 1
ATOM 5763 O O . ILE B 1 356 ? -13.5 20.75 -2.73 1 54.34 356 ILE B O 1
ATOM 5767 N N . ILE B 1 357 ? -13.867 19.344 -1.11 1 60.34 357 ILE B N 1
ATOM 5768 C CA . ILE B 1 357 ? -12.547 19.547 -0.522 1 60.34 357 ILE B CA 1
ATOM 5769 C C . ILE B 1 357 ? -11.484 18.922 -1.425 1 60.34 357 ILE B C 1
ATOM 5771 O O . ILE B 1 357 ? -11.43 17.703 -1.585 1 60.34 357 ILE B O 1
ATOM 5775 N N . THR B 1 358 ? -10.758 19.719 -2.158 1 60.06 358 THR B N 1
ATOM 5776 C CA . THR B 1 358 ? -9.875 19.203 -3.193 1 60.06 358 THR B CA 1
ATOM 5777 C C . THR B 1 358 ? -8.469 18.969 -2.641 1 60.06 358 THR B C 1
ATOM 5779 O O . THR B 1 358 ? -7.738 18.094 -3.121 1 60.06 358 THR B O 1
ATOM 5782 N N . THR B 1 359 ? -8.195 19.688 -1.619 1 66.81 359 THR B N 1
ATOM 5783 C CA . THR B 1 359 ? -6.789 19.656 -1.242 1 66.81 359 THR B CA 1
ATOM 5784 C C . THR B 1 359 ? -6.629 19.797 0.269 1 66.81 359 THR B C 1
ATOM 5786 O O . THR B 1 359 ? -6.078 20.781 0.749 1 66.81 359 THR B O 1
ATOM 5789 N N . PRO B 1 360 ? -7.051 18.891 0.939 1 85.75 360 PRO B N 1
ATOM 5790 C CA . PRO B 1 360 ? -7.055 19.141 2.381 1 85.75 360 PRO B CA 1
ATOM 5791 C C . PRO B 1 360 ? -5.707 18.828 3.035 1 85.75 360 PRO B C 1
ATOM 5793 O O . PRO B 1 360 ? -5.316 17.656 3.127 1 85.75 360 PRO B O 1
ATOM 5796 N N . TYR B 1 361 ? -4.996 20 3.379 1 92.75 361 TYR B N 1
ATOM 5797 C CA . TYR B 1 361 ? -3.75 19.891 4.129 1 92.75 361 TYR B CA 1
ATOM 5798 C C . TYR B 1 361 ? -3.799 20.75 5.387 1 92.75 361 TYR B C 1
ATOM 5800 O O . TYR B 1 361 ? -4.273 21.891 5.352 1 92.75 361 TYR B O 1
ATOM 5808 N N . TRP B 1 362 ? -3.332 20.188 6.457 1 93 362 TRP B N 1
ATOM 5809 C CA . TRP B 1 362 ? -3.236 20.969 7.684 1 93 362 TRP B CA 1
ATOM 5810 C C . TRP B 1 362 ? -2.041 21.922 7.629 1 93 362 TRP B C 1
ATOM 5812 O O . TRP B 1 362 ? -0.939 21.516 7.25 1 93 362 TRP B O 1
ATOM 5822 N N . LEU B 1 363 ? -2.275 23.125 8.055 1 90.38 363 LEU B N 1
ATOM 5823 C CA . LEU B 1 363 ? -1.22 24.109 8.242 1 90.38 363 LEU B CA 1
ATOM 5824 C C . LEU B 1 363 ? -0.914 24.312 9.719 1 90.38 363 LEU B C 1
ATOM 5826 O O . LEU B 1 363 ? -1.792 24.703 10.492 1 90.38 363 LEU B O 1
ATOM 5830 N N . PRO B 1 364 ? 0.323 24 10.062 1 86.56 364 PRO B N 1
ATOM 5831 C CA . PRO B 1 364 ? 0.652 24.297 11.461 1 86.56 364 PRO B CA 1
ATOM 5832 C C . PRO B 1 364 ? 0.563 25.781 11.781 1 86.56 364 PRO B C 1
ATOM 5834 O O . PRO B 1 364 ? 0.46 26.609 10.875 1 86.56 364 PRO B O 1
ATOM 5837 N N . PRO B 1 365 ? 0.525 26 13.141 1 81.19 365 PRO B N 1
ATOM 5838 C CA . PRO B 1 365 ? 0.475 27.422 13.523 1 81.19 365 PRO B CA 1
ATOM 5839 C C . PRO B 1 365 ? 1.641 28.219 12.953 1 81.19 365 PRO B C 1
ATOM 5841 O O . PRO B 1 365 ? 2.754 27.703 12.828 1 81.19 365 PRO B O 1
ATOM 5844 N N . PHE B 1 366 ? 1.23 29.312 12.461 1 65.19 366 PHE B N 1
ATOM 5845 C CA . PHE B 1 366 ? 2.232 30.203 11.898 1 65.19 366 PHE B CA 1
ATOM 5846 C C . PHE B 1 366 ? 2.877 31.047 13 1 65.19 366 PHE B C 1
ATOM 5848 O O . PHE B 1 366 ? 2.213 31.438 13.961 1 65.19 366 PHE B O 1
ATOM 5855 N N . SER B 1 367 ? 4.148 30.812 13.414 1 49.03 367 SER B N 1
ATOM 5856 C CA . SER B 1 367 ? 4.762 31.734 14.359 1 49.03 367 SER B CA 1
ATOM 5857 C C . SER B 1 367 ? 4.812 33.156 13.789 1 49.03 367 SER B C 1
ATOM 5859 O O . SER B 1 367 ? 5.062 33.344 12.602 1 49.03 367 SER B O 1
ATOM 5861 N N . MET B 1 368 ? 4.031 34.031 14.367 1 36.44 368 MET B N 1
ATOM 5862 C CA . MET B 1 368 ? 4.305 35.438 14.141 1 36.44 368 MET B CA 1
ATOM 5863 C C . MET B 1 368 ? 5.77 35.75 14.414 1 36.44 368 MET B C 1
ATOM 5865 O O . MET B 1 368 ? 6.359 35.25 15.359 1 36.44 368 MET B O 1
#

InterPro domains:
  IPR005174 KIB1-4, beta-propeller [PF03478] (69-341)
  IPR050942 Arabidopsis F-box involved in BR signaling [PTHR44259] (57-363)

Sequence (736 aa):
MSQLLIRLSKLSSRNNNVFIHQCSRLFSTGPYLTLGTRVQEVSPSGCKTGDVLLFDPAKEQIVTLQGKTIPKELKDEEMIGASHGWSFFYDRRDRTVRVSDIFNPLASKSNPTVITLPRLTDLPCEQIEQVCNVAMSSSSPLGEQDCVVAIKFSGRQLSLCKLGRDRDLEWTNILTTLHCCENSYVMYSKRYERLYLLSRGGNHLLSYHLNSTTYVNPMHHQLVYRDHPELDQSEWEILSLCSRREYLVESSSSDERYVVKWYAHGSYSSVLNGIDYKTKRFMVFSVEETTEGKFMCYTEDTGDMCIFIATNEAFCIPASSCPGLKPSTIYFVGHGFGSYDLTTGDTHYFKAPGGIITTPYWLPPFSMMSQLLIRLSKLSSRNNNVFIHQCSRLFSTGPYLTLGTRVQEVSPSGCKTGDVLLFDPAKEQIVTLQGKTIPKELKDEEMIGASHGWSFFYDRRDRTVRVSDIFNPLASKSNPTVITLPRLTDLPCEQIEQVCNVAMSSSSPLGEQDCVVAIKFSGRQLSLCKLGRDRDLEWTNILTTLHCCENSYVMYSKRYERLYLLSRGGNHLLSYHLNSTTYVNPMHHQLVYRDHPELDQSEWEILSLCSRREYLVESSSSDERYVVKWYAHGSYSSVLNGIDYKTKRFMVFSVEETTEGKFMCYTEDTGDMCIFIATNEAFCIPASSCPGLKPSTIYFVGHGFGSYDLTTGDTHYFKAPGGIITTPYWLPPFSM

Secondary structure (DSSP, 8-state):
--------------------EE-S----SS-EEEEEEEEEEE-TTS-EEEEEEEEETTTTEEEEEEEEEE-GGGTTPEEEEEETTEEEEEETTTTEEEEE-TT-TTS-SS---EEEEEE-----TT----EEEEEES-S-TTSSS-EEEEEEESSSEEEEEEESTT--SSPEEEE-S-GGGTTPPEEEETTTTEEEEEPTTS-EEEEEETT-S-TTS-EEEE--EES-----HHHHHHHHTSEEEEEEEEBSSSS-EEEEEEEEEEEEETTTTEEEEEEEEEEEEEEEEETTEEEEEEES--TTEEEEESSS--EEEEGGGSBTB-TTEEEEEESEEEEEETTT--EEEPPPPSS------EE-----/--------------------EE-S----SS-EEEEEEEEEEE-TTS-EEEEEEEEETTTTEEEEEEEEEE-GGGTTPEEEEEETTEEEEEETTTTEEEEE-TT-TTS-SS---EEEEEE-----TT----EEEEEES-S-TTSSS-EEEEEEESSSEEEEEEESTT--SSPEEEE-S-GGGTTPPEEEETTTTEEEEEPTTS-EEEEEETT-S-TTSPEEEE--EES-----HHHHHHHHTSEEEEEEEEBSSSS-EEEEEEEEEEEEETTTTEEEEEEEEEEEEEEEEETTEEEEEEES--TTEEEEESSS--EEEEGGGSBTB-TTEEEEEESEEEEEETTT--EEEPPPPSS------EE-----

Foldseek 3Di:
DPPPPPPDPPDPPPPPVDAPADEPDPPDLFKKKWQAWDWDDQDPVRKTWTWTWIADLLVLHIYIDHGAIDDNVQPPWDWQEDELQKTWTADPVQQKIKIWNSNPPPADRHDIDIDIAAHAPCPPPPFDPAWLYKYKQDNCQADPDKIKIWTQGQFFWIWIWIGYDPTDNYIDIEGHPDRQQRNFAWYADNVVQWIWTAGVVRQKIWIAHPPDPPSHDTDIDGAAADADDDDDPVLVVQQVQWDKHWAWEQEPVDGKIKIKIWTWHWDQDPVVNGIQIDTQFMWIWIWDQDPVGIHTYTDLFPDQKEWEDESYHIYIDGCVSDNSRDGSKYAYDDSFGFIARSNVRDTDGRDDPPDDSSGIHMHGRNDD/DPPPPPPPPPPPPPPPVDFPADEDDDPDLFKKKWQAWDWDDQDPVRKTWTWTWIADLLVLHIYIDHGAIHDNVQPPWDWQEDELQKTWTADPVQQKIKIWNSNPPPADRHDIDIDIAAHAPDDPPPFDPRWLYKYKQDNCQADPDKIKIWTQGQFFWIWIWIGYPPTDNYIDIEGHPDRQQRNFAWYADNVVQWIWTAGVVRQKIWIAHPPDPPSHDTDIDGAAADADDDDDPVLVVQQVQWDKDWAWEQEPVDGKIKIKIWTWHWDQDPVVNGTQIDTQFMWIWIWDQDPVGIHTYTDLFPDQKEWEDESYHIYIDGCVSDNSRDGSKYAYDDSAGFIARSNVRDTDGRDDPPDDSRGIHMHGRNDD

Solvent-accessible surface area (backbone atoms only — not comparable to full-atom values): 39858 Å² total; per-residue (Å²): 138,83,82,79,80,79,79,82,82,81,79,79,82,79,81,76,80,71,77,61,70,55,57,86,67,79,78,66,62,44,52,35,31,38,39,46,72,46,82,73,44,73,46,94,89,56,35,31,31,18,30,38,37,30,35,31,72,44,75,70,30,44,35,46,44,72,67,26,37,40,60,55,86,56,59,91,40,42,73,55,32,24,38,66,45,30,34,31,29,41,34,81,89,72,34,32,38,35,39,28,31,72,82,29,87,82,43,55,49,76,61,41,56,76,45,77,49,48,48,64,65,82,56,56,79,47,39,18,66,38,66,46,12,24,28,48,67,41,74,42,50,80,36,91,50,78,12,42,38,36,40,20,22,38,44,44,42,35,37,35,36,40,32,36,89,79,42,47,79,50,60,47,78,40,73,57,86,51,75,60,38,18,77,25,53,41,37,62,37,74,91,74,49,27,39,35,36,43,18,68,54,53,40,38,33,38,34,34,53,73,86,44,92,54,67,82,62,58,46,80,42,79,55,43,76,42,66,70,81,90,58,54,62,70,57,50,52,54,55,63,49,20,42,74,49,66,43,68,29,45,34,85,86,52,91,52,41,34,43,37,39,41,31,26,39,69,40,81,30,78,90,70,69,35,71,43,42,39,68,69,46,76,45,38,22,35,69,42,81,51,96,91,41,70,32,33,30,48,48,50,65,56,60,50,32,19,35,41,43,41,60,25,54,37,35,37,45,53,16,84,79,29,81,60,43,51,50,22,24,38,38,39,45,76,58,39,46,30,37,32,34,45,73,80,63,47,74,48,73,54,81,74,62,92,66,78,72,76,49,63,28,65,28,56,50,55,82,126,137,84,81,80,78,80,78,81,81,80,79,78,83,77,81,75,80,70,76,60,71,54,57,86,66,78,76,66,62,43,50,35,29,37,39,47,73,46,81,73,43,72,46,93,87,55,35,29,30,18,30,38,36,29,35,32,70,45,74,69,29,45,35,47,45,74,67,26,36,41,59,54,86,57,59,91,41,41,73,55,34,27,39,67,46,29,35,31,30,39,35,80,89,71,35,32,38,35,39,29,32,71,82,28,86,84,42,56,49,77,59,43,55,77,46,78,49,49,49,60,64,84,56,60,74,49,39,20,67,40,66,46,15,24,28,48,65,42,73,41,48,80,36,91,52,78,12,42,38,36,40,21,23,38,44,45,43,33,38,34,37,39,33,36,90,80,43,46,80,51,58,49,78,38,72,56,85,51,76,59,37,18,76,26,53,41,38,60,36,74,91,75,49,28,39,33,33,44,17,68,52,53,39,39,34,37,35,35,53,74,87,44,92,55,66,81,64,58,46,79,42,79,55,43,77,42,67,69,81,90,58,56,63,68,57,50,53,55,56,63,49,20,42,74,48,65,41,68,30,45,34,84,86,51,92,51,42,35,42,36,38,41,29,26,38,69,42,80,28,78,90,71,70,36,72,43,42,39,69,70,47,76,47,38,22,33,70,42,80,52,96,90,41,70,31,32,30,48,49,52,65,55,61,51,32,19,36,42,43,43,60,24,54,38,35,37,45,53,16,84,79,31,84,60,42,51,49,21,21,37,38,39,45,74,60,39,45,32,36,34,34,44,73,80,64,46,72,47,73,55,82,75,63,92,66,77,73,76,48,64,28,64,28,57,51,56,81,127

Radius of gyration: 28.46 Å; Cα contacts (8 Å, |Δi|>4): 1791; chains: 2; bounding box: 117×79×76 Å

Organism: Raphanus sativus (NCBI:txid3726)

pLDDT: mean 82.19, std 17.88, range [21.25, 98.44]